Protein AF-A0A9D8A3R6-F1 (afdb_monomer_lite)

Foldseek 3Di:
DDDDDDDDDPDVPPPVPPVVPPPPDDDDDDDDDDDDDDDDDPPPVPPPVVVVVVVVVVVVPPPPPPPVALAFDDPDCLQWPFQAWAAEAADAFPQFGAFQDQEEKEADPVQQWIWDAGHQQRRWTFIKHNDRGDPDLDHVPHYYTYTPGHTDRDQCLAPVGCPQPWRAWAEWDQDPQKIKIFTGHLDDQPLPDFQTIKIFQHPVCNPPTRIYDSAGAPLHQQFRHYKDAAAPVCCVLLVAGMKGGWALSGDDQQNYFLDIWIWGWYCCQPNVDRDDPHHHTYIHGLAGHGLVLHLDVAQQCQALPDPDGHSP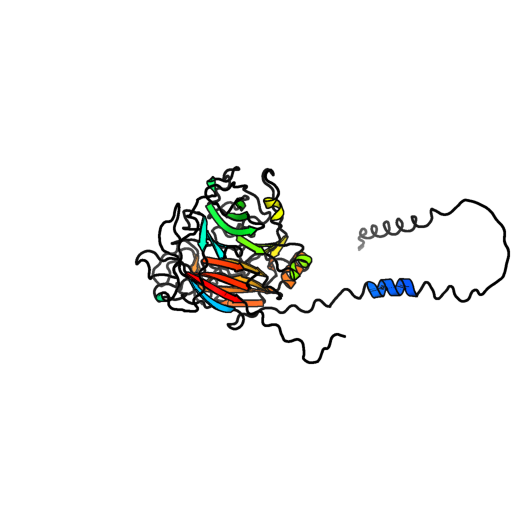DTWADWYDQPSHQKTKTWWKHFQSDNQGKDAQDQAPVRDGDPGIDHNDNPRMAGKMFIFGNVSSSCCSVVVDPNSVTGGPDMDGDDDRLCCPPPHRWTWSHWYADNVQQKIKTWTRQSACPNDVVTGGIMIIITHRDSPDDDDPPPDDDD

Sequence (462 aa):
MKFKPLILFITMQKYARFISQMAIMRFRIINEKRCRVTEMNYSRIILGYSLAFAASLSAMSLLTTVQAQVPTLKLNKTQFVYQGAFRFKISTFGASRLSFQQGTFTVNPNSNSIYIIGHDHHQAIAEFPIPALVNSTSLEDLPVVQPLQNFVTLLERVPSGNPDIIDKITGLELVNGQLIANATGFYDGEGDNTDTTFVIRDPSNLAGSAIDGFFKLEARSHASGWMTRIPIEWQSALESSYITGFASNYAINSRNSIGPSAFTFSPDQVLNDATIASPVIQTTTLLDFSVDHRLHPEPYNGFGTNDIWTEVSEAYLGFIAPSTATYVTVGNSGGHGPLGIGYKITQENGHLCGGPCPYDYTDHYNYIWLWDVNDLLKVKTGEINSYDVRPYEYGELVLPFQDTGLTYNLIGAADFDPTTDLLYILLKRGDPLQSAFEQAPIMVVYKLDLVRPNPPTGVSVK

Structure (mmCIF, N/CA/C/O backbone):
data_AF-A0A9D8A3R6-F1
#
_entry.id   AF-A0A9D8A3R6-F1
#
loop_
_atom_site.group_PDB
_atom_site.id
_atom_site.type_symbol
_atom_site.label_atom_id
_atom_site.lab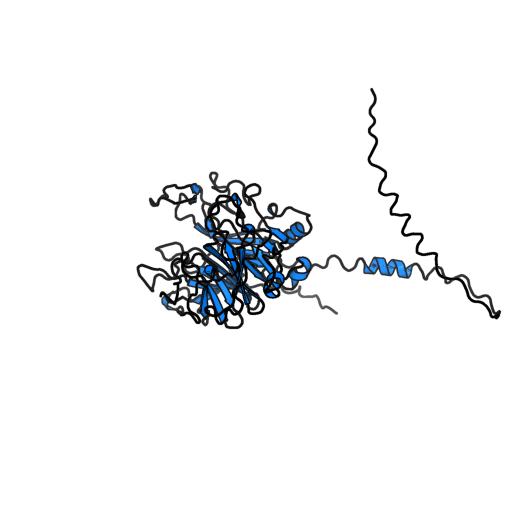el_alt_id
_atom_site.label_comp_id
_atom_site.label_asym_id
_atom_site.label_entity_id
_atom_site.label_seq_id
_atom_site.pdbx_PDB_ins_code
_atom_site.Cartn_x
_atom_site.Cartn_y
_atom_site.Cartn_z
_atom_site.occupancy
_atom_site.B_iso_or_equiv
_atom_site.auth_seq_id
_atom_site.auth_comp_id
_atom_site.auth_asym_id
_atom_site.auth_atom_id
_atom_site.pdbx_PDB_model_num
ATOM 1 N N . MET A 1 1 ? 16.066 53.161 35.212 1.00 33.34 1 MET A N 1
ATOM 2 C CA . MET A 1 1 ? 15.133 53.388 36.338 1.00 33.34 1 MET A CA 1
ATOM 3 C C . MET A 1 1 ? 14.122 52.245 36.356 1.00 33.34 1 MET A C 1
ATOM 5 O O . MET A 1 1 ? 13.443 52.062 35.364 1.00 33.34 1 MET A O 1
ATOM 9 N N . LYS A 1 2 ? 14.107 51.478 37.456 1.00 33.12 2 LYS A N 1
ATOM 10 C CA . LYS A 1 2 ? 13.111 50.481 37.915 1.00 33.12 2 LYS A CA 1
ATOM 11 C C . LYS A 1 2 ? 12.614 49.400 36.930 1.00 33.12 2 LYS A C 1
ATOM 13 O O . LYS A 1 2 ? 11.614 49.563 36.249 1.00 33.12 2 LYS A O 1
ATOM 18 N N . PHE A 1 3 ? 13.257 48.235 37.031 1.00 25.36 3 PHE A N 1
ATOM 19 C CA . PHE A 1 3 ? 12.698 46.908 36.746 1.00 25.36 3 PHE A CA 1
ATOM 20 C C . PHE A 1 3 ? 11.990 46.342 37.993 1.00 25.36 3 PHE A C 1
ATOM 22 O O . PHE A 1 3 ? 12.528 46.474 39.095 1.00 25.36 3 PHE A O 1
ATOM 29 N N . LYS A 1 4 ? 10.841 45.673 37.807 1.00 31.25 4 LYS A N 1
ATOM 30 C CA . LYS A 1 4 ? 10.329 44.543 38.617 1.00 31.25 4 LYS A CA 1
ATOM 31 C C . LYS A 1 4 ? 9.112 43.897 37.919 1.00 31.25 4 LYS A C 1
ATOM 33 O O . LYS A 1 4 ? 8.110 44.590 37.761 1.00 31.25 4 LYS A O 1
ATOM 38 N N . PRO A 1 5 ? 9.153 42.595 37.579 1.00 34.91 5 PRO A N 1
ATOM 39 C CA . PRO A 1 5 ? 7.970 41.772 37.354 1.00 34.91 5 PRO A CA 1
ATOM 40 C C . PRO A 1 5 ? 7.679 40.908 38.596 1.00 34.91 5 PRO A C 1
ATOM 42 O O . PRO A 1 5 ? 8.591 40.419 39.264 1.00 34.91 5 PRO A O 1
ATOM 45 N N . LEU A 1 6 ? 6.400 40.726 38.916 1.00 30.12 6 LEU A N 1
ATOM 46 C CA . LEU A 1 6 ? 5.903 39.769 39.903 1.00 30.12 6 LEU A CA 1
ATOM 47 C C . LEU A 1 6 ? 4.733 39.030 39.245 1.00 30.12 6 LEU A C 1
ATOM 49 O O . LEU A 1 6 ? 3.890 39.690 38.649 1.00 30.12 6 LEU A O 1
ATOM 53 N N . ILE A 1 7 ? 4.722 37.702 39.396 1.00 34.16 7 ILE A N 1
ATOM 54 C CA . ILE A 1 7 ? 3.650 36.704 39.181 1.00 34.16 7 ILE A CA 1
ATOM 55 C C . ILE A 1 7 ? 4.198 35.548 38.332 1.00 34.16 7 ILE A C 1
ATOM 57 O O . ILE A 1 7 ? 3.979 35.482 37.132 1.00 34.16 7 ILE A O 1
ATOM 61 N N . LEU A 1 8 ? 4.923 34.633 38.988 1.00 35.16 8 LEU A N 1
ATOM 62 C CA . LEU A 1 8 ? 4.931 33.205 38.645 1.00 35.16 8 LEU A CA 1
ATOM 63 C C . LEU A 1 8 ? 5.558 32.370 39.779 1.00 35.16 8 LEU A C 1
ATOM 65 O O . LEU A 1 8 ? 6.563 31.710 39.592 1.00 35.16 8 LEU A O 1
ATOM 69 N N . PHE A 1 9 ? 5.017 32.437 40.994 1.00 33.94 9 PHE A N 1
ATOM 70 C CA . PHE A 1 9 ? 5.382 31.521 42.086 1.00 33.94 9 PHE A CA 1
ATOM 71 C C . PHE A 1 9 ? 4.274 31.597 43.134 1.00 33.94 9 PHE A C 1
ATOM 73 O O . PHE A 1 9 ? 4.357 32.426 44.022 1.00 33.94 9 PHE A O 1
ATOM 80 N N . ILE A 1 10 ? 3.198 30.825 42.965 1.00 38.91 10 ILE A N 1
ATOM 81 C CA . ILE A 1 10 ? 2.272 30.314 44.000 1.00 38.91 10 ILE A CA 1
ATOM 82 C C . ILE A 1 10 ? 1.273 29.440 43.232 1.00 38.91 10 ILE A C 1
ATOM 84 O O . ILE A 1 10 ? 0.252 29.910 42.743 1.00 38.91 10 ILE A O 1
ATOM 88 N N . THR A 1 11 ? 1.596 28.159 43.069 1.00 39.97 11 THR A N 1
ATOM 89 C CA . THR A 1 11 ? 0.594 27.101 42.798 1.00 39.97 11 THR A CA 1
ATOM 90 C C . THR A 1 11 ? 1.115 25.684 43.059 1.00 39.97 11 THR A C 1
ATOM 92 O O . THR A 1 11 ? 0.313 24.763 43.118 1.00 39.97 11 THR A O 1
ATOM 95 N N . MET A 1 12 ? 2.403 25.495 43.384 1.00 34.50 12 MET A N 1
ATOM 96 C CA . MET A 1 12 ? 2.957 24.198 43.825 1.00 34.50 12 MET A CA 1
ATOM 97 C C . MET A 1 12 ? 3.166 24.055 45.347 1.00 34.50 12 MET A C 1
ATOM 99 O O . MET A 1 12 ? 3.939 23.217 45.793 1.00 34.50 12 MET A O 1
ATOM 103 N N . GLN A 1 13 ? 2.472 24.840 46.182 1.00 36.28 13 GLN A N 1
ATOM 104 C CA . GLN A 1 13 ? 2.541 24.699 47.654 1.00 36.28 13 GLN A CA 1
ATOM 105 C C . GLN A 1 13 ? 1.220 24.291 48.328 1.00 36.28 13 GLN A C 1
ATOM 107 O O . GLN A 1 13 ? 1.182 24.129 49.547 1.00 36.28 13 GLN A O 1
ATOM 112 N N . LYS A 1 14 ? 0.139 24.074 47.564 1.00 39.06 14 LYS A N 1
ATOM 113 C CA . LYS A 1 14 ? -1.169 23.672 48.119 1.00 39.06 14 LYS A CA 1
ATOM 114 C C . LYS A 1 14 ? -1.521 22.187 47.962 1.00 39.06 14 LYS A C 1
ATOM 116 O O . LYS A 1 14 ? -2.386 21.722 48.693 1.00 39.06 14 LYS A O 1
ATOM 121 N N . TYR A 1 15 ? -0.809 21.420 47.133 1.00 36.38 15 TYR A N 1
ATOM 122 C CA . TYR A 1 15 ? -1.068 19.977 46.975 1.00 36.38 15 TYR A CA 1
ATOM 123 C C . TYR A 1 15 ? -0.312 19.078 47.974 1.00 36.38 15 TYR A C 1
ATOM 125 O O . TYR A 1 15 ? -0.785 17.998 48.312 1.00 36.38 15 TYR A O 1
ATOM 133 N N . ALA A 1 16 ? 0.796 19.546 48.560 1.00 37.97 16 ALA A N 1
ATOM 134 C CA . ALA A 1 16 ? 1.597 18.752 49.503 1.00 37.97 16 ALA A CA 1
ATOM 135 C C . ALA A 1 16 ? 1.046 18.707 50.948 1.00 37.97 16 ALA A C 1
ATOM 137 O O . ALA A 1 16 ? 1.540 17.944 51.774 1.00 37.97 16 ALA A O 1
ATOM 138 N N . ARG A 1 17 ? 0.013 19.498 51.281 1.00 38.19 17 ARG A N 1
ATOM 139 C CA . ARG A 1 17 ? -0.605 19.506 52.626 1.00 38.19 17 ARG A CA 1
ATOM 140 C C . ARG A 1 17 ? -1.876 18.663 52.751 1.00 38.19 17 ARG A C 1
ATOM 142 O O . ARG A 1 17 ? -2.333 18.465 53.871 1.00 38.19 17 ARG A O 1
ATOM 149 N N . PHE A 1 18 ? -2.413 18.134 51.652 1.00 36.75 18 PHE A N 1
ATOM 150 C CA . PHE A 1 18 ? -3.654 17.350 51.682 1.00 36.75 18 PHE A CA 1
ATOM 151 C C . PHE A 1 18 ? -3.418 15.845 51.910 1.00 36.75 18 PHE A C 1
ATOM 153 O O . PHE A 1 18 ? -4.267 15.163 52.471 1.00 36.75 18 PHE A O 1
ATOM 160 N N . ILE A 1 19 ? -2.228 15.330 51.578 1.00 40.00 19 ILE A N 1
ATOM 161 C CA . ILE A 1 19 ? -1.916 13.893 51.691 1.00 40.00 19 ILE A CA 1
ATOM 162 C C . ILE A 1 19 ? -1.417 13.506 53.099 1.00 40.00 19 ILE A C 1
ATOM 164 O O . ILE A 1 19 ? -1.567 12.365 53.525 1.00 40.00 19 ILE A O 1
ATOM 168 N N . SER A 1 20 ? -0.923 14.459 53.898 1.00 33.59 20 SER A N 1
ATOM 169 C CA . SER A 1 20 ? -0.363 14.157 55.226 1.00 33.59 20 SER A CA 1
ATOM 170 C C . SER A 1 20 ? -1.386 14.124 56.378 1.00 33.59 20 SER A C 1
ATOM 172 O O . SER A 1 20 ? -0.991 13.864 57.513 1.00 33.59 20 SER A O 1
ATOM 174 N N . GLN A 1 21 ? -2.681 14.368 56.125 1.00 37.06 21 GLN A N 1
ATOM 175 C CA . GLN A 1 21 ? -3.733 14.323 57.160 1.00 37.06 21 GLN A CA 1
ATOM 176 C C . GLN A 1 21 ? -4.631 13.073 57.126 1.00 37.06 21 GLN A C 1
ATOM 178 O O . GLN A 1 21 ? -5.368 12.848 58.081 1.00 37.06 21 GLN A O 1
ATOM 183 N N . MET A 1 22 ? -4.540 12.205 56.111 1.00 32.38 22 MET A N 1
ATOM 184 C CA . MET A 1 22 ? -5.358 10.978 56.051 1.00 32.38 22 MET A CA 1
ATOM 185 C C . MET A 1 22 ? -4.756 9.759 56.774 1.00 32.38 22 MET A C 1
ATOM 187 O O . MET A 1 22 ? -5.444 8.756 56.938 1.00 32.38 22 MET A O 1
ATOM 191 N N . ALA A 1 23 ? -3.518 9.836 57.273 1.00 34.78 23 ALA A N 1
ATOM 192 C CA . ALA A 1 23 ? -2.857 8.716 57.957 1.00 34.78 23 ALA A CA 1
ATOM 193 C C . ALA A 1 23 ? -2.998 8.723 59.496 1.00 34.78 23 ALA A C 1
ATOM 195 O O . ALA A 1 23 ? -2.502 7.818 60.162 1.00 34.78 23 ALA A O 1
ATOM 196 N N . ILE A 1 24 ? -3.680 9.712 60.089 1.00 34.09 24 ILE A N 1
ATOM 197 C CA . ILE A 1 24 ? -3.845 9.832 61.552 1.00 34.09 24 ILE A CA 1
ATOM 198 C C . ILE A 1 24 ? -5.331 9.943 61.903 1.00 34.09 24 ILE A C 1
ATOM 200 O O . ILE A 1 24 ? -5.773 10.882 62.557 1.00 34.09 24 ILE A O 1
ATOM 204 N N . MET A 1 25 ? -6.149 8.992 61.451 1.00 31.23 25 MET A N 1
ATOM 205 C CA . MET A 1 25 ? -7.497 8.846 62.000 1.00 31.23 25 MET A CA 1
ATOM 206 C C . MET A 1 25 ? -8.049 7.441 61.762 1.00 31.23 25 MET A C 1
ATOM 208 O O . MET A 1 25 ? -8.778 7.208 60.808 1.00 31.23 25 MET A O 1
ATOM 212 N N . ARG A 1 26 ? -7.675 6.503 62.639 1.00 32.66 26 ARG A N 1
ATOM 213 C CA . ARG A 1 26 ? -8.480 5.346 63.088 1.00 32.66 26 ARG A CA 1
ATOM 214 C C . ARG A 1 26 ? -7.590 4.448 63.941 1.00 32.66 26 ARG A C 1
ATOM 216 O O . ARG A 1 26 ? -6.965 3.554 63.406 1.00 32.66 26 ARG A O 1
ATOM 223 N N . PHE A 1 27 ? -7.516 4.701 65.247 1.00 28.94 27 PHE A N 1
ATOM 224 C CA . PHE A 1 27 ? -7.316 3.657 66.267 1.00 28.94 27 PHE A CA 1
ATOM 225 C C . PHE A 1 27 ? -7.490 4.251 67.674 1.00 28.94 27 PHE A C 1
ATOM 227 O O . PHE A 1 27 ? -6.570 4.818 68.259 1.00 28.94 27 PHE A O 1
ATOM 234 N N . ARG A 1 28 ? -8.718 4.155 68.191 1.00 28.62 28 ARG A N 1
ATOM 235 C CA . ARG A 1 28 ? -9.140 4.263 69.605 1.00 28.62 28 ARG A CA 1
ATOM 236 C C . ARG A 1 28 ? -10.655 4.017 69.567 1.00 28.62 28 ARG A C 1
ATOM 238 O O . ARG A 1 28 ? -11.336 4.724 68.841 1.00 28.62 28 ARG A O 1
ATOM 245 N N . ILE A 1 29 ? -11.245 2.985 70.164 1.00 31.23 29 ILE A N 1
ATOM 246 C CA . ILE A 1 29 ? -11.276 2.519 71.563 1.00 31.23 29 ILE A CA 1
ATOM 247 C C . ILE A 1 29 ? -11.783 1.051 71.506 1.00 31.23 29 ILE A C 1
ATOM 249 O O . ILE A 1 29 ? -12.552 0.732 70.605 1.00 31.23 29 ILE A O 1
ATOM 253 N N . ILE A 1 30 ? -11.307 0.115 72.340 1.00 30.45 30 ILE A N 1
ATOM 254 C CA . ILE A 1 30 ? -12.029 -0.479 73.491 1.00 30.45 30 ILE A CA 1
ATOM 255 C C . ILE A 1 30 ? -11.029 -1.204 74.422 1.00 30.45 30 ILE A C 1
ATOM 257 O O . ILE A 1 30 ? -9.993 -1.710 74.000 1.00 30.45 30 ILE A O 1
ATOM 261 N N . ASN A 1 31 ? -11.391 -1.158 75.703 1.00 30.61 31 ASN A N 1
ATOM 262 C CA . ASN A 1 31 ? -10.667 -1.357 76.954 1.00 30.61 31 ASN A CA 1
ATOM 263 C C . ASN A 1 31 ? -10.292 -2.797 77.377 1.00 30.61 31 ASN A C 1
ATOM 265 O O . ASN A 1 31 ? -10.961 -3.765 77.039 1.00 30.61 31 ASN A O 1
ATOM 269 N N . GLU A 1 32 ? -9.311 -2.815 78.293 1.00 31.20 32 GLU A N 1
ATOM 270 C CA . GLU A 1 32 ? -9.119 -3.701 79.462 1.00 31.20 32 GLU A CA 1
ATOM 271 C C . GLU A 1 32 ? -8.793 -5.199 79.284 1.00 31.20 32 GLU A C 1
ATOM 273 O O . GLU A 1 32 ? -9.668 -6.038 79.103 1.00 31.20 32 GLU A O 1
ATOM 278 N N . LYS A 1 33 ? -7.544 -5.570 79.618 1.00 29.36 33 LYS A N 1
ATOM 279 C CA . LYS A 1 33 ? -7.211 -6.264 80.884 1.00 29.36 33 LYS A CA 1
ATOM 280 C C . LYS A 1 3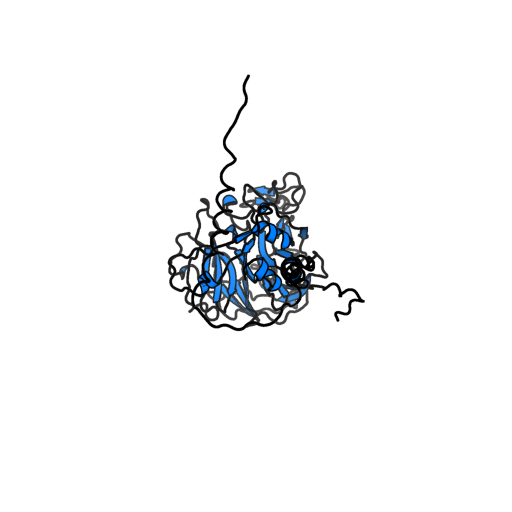3 ? -5.695 -6.368 81.105 1.00 29.36 33 LYS A C 1
ATOM 282 O O . LYS A 1 33 ? -4.903 -6.480 80.179 1.00 29.36 33 LYS A O 1
ATOM 287 N N . ARG A 1 34 ? -5.323 -6.289 82.386 1.00 32.31 34 ARG A N 1
ATOM 288 C CA . ARG A 1 34 ? -3.970 -6.343 82.960 1.00 32.31 34 ARG A CA 1
ATOM 289 C C . ARG A 1 34 ? -3.210 -7.619 82.582 1.00 32.31 34 ARG A C 1
ATOM 291 O O . ARG A 1 34 ? -3.740 -8.701 82.798 1.00 32.31 34 ARG A O 1
ATOM 298 N N . CYS A 1 35 ? -1.922 -7.485 82.260 1.00 26.75 35 CYS A N 1
ATOM 299 C CA . CYS A 1 35 ? -0.878 -8.359 82.806 1.00 26.75 35 CYS A CA 1
ATOM 300 C C . CYS A 1 35 ? 0.503 -7.686 82.686 1.00 26.75 35 CYS A C 1
ATOM 302 O O . CYS A 1 35 ? 0.904 -7.268 81.604 1.00 26.75 35 CYS A O 1
ATOM 304 N N . ARG A 1 36 ? 1.214 -7.545 83.813 1.00 35.03 36 ARG A N 1
ATOM 305 C CA . ARG A 1 36 ? 2.660 -7.256 83.850 1.00 35.03 36 ARG A CA 1
ATOM 306 C C . ARG A 1 36 ? 3.403 -8.490 83.340 1.00 35.03 36 ARG A C 1
ATOM 308 O O . ARG A 1 36 ? 2.956 -9.582 83.672 1.00 35.03 36 ARG A O 1
ATOM 315 N N . VAL A 1 37 ? 4.544 -8.299 82.668 1.00 29.84 37 VAL A N 1
ATOM 316 C CA . VAL A 1 37 ? 5.836 -8.971 82.944 1.00 29.84 37 VAL A CA 1
ATOM 317 C C . VAL A 1 37 ? 6.905 -8.510 81.926 1.00 29.84 37 VAL A C 1
ATOM 319 O O . VAL A 1 37 ? 6.684 -8.519 80.720 1.00 29.84 37 VAL A O 1
ATOM 322 N N . THR A 1 38 ? 8.045 -8.103 82.498 1.00 31.84 38 THR A N 1
ATOM 323 C CA . THR A 1 38 ? 9.431 -8.001 81.984 1.00 31.84 38 THR A CA 1
ATOM 324 C C . THR A 1 38 ? 9.822 -7.030 80.867 1.00 31.84 38 THR A C 1
ATOM 326 O O . THR A 1 38 ? 9.433 -7.154 79.710 1.00 31.84 38 THR A O 1
ATOM 329 N N . GLU A 1 39 ? 10.743 -6.142 81.256 1.00 43.00 39 GLU A N 1
ATOM 330 C CA . GLU A 1 39 ? 11.745 -5.479 80.425 1.00 43.00 39 GLU A CA 1
ATOM 331 C C . GLU A 1 39 ? 12.441 -6.463 79.473 1.00 43.00 39 GLU A C 1
ATOM 333 O O . GLU A 1 39 ? 12.979 -7.483 79.903 1.00 43.00 39 GLU A O 1
ATOM 338 N N . MET A 1 40 ? 12.487 -6.127 78.183 1.00 32.91 40 MET A N 1
ATOM 339 C CA . MET A 1 40 ? 13.423 -6.729 77.236 1.00 32.91 40 MET A CA 1
ATOM 340 C C . MET A 1 40 ? 13.779 -5.731 76.124 1.00 32.91 40 MET A C 1
ATOM 342 O O . MET A 1 40 ? 12.974 -5.423 75.253 1.00 32.91 40 MET A O 1
ATOM 346 N N . ASN A 1 41 ? 15.023 -5.253 76.185 1.00 34.75 41 ASN A N 1
ATOM 347 C CA . ASN A 1 41 ? 15.900 -4.857 75.077 1.00 34.75 41 ASN A CA 1
ATOM 348 C C . ASN A 1 41 ? 15.358 -3.914 73.982 1.00 34.75 41 ASN A C 1
ATOM 350 O O . ASN A 1 41 ? 14.986 -4.325 72.884 1.00 34.75 41 ASN A O 1
ATOM 354 N N . TYR A 1 42 ? 15.535 -2.613 74.226 1.00 33.12 42 TYR A N 1
ATOM 355 C CA . TYR A 1 42 ? 15.374 -1.493 73.285 1.00 33.12 42 TYR A CA 1
ATOM 356 C C . TYR A 1 42 ? 16.487 -1.365 72.211 1.00 33.12 42 TYR A C 1
ATOM 358 O O . TYR A 1 42 ? 16.789 -0.264 71.764 1.00 33.12 42 TYR A O 1
ATOM 366 N N . SER A 1 43 ? 17.081 -2.470 71.740 1.00 35.41 43 SER A N 1
ATOM 367 C CA . SER A 1 43 ? 18.183 -2.421 70.748 1.00 35.41 43 SER A CA 1
ATOM 368 C C . SER A 1 43 ? 17.936 -3.212 69.459 1.00 35.41 43 SER A C 1
ATOM 370 O O . SER A 1 43 ? 18.877 -3.492 68.721 1.00 35.41 43 SER A O 1
ATOM 372 N N . ARG A 1 44 ? 16.684 -3.573 69.135 1.00 38.56 44 ARG A N 1
ATOM 373 C CA . ARG A 1 44 ? 16.358 -4.284 67.876 1.00 38.56 44 ARG A CA 1
ATOM 374 C C . ARG A 1 44 ? 15.183 -3.721 67.063 1.00 38.56 44 ARG A C 1
ATOM 376 O O . ARG A 1 44 ? 14.724 -4.379 66.140 1.00 38.56 44 ARG A O 1
ATOM 383 N N . ILE A 1 45 ? 14.745 -2.485 67.324 1.00 40.47 45 ILE A N 1
ATOM 384 C CA . ILE A 1 45 ? 13.656 -1.819 66.568 1.00 40.47 45 ILE A CA 1
ATOM 385 C C . ILE A 1 45 ? 14.174 -0.583 65.795 1.00 40.47 45 ILE A C 1
ATOM 387 O O . ILE A 1 45 ? 13.449 0.363 65.531 1.00 40.47 45 ILE A O 1
ATOM 391 N N . ILE A 1 46 ? 15.453 -0.578 65.394 1.00 39.44 46 ILE A N 1
ATOM 392 C CA . ILE A 1 46 ? 16.004 0.424 64.447 1.00 39.44 46 ILE A CA 1
ATOM 393 C C . ILE A 1 46 ? 16.637 -0.243 63.204 1.00 39.44 46 ILE A C 1
ATOM 395 O O . ILE A 1 46 ? 17.082 0.432 62.286 1.00 39.44 46 ILE A O 1
ATOM 399 N N . LEU A 1 47 ? 16.579 -1.577 63.085 1.00 37.28 47 LEU A N 1
ATOM 400 C CA . LEU A 1 47 ? 17.033 -2.309 61.888 1.00 37.28 47 LEU A CA 1
ATOM 401 C C . LEU A 1 47 ? 15.899 -2.964 61.073 1.00 37.28 47 LEU A C 1
ATOM 403 O O . LEU A 1 47 ? 16.166 -3.773 60.193 1.00 37.28 47 LEU A O 1
ATOM 407 N N . GLY A 1 48 ? 14.635 -2.636 61.365 1.00 37.12 48 GLY A N 1
ATOM 408 C CA . GLY A 1 48 ? 13.465 -3.220 60.689 1.00 37.12 48 GLY A CA 1
ATOM 409 C C . GLY A 1 48 ? 12.777 -2.312 59.664 1.00 37.12 48 GLY A C 1
ATOM 410 O O . GLY A 1 48 ? 12.060 -2.808 58.804 1.00 37.12 48 GLY A O 1
ATOM 411 N N . TYR A 1 49 ? 13.010 -0.997 59.713 1.00 35.06 49 TYR A N 1
ATOM 412 C CA . TYR A 1 49 ? 12.364 -0.031 58.809 1.00 35.06 49 TYR A CA 1
ATOM 413 C C . TYR A 1 49 ? 13.280 0.492 57.693 1.00 35.06 49 TYR A C 1
ATOM 415 O O . TYR A 1 49 ? 12.813 1.172 56.785 1.00 35.06 49 TYR A O 1
ATOM 423 N N . SER A 1 50 ? 14.559 0.111 57.695 1.00 41.25 50 SER A N 1
ATOM 424 C CA . SER A 1 50 ? 15.527 0.458 56.642 1.00 41.25 50 SER A CA 1
ATOM 425 C C . SER A 1 50 ? 15.576 -0.568 55.500 1.00 41.25 50 SER A C 1
ATOM 427 O O . SER A 1 50 ? 16.143 -0.284 54.452 1.00 41.25 50 SER A O 1
ATOM 429 N N . LEU A 1 51 ? 14.971 -1.750 55.675 1.00 38.03 51 LEU A N 1
ATOM 430 C CA . LEU A 1 51 ? 14.959 -2.821 54.666 1.00 38.03 51 LEU A CA 1
ATOM 431 C C . LEU A 1 51 ? 13.680 -2.850 53.814 1.00 38.03 51 LEU A C 1
ATOM 433 O O . LEU A 1 51 ? 13.732 -3.297 52.674 1.00 38.03 51 LEU A O 1
ATOM 437 N N . ALA A 1 52 ? 12.561 -2.299 54.296 1.00 38.31 52 ALA A N 1
ATOM 438 C CA . ALA A 1 52 ? 11.322 -2.232 53.514 1.00 38.31 52 ALA A CA 1
ATOM 439 C C . ALA A 1 52 ? 11.292 -1.059 52.512 1.00 38.31 52 ALA A C 1
ATOM 441 O O . ALA A 1 52 ? 10.687 -1.182 51.454 1.00 38.31 52 ALA A O 1
ATOM 442 N N . PHE A 1 53 ? 11.994 0.047 52.795 1.00 35.16 53 PHE A N 1
ATOM 443 C CA . PHE A 1 53 ? 12.106 1.181 51.861 1.00 35.16 53 PHE A CA 1
ATOM 444 C C . PHE A 1 53 ? 13.233 0.996 50.831 1.00 35.16 53 PHE A C 1
ATOM 446 O O . PHE A 1 53 ? 13.156 1.498 49.712 1.00 35.16 53 PHE A O 1
ATOM 453 N N . ALA A 1 54 ? 14.266 0.219 51.177 1.00 38.09 54 ALA A N 1
ATOM 454 C CA . ALA A 1 54 ? 15.302 -0.178 50.230 1.00 38.09 54 ALA A CA 1
ATOM 455 C C . ALA A 1 54 ? 14.798 -1.262 49.262 1.00 38.09 54 ALA A C 1
ATOM 457 O O . ALA A 1 54 ? 15.159 -1.234 48.091 1.00 38.09 54 ALA A O 1
ATOM 458 N N . ALA A 1 55 ? 13.911 -2.165 49.701 1.00 35.41 55 ALA A N 1
ATOM 459 C CA . ALA A 1 55 ? 13.291 -3.157 48.822 1.00 35.41 55 ALA A CA 1
ATOM 460 C C . ALA A 1 55 ? 12.267 -2.539 47.851 1.00 35.41 55 ALA A C 1
ATOM 462 O O . ALA A 1 55 ? 12.156 -3.009 46.724 1.00 35.41 55 ALA A O 1
ATOM 463 N N . SER A 1 56 ? 11.582 -1.447 48.224 1.00 38.34 56 SER A N 1
ATOM 464 C CA . SER A 1 56 ? 10.682 -0.739 47.303 1.00 38.34 56 SER A CA 1
ATOM 465 C C . SER A 1 56 ? 11.423 0.149 46.300 1.00 38.34 56 SER A C 1
ATOM 467 O O . SER A 1 56 ? 10.961 0.266 45.175 1.00 38.34 56 SER A O 1
ATOM 469 N N . LEU A 1 57 ? 12.590 0.720 46.636 1.00 35.50 57 LEU A N 1
ATOM 470 C CA . LEU A 1 57 ? 13.424 1.428 45.646 1.00 35.50 57 LEU A CA 1
ATOM 471 C C . LEU A 1 57 ? 14.284 0.483 44.786 1.00 35.50 57 LEU A C 1
ATOM 473 O O . LEU A 1 57 ? 14.615 0.833 43.655 1.00 35.50 57 LEU A O 1
ATOM 477 N N . SER A 1 58 ? 14.604 -0.719 45.274 1.00 36.00 58 SER A N 1
ATOM 478 C CA . SER A 1 58 ? 15.345 -1.732 44.501 1.00 36.00 58 SER A CA 1
ATOM 479 C C . SER A 1 58 ? 14.429 -2.553 43.584 1.00 36.00 58 SER A C 1
ATOM 481 O O . SER A 1 58 ? 14.874 -3.028 42.550 1.00 36.00 58 SER A O 1
ATOM 483 N N . ALA A 1 59 ? 13.135 -2.677 43.910 1.00 37.50 59 ALA A N 1
ATOM 484 C CA . ALA A 1 59 ? 12.134 -3.255 43.007 1.00 37.50 59 ALA A CA 1
ATOM 485 C C . ALA A 1 59 ? 11.622 -2.247 41.957 1.00 37.50 59 ALA A C 1
ATOM 487 O O . ALA A 1 59 ? 11.178 -2.657 40.890 1.00 37.50 59 ALA A O 1
ATOM 488 N N . MET A 1 60 ? 11.730 -0.936 42.217 1.00 38.25 60 MET A N 1
ATOM 489 C CA . MET A 1 60 ? 11.388 0.119 41.247 1.00 38.25 60 MET A CA 1
ATOM 490 C C . MET A 1 60 ? 12.541 0.483 40.293 1.00 38.25 60 MET A C 1
ATOM 492 O O . MET A 1 60 ? 12.363 1.321 39.417 1.00 38.25 60 MET A O 1
ATOM 496 N N . SER A 1 61 ? 13.720 -0.123 40.458 1.00 38.03 61 SER A N 1
ATOM 497 C CA . SER A 1 61 ? 14.911 0.104 39.619 1.00 38.03 61 SER A CA 1
ATOM 498 C C . SER A 1 61 ? 15.347 -1.135 38.826 1.00 38.03 61 SER A C 1
ATOM 500 O O . SER A 1 61 ? 16.437 -1.158 38.263 1.00 38.03 61 SER A O 1
ATOM 502 N N . LEU A 1 62 ? 14.481 -2.149 38.726 1.00 37.50 62 LEU A N 1
ATOM 503 C CA . LEU A 1 62 ? 14.739 -3.399 37.997 1.00 37.50 62 LEU A CA 1
ATOM 504 C C . LEU A 1 62 ? 13.749 -3.667 36.847 1.00 37.50 62 LEU A C 1
ATOM 506 O O . LEU A 1 62 ? 13.668 -4.788 36.358 1.00 37.50 62 LEU A O 1
ATOM 510 N N . LEU A 1 63 ? 13.021 -2.640 36.392 1.00 39.69 63 LEU A N 1
ATOM 511 C CA . LEU A 1 63 ? 12.095 -2.729 35.250 1.00 39.69 63 LEU A CA 1
ATOM 512 C C . LEU A 1 63 ? 12.447 -1.818 34.067 1.00 39.69 63 LEU A C 1
ATOM 514 O O . LEU A 1 63 ? 11.719 -1.785 33.082 1.00 39.69 63 LEU A O 1
ATOM 518 N N . THR A 1 64 ? 13.572 -1.114 34.108 1.00 38.47 64 THR A N 1
ATOM 519 C CA . THR A 1 64 ? 14.019 -0.282 32.986 1.00 38.47 64 THR A CA 1
ATOM 520 C C . THR A 1 64 ? 15.373 -0.747 32.491 1.00 38.47 64 THR A C 1
ATOM 522 O O . THR A 1 64 ? 16.303 -0.861 33.282 1.00 38.47 64 THR A O 1
ATOM 525 N N . THR A 1 65 ? 15.416 -0.956 31.173 1.00 38.38 65 THR A N 1
ATOM 526 C CA . THR A 1 65 ? 16.564 -1.228 30.295 1.00 38.38 65 THR A CA 1
ATOM 527 C C . THR A 1 65 ? 17.105 -2.656 30.243 1.00 38.38 65 THR A C 1
ATOM 529 O O . THR A 1 65 ? 18.306 -2.888 30.179 1.00 38.38 65 THR A O 1
ATOM 532 N N . VAL A 1 66 ? 16.199 -3.618 30.064 1.00 37.78 66 VAL A N 1
ATOM 533 C CA . VAL A 1 66 ? 16.453 -4.687 29.081 1.00 37.78 66 VAL A CA 1
ATOM 534 C C . VAL A 1 66 ? 15.325 -4.679 28.048 1.00 37.78 66 VAL A C 1
ATOM 536 O O . VAL A 1 66 ? 14.650 -5.677 27.826 1.00 37.78 66 VAL A O 1
ATOM 539 N N . GLN A 1 67 ? 15.111 -3.533 27.391 1.00 45.81 67 GLN A N 1
ATOM 540 C CA . GLN A 1 67 ? 14.634 -3.586 26.012 1.00 45.81 67 GLN A CA 1
ATOM 541 C C . GLN A 1 67 ? 15.844 -4.128 25.248 1.00 45.81 67 GLN A C 1
ATOM 543 O O . GLN A 1 67 ? 16.753 -3.375 24.901 1.00 45.81 67 GLN A O 1
ATOM 548 N N . ALA A 1 68 ? 15.958 -5.454 25.133 1.00 43.84 68 ALA A N 1
ATOM 549 C CA . ALA A 1 68 ? 16.907 -6.035 24.196 1.00 43.84 68 ALA A CA 1
ATOM 550 C C . ALA A 1 68 ? 16.687 -5.304 22.867 1.00 43.84 68 ALA A C 1
ATOM 552 O O . ALA A 1 68 ? 15.544 -5.189 22.429 1.00 43.84 68 ALA A O 1
ATOM 553 N N . GLN A 1 69 ? 17.746 -4.710 22.318 1.00 62.19 69 GLN A N 1
ATOM 554 C CA . GLN A 1 69 ? 17.681 -3.876 21.124 1.00 62.19 69 GLN A CA 1
ATOM 555 C C . GLN A 1 69 ? 17.200 -4.761 19.974 1.00 62.19 69 GLN A C 1
ATOM 557 O O . GLN A 1 69 ? 17.985 -5.500 19.380 1.00 62.19 69 GLN A O 1
ATOM 562 N N . VAL A 1 70 ? 15.883 -4.776 19.758 1.00 74.25 70 VAL A N 1
ATOM 563 C CA . VAL A 1 70 ? 15.247 -5.566 18.710 1.00 74.25 70 VAL A CA 1
ATOM 564 C C . VAL A 1 70 ? 15.913 -5.132 17.399 1.00 74.25 70 VAL A C 1
ATOM 566 O O . VAL A 1 70 ? 16.004 -3.927 17.150 1.00 74.25 70 VAL A O 1
ATOM 569 N N . PRO A 1 71 ? 16.484 -6.060 16.612 1.00 85.81 71 PRO A N 1
ATOM 570 C CA . PRO A 1 71 ? 17.294 -5.688 15.461 1.00 85.81 71 PRO A CA 1
ATOM 571 C C . PRO A 1 71 ? 16.444 -4.964 14.417 1.00 85.81 71 PRO A C 1
ATOM 573 O O . PRO A 1 71 ? 15.253 -5.234 14.281 1.00 85.81 71 PRO A O 1
ATOM 576 N N . THR A 1 72 ? 17.059 -4.073 13.649 1.00 87.69 72 THR A N 1
ATOM 577 C CA . THR A 1 72 ? 16.437 -3.506 12.451 1.00 87.69 72 THR A CA 1
ATOM 578 C C . THR A 1 72 ? 16.736 -4.381 11.235 1.00 87.69 72 THR A C 1
ATOM 580 O O . THR A 1 72 ? 17.810 -4.978 11.119 1.00 87.69 72 THR A O 1
ATOM 583 N N . LEU A 1 73 ? 15.779 -4.466 10.311 1.00 88.31 73 LEU A N 1
ATOM 584 C CA . LEU A 1 73 ? 15.994 -5.028 8.981 1.00 88.31 73 LEU A CA 1
ATOM 585 C C . LEU A 1 73 ? 16.980 -4.181 8.176 1.00 88.31 73 LEU A C 1
ATOM 587 O O . LEU A 1 73 ? 17.122 -2.982 8.412 1.00 88.31 73 LEU A O 1
ATOM 591 N N . LYS A 1 74 ? 17.616 -4.798 7.184 1.00 86.38 74 LYS A N 1
ATOM 592 C CA . LYS A 1 74 ? 18.400 -4.119 6.153 1.00 86.38 74 LYS A CA 1
ATOM 593 C C . LYS A 1 74 ? 17.796 -4.413 4.784 1.00 86.38 74 LYS A C 1
ATOM 595 O O . LYS A 1 74 ? 17.133 -5.431 4.575 1.00 86.38 74 LYS A O 1
ATOM 600 N N . LEU A 1 75 ? 18.011 -3.513 3.835 1.00 83.50 75 LEU A N 1
ATOM 601 C CA . LEU A 1 75 ? 17.571 -3.713 2.467 1.00 83.50 75 LEU A CA 1
ATOM 602 C C . LEU A 1 75 ? 18.617 -4.556 1.737 1.00 83.50 75 LEU A C 1
ATOM 604 O O . LEU A 1 75 ? 19.600 -4.060 1.194 1.00 83.50 75 LEU A O 1
ATOM 608 N N . ASN A 1 76 ? 18.435 -5.875 1.745 1.00 79.62 76 ASN A N 1
ATOM 609 C CA . ASN A 1 76 ? 19.294 -6.779 0.987 1.00 79.62 76 ASN A CA 1
ATOM 610 C C . ASN A 1 76 ? 18.566 -8.063 0.570 1.00 79.62 76 ASN A C 1
ATOM 612 O O . ASN A 1 76 ? 17.540 -8.454 1.126 1.00 79.62 76 ASN A O 1
ATOM 616 N N . LYS A 1 77 ? 19.162 -8.761 -0.402 1.00 71.44 77 LYS A N 1
ATOM 617 C CA . LYS A 1 77 ? 18.633 -10.018 -0.954 1.00 71.44 77 LYS A CA 1
ATOM 618 C C . LYS A 1 77 ? 18.581 -11.166 0.052 1.00 71.44 77 LYS A C 1
ATOM 620 O O . LYS A 1 77 ? 17.862 -12.127 -0.187 1.00 71.44 77 LYS A O 1
ATOM 625 N N . THR A 1 78 ? 19.354 -11.101 1.139 1.00 75.06 78 THR A N 1
ATOM 626 C CA . THR A 1 78 ? 19.294 -12.139 2.173 1.00 75.06 78 THR A CA 1
ATOM 627 C C . THR A 1 78 ? 18.050 -12.009 3.032 1.00 75.06 78 THR A C 1
ATOM 629 O O . THR A 1 78 ? 17.575 -13.027 3.492 1.00 75.06 78 THR A O 1
ATOM 632 N N . GLN A 1 79 ? 17.488 -10.807 3.193 1.00 83.06 79 GLN A N 1
ATOM 633 C CA . GLN A 1 79 ? 16.309 -10.575 4.033 1.00 83.06 79 GLN A CA 1
ATOM 634 C C . GLN A 1 79 ? 14.988 -10.639 3.269 1.00 83.06 79 GLN A C 1
ATOM 636 O O . GLN A 1 79 ? 13.964 -10.915 3.881 1.00 83.06 79 GLN A O 1
ATOM 641 N N . PHE A 1 80 ? 14.997 -10.453 1.948 1.00 90.06 80 PHE A N 1
ATOM 642 C CA . PHE A 1 80 ? 13.824 -10.630 1.089 1.00 90.06 80 PHE A CA 1
ATOM 643 C C . PHE A 1 80 ? 14.065 -11.797 0.131 1.00 90.06 80 PHE A C 1
ATOM 645 O O . PHE A 1 80 ? 14.596 -11.629 -0.969 1.00 90.06 80 PHE A O 1
ATOM 652 N N . VAL A 1 81 ? 13.675 -13.002 0.550 1.00 93.31 81 VAL A N 1
ATOM 653 C CA . VAL A 1 81 ? 13.951 -14.243 -0.182 1.00 93.31 81 VAL A CA 1
ATOM 654 C C . VAL A 1 81 ? 12.771 -14.600 -1.077 1.00 93.31 81 VAL A C 1
ATOM 656 O O . VAL A 1 81 ? 11.723 -15.027 -0.592 1.00 93.31 81 VAL A O 1
ATOM 659 N N . TYR A 1 82 ? 12.945 -14.469 -2.390 1.00 95.62 82 TYR A N 1
ATOM 660 C CA . TYR A 1 82 ? 11.919 -14.818 -3.375 1.00 95.62 82 TYR A CA 1
ATOM 661 C C . TYR A 1 82 ? 11.479 -16.287 -3.244 1.00 95.62 82 TYR A C 1
ATOM 663 O O . TYR A 1 82 ? 12.308 -17.197 -3.294 1.00 95.62 82 TYR A O 1
ATOM 671 N N . GLN A 1 83 ? 10.176 -16.509 -3.059 1.00 97.25 83 GLN A N 1
ATOM 672 C CA . GLN A 1 83 ? 9.566 -17.838 -2.906 1.00 97.25 83 GLN A CA 1
ATOM 673 C C . GLN A 1 83 ? 8.895 -18.327 -4.188 1.00 97.25 83 GLN A C 1
ATOM 675 O O . GLN A 1 83 ? 8.710 -19.529 -4.370 1.00 97.25 83 GLN A O 1
ATOM 680 N N . GLY A 1 84 ? 8.534 -17.408 -5.080 1.00 98.06 84 GLY A N 1
ATOM 681 C CA . GLY A 1 84 ? 7.887 -17.727 -6.340 1.00 98.06 84 GLY A CA 1
ATOM 682 C C . GLY A 1 84 ? 6.835 -16.710 -6.742 1.00 98.06 84 GLY A C 1
ATOM 683 O O . GLY A 1 84 ? 6.677 -15.657 -6.124 1.00 98.06 84 GLY A O 1
ATOM 684 N N . ALA A 1 85 ? 6.126 -17.029 -7.814 1.00 98.19 85 ALA A N 1
ATOM 685 C CA . ALA A 1 85 ? 5.066 -16.193 -8.352 1.00 98.19 85 ALA A CA 1
ATOM 686 C C . ALA A 1 85 ? 3.893 -17.029 -8.860 1.00 98.19 85 ALA A C 1
ATOM 688 O O . ALA A 1 85 ? 3.987 -18.247 -9.031 1.00 98.19 85 ALA A O 1
ATOM 689 N N . PHE A 1 86 ? 2.781 -16.350 -9.114 1.00 97.94 86 PHE A N 1
ATOM 690 C CA . PHE A 1 86 ? 1.639 -16.909 -9.820 1.00 97.94 86 PHE A CA 1
ATOM 691 C C . PHE A 1 86 ? 0.881 -15.827 -10.584 1.00 97.94 86 PHE A C 1
ATOM 693 O O . PHE A 1 86 ? 1.008 -14.628 -10.331 1.00 97.94 86 PHE A O 1
ATOM 700 N N . ARG A 1 87 ? 0.092 -16.272 -11.556 1.00 97.00 87 ARG A N 1
ATOM 701 C CA . ARG A 1 87 ? -0.615 -15.429 -12.518 1.00 97.00 87 ARG A CA 1
ATOM 702 C C . ARG A 1 87 ? -2.114 -15.531 -12.298 1.00 97.00 87 ARG A C 1
ATOM 704 O O . ARG A 1 87 ? -2.625 -16.558 -11.854 1.00 97.00 87 ARG A O 1
ATOM 711 N N . PHE A 1 88 ? -2.836 -14.496 -12.696 1.00 96.12 88 PHE A N 1
ATOM 712 C CA . PHE A 1 88 ? -4.295 -14.491 -12.669 1.00 96.12 88 PHE A CA 1
ATOM 713 C C . PHE A 1 88 ? -4.853 -14.671 -14.068 1.00 96.12 88 PHE A C 1
ATOM 715 O O . PHE A 1 88 ? -4.384 -14.029 -15.003 1.00 96.12 88 PHE A O 1
ATOM 722 N N . LYS A 1 89 ? -5.882 -15.503 -14.234 1.00 95.25 89 LYS A N 1
ATOM 723 C CA . LYS A 1 89 ? -6.558 -15.652 -15.522 1.00 95.25 89 LYS A CA 1
ATOM 724 C C . LYS A 1 89 ? -7.167 -14.316 -15.947 1.00 95.25 89 LYS A C 1
ATOM 726 O O . LYS A 1 89 ? -7.969 -13.739 -15.215 1.00 95.25 89 LYS A O 1
ATOM 731 N N . ILE A 1 90 ? -6.846 -13.867 -17.157 1.00 90.75 90 ILE A N 1
ATOM 732 C CA . ILE A 1 90 ? -7.475 -12.687 -17.743 1.00 90.75 90 ILE A CA 1
ATOM 733 C C . ILE A 1 90 ? -8.869 -13.063 -18.259 1.00 90.75 90 ILE A C 1
ATOM 735 O O . ILE A 1 90 ? -9.023 -13.941 -19.112 1.00 90.75 90 ILE A O 1
ATOM 739 N N . SER A 1 91 ? -9.895 -12.473 -17.653 1.00 94.12 91 SER A N 1
ATOM 740 C CA . SER A 1 91 ? -11.303 -12.573 -18.043 1.00 94.12 91 SER A CA 1
ATOM 741 C C . SER A 1 91 ? -12.117 -11.599 -17.193 1.00 94.12 91 SER A C 1
ATOM 743 O O . SER A 1 91 ? -11.674 -11.163 -16.127 1.00 94.12 91 SER A O 1
ATOM 745 N N . THR A 1 92 ? -13.338 -11.313 -17.632 1.00 96.12 92 THR A N 1
ATOM 746 C CA . THR A 1 92 ? -14.373 -10.749 -16.764 1.00 96.12 92 THR A CA 1
ATOM 747 C C . THR A 1 92 ? -15.007 -11.869 -15.945 1.00 96.12 92 THR A C 1
ATOM 749 O O . THR A 1 92 ? -15.421 -12.888 -16.500 1.00 96.12 92 THR A O 1
ATOM 752 N N . PHE A 1 93 ? -15.084 -11.675 -14.631 1.00 97.06 93 PHE A N 1
ATOM 753 C CA . PHE A 1 93 ? -15.694 -12.594 -13.676 1.00 97.06 93 PHE A CA 1
ATOM 754 C C . PHE A 1 93 ? -16.690 -11.822 -12.808 1.00 97.06 93 PHE A C 1
ATOM 756 O O . PHE A 1 93 ? -16.298 -11.113 -11.888 1.00 97.06 93 PHE A O 1
ATOM 763 N N . GLY A 1 94 ? -17.989 -11.937 -13.087 1.00 97.75 94 GLY A N 1
ATOM 764 C CA . GLY A 1 94 ? -18.995 -11.104 -12.420 1.00 97.75 94 GLY A CA 1
ATOM 765 C C . GLY A 1 94 ? -18.882 -9.640 -12.849 1.00 97.75 94 GLY A C 1
ATOM 766 O O . GLY A 1 94 ? -18.869 -9.351 -14.044 1.00 97.75 94 GLY A O 1
ATOM 767 N N . ALA A 1 95 ? -18.809 -8.722 -11.886 1.00 97.56 95 ALA A N 1
ATOM 768 C CA . ALA A 1 95 ? -18.851 -7.282 -12.143 1.00 97.56 95 ALA A CA 1
ATOM 769 C C . ALA A 1 95 ? -17.521 -6.674 -12.629 1.00 97.56 95 ALA A C 1
ATOM 771 O O . ALA A 1 95 ? -17.482 -5.494 -12.963 1.00 97.56 95 ALA A O 1
ATOM 772 N N . SER A 1 96 ? -16.413 -7.427 -12.636 1.00 97.25 96 SER A N 1
ATOM 773 C CA . SER A 1 96 ? -15.092 -6.867 -12.942 1.00 97.25 96 SER A CA 1
ATOM 774 C C . SER A 1 96 ? -14.094 -7.885 -13.510 1.00 97.25 96 SER A C 1
ATOM 776 O O . SER A 1 96 ? -14.438 -9.023 -13.824 1.00 97.25 96 SER A O 1
ATOM 778 N N . ARG A 1 97 ? -12.854 -7.429 -13.694 1.00 94.69 97 ARG A N 1
ATOM 779 C CA . ARG A 1 97 ? -11.668 -8.121 -14.221 1.00 94.69 97 ARG A CA 1
ATOM 780 C C . ARG A 1 97 ? -10.417 -7.532 -13.562 1.00 94.69 97 ARG A C 1
ATOM 782 O O . ARG A 1 97 ? -10.494 -6.432 -13.031 1.00 94.69 97 ARG A O 1
ATOM 789 N N . LEU A 1 98 ? -9.272 -8.213 -13.619 1.00 93.62 98 LEU A N 1
ATOM 790 C CA . LEU A 1 98 ? -8.036 -7.757 -12.948 1.00 93.62 98 LEU A CA 1
ATOM 791 C C . LEU A 1 98 ? -7.156 -6.803 -13.768 1.00 93.62 98 LEU A C 1
ATOM 793 O O . LEU A 1 98 ? -6.231 -6.200 -13.229 1.00 93.62 98 LEU A O 1
ATOM 797 N N . SER A 1 99 ? -7.410 -6.645 -15.065 1.00 89.38 99 SER A N 1
ATOM 798 C CA . SER A 1 99 ? -6.717 -5.627 -15.859 1.00 89.38 99 SER A CA 1
ATOM 799 C C . SER A 1 99 ? -7.036 -4.224 -15.353 1.00 89.38 99 SER A C 1
ATOM 801 O O . SER A 1 99 ? -8.191 -3.964 -15.007 1.00 89.38 99 SER A O 1
ATOM 803 N N . PHE A 1 100 ? -6.066 -3.311 -15.418 1.00 88.12 100 PHE A N 1
ATOM 804 C CA . PHE A 1 100 ? -6.241 -1.912 -15.001 1.00 88.12 100 PHE A CA 1
ATOM 805 C C . PHE A 1 100 ? -6.753 -1.762 -13.557 1.00 88.12 100 PHE A C 1
ATOM 807 O O . PHE A 1 100 ? -7.438 -0.792 -13.238 1.00 88.12 100 PHE A O 1
ATOM 814 N N . GLN A 1 101 ? -6.470 -2.732 -12.686 1.00 87.62 101 GLN A N 1
ATOM 815 C CA . GLN A 1 101 ? -6.708 -2.581 -11.252 1.00 87.62 101 GLN A CA 1
ATOM 816 C C . GLN A 1 101 ? -5.696 -1.583 -10.661 1.00 87.62 101 GLN A C 1
ATOM 818 O O . GLN A 1 101 ? -4.536 -1.557 -11.089 1.00 87.62 101 GLN A O 1
ATOM 823 N N . GLN A 1 102 ? -6.150 -0.744 -9.728 1.00 77.38 102 GLN A N 1
ATOM 824 C CA . GLN A 1 102 ? -5.358 0.324 -9.097 1.00 77.38 102 GLN A CA 1
ATOM 825 C C . GLN A 1 102 ? -5.193 0.097 -7.598 1.00 77.38 102 GLN A C 1
ATOM 827 O O . GLN A 1 102 ? -5.382 0.986 -6.774 1.00 77.38 102 GLN A O 1
ATOM 832 N N . GLY A 1 103 ? -4.762 -1.113 -7.287 1.00 72.25 103 GLY A N 1
ATOM 833 C CA . GLY A 1 103 ? -4.261 -1.481 -5.989 1.00 72.25 103 GLY A CA 1
ATOM 834 C C . GLY A 1 103 ? -5.306 -1.992 -5.023 1.00 72.25 103 GLY A C 1
ATOM 835 O O . GLY A 1 103 ? -6.504 -1.895 -5.257 1.00 72.25 103 GLY A O 1
ATOM 836 N N . THR A 1 104 ? -4.772 -2.557 -3.942 1.00 94.50 104 THR A N 1
ATOM 837 C CA . THR A 1 104 ? -5.465 -3.176 -2.810 1.00 94.50 104 THR A CA 1
ATOM 838 C C . THR A 1 104 ? -5.839 -4.655 -2.989 1.00 94.50 104 THR A C 1
ATOM 840 O O . THR A 1 104 ? -6.596 -5.075 -3.865 1.00 94.50 104 THR A O 1
ATOM 843 N N . PHE A 1 105 ? -5.303 -5.466 -2.081 1.00 98.12 105 PHE A N 1
ATOM 844 C CA . PHE A 1 105 ? -5.763 -6.811 -1.755 1.00 98.12 105 PHE A CA 1
ATOM 845 C C . PHE A 1 105 ? -5.421 -7.091 -0.287 1.00 98.12 105 PHE A C 1
ATOM 847 O O . PHE A 1 105 ? -4.648 -6.346 0.309 1.00 98.12 105 PHE A O 1
ATOM 854 N N . THR A 1 106 ? -5.976 -8.159 0.272 1.00 98.25 106 THR A N 1
ATOM 855 C CA . THR A 1 106 ? -5.537 -8.728 1.553 1.00 98.25 106 THR A CA 1
ATOM 856 C C . THR A 1 106 ? -5.467 -10.246 1.452 1.00 98.25 106 THR A C 1
ATOM 858 O O . THR A 1 106 ? -6.238 -10.870 0.708 1.00 98.25 106 THR A O 1
ATOM 861 N N . VAL A 1 107 ? -4.526 -10.847 2.168 1.00 97.69 107 VAL A N 1
ATOM 862 C CA . VAL A 1 107 ? -4.350 -12.290 2.284 1.00 97.69 107 VAL A CA 1
ATOM 863 C C . VAL A 1 107 ? -5.350 -12.850 3.288 1.00 97.69 107 VAL A C 1
ATOM 865 O O . VAL A 1 107 ? -5.506 -12.368 4.404 1.00 97.69 107 VAL A O 1
ATOM 868 N N . ASN A 1 108 ? -6.006 -13.940 2.905 1.00 96.12 108 ASN A N 1
ATOM 869 C CA . ASN A 1 108 ? -6.788 -14.769 3.804 1.00 96.12 108 ASN A CA 1
ATOM 870 C C . ASN A 1 108 ? -5.977 -16.034 4.140 1.00 96.12 108 ASN A C 1
ATOM 872 O O . ASN A 1 108 ? -6.042 -17.029 3.403 1.00 96.12 108 ASN A O 1
ATOM 876 N N . PRO A 1 109 ? -5.209 -16.033 5.248 1.00 86.88 109 PRO A N 1
ATOM 877 C CA . PRO A 1 109 ? -4.325 -17.147 5.584 1.00 86.88 109 PRO A CA 1
ATOM 878 C C . PRO A 1 109 ? -5.098 -18.432 5.922 1.00 86.88 109 PRO A C 1
ATOM 880 O O . PRO A 1 109 ? -4.565 -19.529 5.779 1.00 86.88 109 PRO A O 1
ATOM 883 N N . ASN A 1 110 ? -6.372 -18.327 6.324 1.00 88.00 110 ASN A N 1
ATOM 884 C CA . ASN A 1 110 ? -7.179 -19.480 6.738 1.00 88.00 110 ASN A CA 1
ATOM 885 C C . ASN A 1 110 ? -7.630 -20.360 5.564 1.00 88.00 110 ASN A C 1
ATOM 887 O O . ASN A 1 110 ? -7.850 -21.557 5.747 1.00 88.00 110 ASN A O 1
ATOM 891 N N . SER A 1 111 ? -7.782 -19.786 4.371 1.00 89.88 111 SER A N 1
ATOM 892 C CA . SER A 1 111 ? -8.207 -20.499 3.156 1.00 89.88 111 SER A CA 1
ATOM 893 C C . SER A 1 111 ? -7.161 -20.479 2.047 1.00 89.88 111 SER A C 1
ATOM 895 O O . SER A 1 111 ? -7.445 -20.949 0.947 1.00 89.88 111 SER A O 1
ATOM 897 N N . ASN A 1 112 ? -5.955 -19.976 2.335 1.00 94.38 112 ASN A N 1
ATOM 898 C CA . ASN A 1 112 ? -4.877 -19.824 1.362 1.00 94.38 112 ASN A CA 1
ATOM 899 C C . ASN A 1 112 ? -5.381 -19.115 0.090 1.00 94.38 112 ASN A C 1
ATOM 901 O O . ASN A 1 112 ? -5.284 -19.634 -1.024 1.00 94.38 112 ASN A O 1
ATOM 905 N N . SER A 1 113 ? -6.001 -17.953 0.281 1.00 97.94 113 SER A N 1
ATOM 906 C CA . SER A 1 113 ? -6.625 -17.144 -0.766 1.00 97.94 113 SER A CA 1
ATOM 907 C C . SER A 1 113 ? -6.321 -15.661 -0.552 1.00 97.94 113 SER A C 1
ATOM 909 O O . SER A 1 113 ? -5.732 -15.274 0.455 1.00 97.94 113 SER A O 1
ATOM 911 N N . ILE A 1 114 ? -6.700 -14.824 -1.513 1.00 98.00 114 ILE A N 1
ATOM 912 C CA . ILE A 1 114 ? -6.641 -13.365 -1.411 1.00 98.00 114 ILE A CA 1
ATOM 913 C C . ILE A 1 114 ? -7.996 -12.763 -1.768 1.00 98.00 114 ILE A C 1
ATOM 915 O O . ILE A 1 114 ? -8.632 -13.205 -2.728 1.00 98.00 114 ILE A O 1
ATOM 919 N N . TYR A 1 115 ? -8.402 -11.723 -1.042 1.00 98.56 115 TYR A N 1
ATOM 920 C CA . TYR A 1 115 ? -9.457 -10.812 -1.480 1.00 98.56 115 TYR A CA 1
ATOM 921 C C . TYR A 1 115 ? -8.810 -9.656 -2.222 1.00 98.56 115 TYR A C 1
ATOM 923 O O . TYR A 1 115 ? -7.932 -8.996 -1.677 1.00 98.56 115 TYR A O 1
ATOM 931 N N . ILE A 1 116 ? -9.223 -9.415 -3.460 1.00 98.12 116 ILE A N 1
ATOM 932 C CA . ILE A 1 116 ? -8.552 -8.478 -4.362 1.00 98.12 116 ILE A CA 1
ATOM 933 C C . ILE A 1 116 ? -9.565 -7.625 -5.110 1.00 98.12 116 ILE A C 1
ATOM 935 O O . ILE A 1 116 ? -10.650 -8.091 -5.475 1.00 98.12 116 ILE A O 1
ATOM 939 N N . ILE A 1 117 ? -9.185 -6.374 -5.354 1.00 97.00 117 ILE A N 1
ATOM 940 C CA . ILE A 1 117 ? -9.990 -5.419 -6.105 1.00 97.00 117 ILE A CA 1
ATOM 941 C C . ILE A 1 117 ? -9.720 -5.580 -7.597 1.00 97.00 117 ILE A C 1
ATOM 943 O O . ILE A 1 117 ? -8.593 -5.798 -8.042 1.00 97.00 117 ILE A O 1
ATOM 947 N N . GLY A 1 118 ? -10.791 -5.538 -8.381 1.00 95.50 118 GLY A N 1
ATOM 948 C CA . GLY A 1 118 ? -10.708 -5.587 -9.832 1.00 95.50 118 GLY A CA 1
ATOM 949 C C . GLY A 1 118 ? -10.350 -4.232 -10.444 1.00 95.50 118 GLY A C 1
ATOM 950 O O . GLY A 1 118 ? -9.752 -3.360 -9.827 1.00 95.50 118 GLY A O 1
ATOM 951 N N . HIS A 1 119 ? -10.761 -4.054 -11.691 1.00 95.12 119 HIS A N 1
ATOM 952 C CA . HIS A 1 119 ? -10.558 -2.853 -12.490 1.00 95.12 119 HIS A CA 1
ATOM 953 C C . HIS A 1 119 ? -10.929 -1.565 -11.737 1.00 95.12 119 HIS A C 1
ATOM 955 O O . HIS A 1 119 ? -11.980 -1.494 -11.096 1.00 95.12 119 HIS A O 1
ATOM 961 N N . ASP A 1 120 ? -10.118 -0.521 -11.922 1.00 93.44 120 ASP A N 1
ATOM 962 C CA . ASP A 1 120 ? -10.218 0.759 -11.209 1.00 93.44 120 ASP A CA 1
ATOM 963 C C . ASP A 1 120 ? -11.592 1.455 -11.304 1.00 93.44 120 ASP A C 1
ATOM 965 O O . ASP A 1 120 ? -12.070 2.039 -10.340 1.00 93.44 120 ASP A O 1
ATOM 969 N N . HIS A 1 121 ? -12.295 1.354 -12.432 1.00 93.25 121 HIS A N 1
ATOM 970 C CA . HIS A 1 121 ? -13.640 1.921 -12.576 1.00 93.25 121 HIS A CA 1
ATOM 971 C C . HIS A 1 121 ? -14.761 1.079 -11.956 1.00 93.25 121 HIS A C 1
ATOM 973 O O . HIS A 1 121 ? -15.882 1.562 -11.852 1.00 93.25 121 HIS A O 1
ATOM 979 N N . HIS A 1 122 ? -14.502 -0.179 -11.595 1.00 95.62 122 HIS A N 1
ATOM 980 C CA . HIS A 1 122 ? -15.542 -1.074 -11.085 1.00 95.62 122 HIS A CA 1
ATOM 981 C C . HIS A 1 122 ? -15.535 -1.181 -9.561 1.00 95.62 122 HIS A C 1
ATOM 983 O O . HIS A 1 122 ? -16.594 -1.410 -8.988 1.00 95.62 122 HIS A O 1
ATOM 989 N N . GLN A 1 123 ? -14.364 -1.065 -8.914 1.00 96.00 123 GLN A N 1
ATOM 990 C CA . GLN A 1 123 ? -14.227 -1.127 -7.446 1.00 96.00 123 GLN A CA 1
ATOM 991 C C . GLN A 1 123 ? -14.949 -2.331 -6.820 1.00 96.00 123 GLN A C 1
ATOM 993 O O . GLN A 1 123 ? -15.621 -2.249 -5.791 1.00 96.00 123 GLN A O 1
ATOM 998 N N . ALA A 1 124 ? -14.850 -3.468 -7.505 1.00 97.31 124 ALA A N 1
ATOM 999 C CA . ALA A 1 124 ? -15.475 -4.715 -7.107 1.00 97.31 124 ALA A CA 1
ATOM 1000 C C . ALA A 1 124 ? -14.435 -5.635 -6.469 1.00 97.31 124 ALA A C 1
ATOM 1002 O O . ALA A 1 124 ? -13.293 -5.673 -6.931 1.00 97.31 124 ALA A O 1
ATOM 1003 N N . ILE A 1 125 ? -14.843 -6.411 -5.466 1.00 98.31 125 ILE A N 1
ATOM 1004 C CA . ILE A 1 125 ? -13.976 -7.357 -4.750 1.00 98.31 125 ILE A CA 1
ATOM 1005 C C . ILE A 1 125 ? -14.300 -8.780 -5.202 1.00 98.31 125 ILE A C 1
ATOM 1007 O O . ILE A 1 125 ? -15.472 -9.123 -5.353 1.00 98.31 125 ILE A O 1
ATOM 1011 N N . ALA A 1 126 ? -13.269 -9.592 -5.416 1.00 97.94 126 ALA A N 1
ATOM 1012 C CA . ALA A 1 126 ? -13.349 -11.036 -5.635 1.00 97.94 126 ALA A CA 1
ATOM 1013 C C . ALA A 1 126 ? -12.402 -11.767 -4.681 1.00 97.94 126 ALA A C 1
ATOM 1015 O O . ALA A 1 126 ? -11.514 -11.155 -4.089 1.00 97.94 126 ALA A O 1
ATOM 1016 N N . GLU A 1 127 ? -12.548 -13.087 -4.596 1.00 98.38 127 GLU A N 1
ATOM 1017 C CA . GLU A 1 127 ? -11.604 -13.958 -3.897 1.00 98.38 127 GLU A CA 1
ATOM 1018 C C . GLU A 1 127 ? -10.896 -14.877 -4.896 1.00 98.38 127 GLU A C 1
ATOM 1020 O O . GLU A 1 127 ? -11.552 -15.511 -5.724 1.00 98.38 127 GLU A O 1
ATOM 1025 N N . PHE A 1 128 ? -9.570 -14.983 -4.819 1.00 98.31 128 PHE A N 1
ATOM 1026 C CA . PHE A 1 128 ? -8.751 -15.873 -5.650 1.00 98.31 128 PHE A CA 1
ATOM 1027 C C . PHE A 1 128 ? -7.920 -16.819 -4.780 1.00 98.31 128 PHE A C 1
ATOM 1029 O O . PHE A 1 128 ? -7.458 -16.404 -3.720 1.00 98.31 128 PHE A O 1
ATOM 1036 N N . PRO A 1 129 ? -7.670 -18.067 -5.209 1.00 98.38 129 PRO A N 1
ATOM 1037 C CA . PRO A 1 129 ? -6.808 -18.970 -4.464 1.00 98.38 129 PRO A CA 1
ATOM 1038 C C . PRO A 1 129 ? -5.336 -18.576 -4.639 1.00 98.38 129 PRO A C 1
ATOM 1040 O O . PRO A 1 129 ? -4.919 -18.150 -5.718 1.00 98.38 129 PRO A O 1
ATOM 1043 N N . ILE A 1 130 ? -4.535 -18.798 -3.601 1.00 98.25 130 ILE A N 1
ATOM 1044 C CA . ILE A 1 130 ? -3.075 -18.801 -3.684 1.00 98.25 130 ILE A CA 1
ATOM 1045 C C . ILE A 1 130 ? -2.665 -20.231 -4.076 1.00 98.25 130 ILE A C 1
ATOM 1047 O O . ILE A 1 130 ? -2.945 -21.177 -3.336 1.00 98.25 130 ILE A O 1
ATOM 1051 N N . PRO A 1 131 ? -2.052 -20.454 -5.249 1.00 97.88 131 PRO A N 1
ATOM 1052 C CA . PRO A 1 131 ? -1.595 -21.782 -5.636 1.00 97.88 131 PRO A CA 1
ATOM 1053 C C . PRO A 1 131 ? -0.296 -22.138 -4.899 1.00 97.88 131 PRO A C 1
ATOM 1055 O O . PRO A 1 131 ? 0.311 -21.304 -4.226 1.00 97.88 131 PRO A O 1
ATOM 1058 N N . ALA A 1 132 ? 0.186 -23.370 -5.072 1.00 96.81 132 ALA A N 1
ATOM 1059 C CA . ALA A 1 132 ? 1.568 -23.677 -4.714 1.00 96.81 132 ALA A CA 1
ATOM 1060 C C . ALA A 1 132 ? 2.516 -22.741 -5.485 1.00 96.81 132 ALA A C 1
ATOM 1062 O O . ALA A 1 132 ? 2.405 -22.610 -6.707 1.00 96.81 132 ALA A O 1
ATOM 1063 N N . LEU A 1 133 ? 3.426 -22.084 -4.767 1.00 97.56 133 LEU A N 1
ATOM 1064 C CA . LEU A 1 133 ? 4.342 -21.113 -5.357 1.00 97.56 133 LEU A CA 1
ATOM 1065 C C . LEU A 1 133 ? 5.391 -21.822 -6.215 1.00 97.56 133 LEU A C 1
ATOM 1067 O O . LEU A 1 133 ? 5.996 -22.809 -5.791 1.00 97.56 133 LEU A O 1
ATOM 1071 N N . VAL A 1 134 ? 5.621 -21.293 -7.415 1.00 97.56 134 VAL A N 1
ATOM 1072 C CA . VAL A 1 134 ? 6.680 -21.760 -8.313 1.00 97.56 134 VAL A CA 1
ATOM 1073 C C . VAL A 1 134 ? 7.808 -20.741 -8.294 1.00 97.56 134 VAL A C 1
ATOM 1075 O O . VAL A 1 134 ? 7.621 -19.594 -8.700 1.00 97.56 134 VAL A O 1
ATOM 1078 N N . ASN A 1 135 ? 8.985 -21.162 -7.824 1.00 96.69 135 ASN A N 1
ATOM 1079 C CA . ASN A 1 135 ? 10.204 -20.355 -7.839 1.00 96.69 135 ASN A CA 1
ATOM 1080 C C . ASN A 1 135 ? 10.803 -20.321 -9.255 1.00 96.69 135 ASN A C 1
ATOM 1082 O O . ASN A 1 135 ? 11.785 -21.001 -9.549 1.00 96.69 135 ASN A O 1
ATOM 1086 N N . SER A 1 136 ? 10.155 -19.572 -10.146 1.00 96.25 136 SER A N 1
ATOM 1087 C CA . SER A 1 136 ? 10.615 -19.304 -11.508 1.00 96.25 136 SER A CA 1
ATOM 1088 C C . SER A 1 136 ? 10.413 -17.832 -11.840 1.00 96.25 136 SER A C 1
ATOM 1090 O O . SER A 1 136 ? 9.446 -17.209 -11.410 1.00 96.25 136 SER A O 1
ATOM 1092 N N . THR A 1 137 ? 11.317 -17.283 -12.647 1.00 94.19 137 THR A N 1
ATOM 1093 C CA . THR A 1 137 ? 11.181 -15.947 -13.241 1.00 94.19 137 THR A CA 1
ATOM 1094 C C . THR A 1 137 ? 10.726 -16.010 -14.704 1.00 94.19 137 THR A C 1
ATOM 1096 O O . THR A 1 137 ? 10.829 -15.020 -15.423 1.00 94.19 137 THR A O 1
ATOM 1099 N N . SER A 1 138 ? 10.235 -17.169 -15.163 1.00 94.94 138 SER A N 1
ATOM 1100 C CA . SER A 1 138 ? 9.617 -17.365 -16.479 1.00 94.94 138 SER A CA 1
ATOM 1101 C C . SER A 1 138 ? 8.099 -17.435 -16.344 1.00 94.94 138 SER A C 1
ATOM 1103 O O . SER A 1 138 ? 7.575 -18.273 -15.615 1.00 94.94 138 SER A O 1
ATOM 1105 N N . LEU A 1 139 ? 7.378 -16.580 -17.074 1.00 93.69 139 LEU A N 1
ATOM 1106 C CA . LEU A 1 139 ? 5.912 -16.502 -17.016 1.00 93.69 139 LEU A CA 1
ATOM 1107 C C . LEU A 1 139 ? 5.211 -17.802 -17.437 1.00 93.69 139 LEU A C 1
ATOM 1109 O O . LEU A 1 139 ? 4.105 -18.081 -16.968 1.00 93.69 139 LEU A O 1
ATOM 1113 N N . GLU A 1 140 ? 5.825 -18.580 -18.327 1.00 95.38 140 GLU A N 1
ATOM 1114 C CA . GLU A 1 140 ? 5.266 -19.838 -18.837 1.00 95.38 140 GLU A CA 1
ATOM 1115 C C . GLU A 1 140 ? 5.242 -20.947 -17.779 1.00 95.38 140 GLU A C 1
ATOM 1117 O O . GLU A 1 140 ? 4.371 -21.814 -17.830 1.00 95.38 140 GLU A O 1
ATOM 1122 N N . ASP A 1 141 ? 6.137 -20.881 -16.790 1.00 96.69 141 ASP A N 1
ATOM 1123 C CA . ASP A 1 141 ? 6.238 -21.877 -15.717 1.00 96.69 141 ASP A CA 1
ATOM 1124 C C . ASP A 1 141 ? 5.226 -21.631 -14.590 1.00 96.69 141 ASP A C 1
ATOM 1126 O O . ASP A 1 141 ? 4.993 -22.499 -13.745 1.00 96.69 141 ASP A O 1
ATOM 1130 N N . LEU A 1 142 ? 4.660 -20.423 -14.525 1.00 97.88 142 LEU A N 1
ATOM 1131 C CA . LEU A 1 142 ? 3.858 -19.998 -13.387 1.00 97.88 142 LEU A CA 1
ATOM 1132 C C . LEU A 1 142 ? 2.421 -20.528 -13.466 1.00 97.88 142 LEU A C 1
ATOM 1134 O O . LEU A 1 142 ? 1.792 -20.471 -14.529 1.00 97.88 142 LEU A O 1
ATOM 1138 N N . PRO A 1 143 ? 1.839 -20.950 -12.329 1.00 98.06 143 PRO A N 1
ATOM 1139 C CA . PRO A 1 143 ? 0.446 -21.359 -12.281 1.00 98.06 143 PRO A CA 1
ATOM 1140 C C . PRO A 1 143 ? -0.474 -20.165 -12.552 1.00 98.06 143 PRO A C 1
ATOM 1142 O O . PRO A 1 143 ? -0.215 -19.045 -12.108 1.00 98.06 143 PRO A O 1
ATOM 1145 N N . VAL A 1 144 ? -1.577 -20.419 -13.260 1.00 97.69 144 VAL A N 1
ATOM 1146 C CA . VAL A 1 144 ? -2.624 -19.430 -13.551 1.00 97.69 144 VAL A CA 1
ATOM 1147 C C . VAL A 1 144 ? -3.878 -19.784 -12.756 1.00 97.69 144 VAL A C 1
ATOM 1149 O O . VAL A 1 144 ? -4.413 -20.882 -12.913 1.00 97.69 144 VAL A O 1
ATOM 1152 N N . VAL A 1 145 ? -4.370 -18.859 -11.932 1.00 98.00 145 VAL A N 1
ATOM 1153 C CA . VAL A 1 145 ? -5.553 -19.073 -11.080 1.00 98.00 145 VAL A CA 1
ATOM 1154 C C . VAL A 1 145 ? -6.804 -18.355 -11.587 1.00 98.00 145 VAL A C 1
ATOM 1156 O O . VAL A 1 145 ? -6.729 -17.345 -12.286 1.00 98.00 145 VAL A O 1
ATOM 1159 N N . GLN A 1 146 ? -7.971 -18.884 -11.220 1.00 97.69 146 GLN A N 1
ATOM 1160 C CA . GLN A 1 146 ? -9.301 -18.301 -11.439 1.00 97.69 146 GLN A CA 1
ATOM 1161 C C . GLN A 1 146 ? -9.956 -17.991 -10.084 1.00 97.69 146 GLN A C 1
ATOM 1163 O O . GLN A 1 146 ? -9.535 -18.582 -9.088 1.00 97.69 146 GLN A O 1
ATOM 1168 N N . PRO A 1 147 ? -10.948 -17.085 -10.017 1.00 97.88 147 PRO A N 1
ATOM 1169 C CA . PRO A 1 147 ? -11.551 -16.719 -8.740 1.00 97.88 147 PRO A CA 1
ATOM 1170 C C . PRO A 1 147 ? -12.294 -17.892 -8.083 1.00 97.88 147 PRO A C 1
ATOM 1172 O O . PRO A 1 147 ? -12.947 -18.682 -8.765 1.00 97.88 147 PRO A O 1
ATOM 1175 N N . LEU A 1 148 ? -12.233 -17.960 -6.751 1.00 98.38 148 LEU A N 1
ATOM 1176 C CA . LEU A 1 148 ? -13.117 -18.771 -5.905 1.00 98.38 148 LEU A CA 1
ATOM 1177 C C . LEU A 1 148 ? -14.508 -18.131 -5.799 1.00 98.38 148 LEU A C 1
ATOM 1179 O O . LEU A 1 148 ? -15.520 -18.829 -5.789 1.00 98.38 148 LEU A O 1
ATOM 1183 N N . GLN A 1 149 ? -14.547 -16.797 -5.763 1.00 97.44 149 GLN A N 1
ATOM 1184 C CA . GLN A 1 149 ? -15.759 -15.983 -5.767 1.00 97.44 149 GLN A CA 1
ATOM 1185 C C . GLN A 1 149 ? -15.604 -14.855 -6.791 1.00 97.44 149 GLN A C 1
ATOM 1187 O O . GLN A 1 149 ? -14.575 -14.183 -6.823 1.00 97.44 149 GLN A O 1
ATOM 1192 N N . ASN A 1 150 ? -16.619 -14.642 -7.630 1.00 98.25 150 ASN A N 1
ATOM 1193 C CA . ASN A 1 150 ? -16.594 -13.604 -8.667 1.00 98.25 150 ASN A CA 1
ATOM 1194 C C . ASN A 1 150 ? -16.572 -12.185 -8.077 1.00 98.25 150 ASN A C 1
ATOM 1196 O O . ASN A 1 150 ? -16.941 -11.976 -6.925 1.00 98.25 150 ASN A O 1
ATOM 1200 N N . PHE A 1 151 ? -16.218 -11.198 -8.906 1.00 98.38 151 PHE A N 1
ATOM 1201 C CA . PHE A 1 151 ? -16.222 -9.795 -8.504 1.00 98.38 151 PHE A CA 1
ATOM 1202 C C . PHE A 1 151 ? -17.633 -9.281 -8.207 1.00 98.38 151 PHE A C 1
ATOM 1204 O O . PHE A 1 151 ? -18.541 -9.431 -9.033 1.00 98.38 151 PHE A O 1
ATOM 1211 N N . VAL A 1 152 ? -17.783 -8.602 -7.068 1.00 98.19 152 VAL A N 1
ATOM 1212 C CA . VAL A 1 152 ? -19.026 -7.971 -6.603 1.00 98.19 152 VAL A CA 1
ATOM 1213 C C . VAL A 1 152 ? -18.772 -6.511 -6.224 1.00 98.19 152 VAL A C 1
ATOM 1215 O O . VAL A 1 152 ? -17.797 -6.213 -5.537 1.00 98.19 152 VAL A O 1
ATOM 1218 N N . THR A 1 153 ? -19.647 -5.600 -6.655 1.00 96.88 153 THR A N 1
ATOM 1219 C CA . THR A 1 153 ? -19.630 -4.186 -6.248 1.00 96.88 153 THR A CA 1
ATOM 1220 C C . THR A 1 153 ? -20.265 -4.014 -4.865 1.00 96.88 153 THR A C 1
ATOM 1222 O O . THR A 1 153 ? -21.294 -4.625 -4.561 1.00 96.88 153 THR A O 1
ATOM 1225 N N . LEU A 1 154 ? -19.630 -3.216 -3.998 1.00 95.38 154 LEU A N 1
ATOM 1226 C CA . LEU A 1 154 ? -19.979 -3.150 -2.567 1.00 95.38 154 LEU A CA 1
ATOM 1227 C C . LEU A 1 154 ? -20.241 -1.735 -2.044 1.00 95.38 154 LEU A C 1
ATOM 1229 O O . LEU A 1 154 ? -21.067 -1.588 -1.148 1.00 95.38 154 LEU A O 1
ATOM 1233 N N . LEU A 1 155 ? -19.608 -0.705 -2.617 1.00 93.56 155 LEU A N 1
ATOM 1234 C CA . LEU A 1 155 ? -19.719 0.684 -2.141 1.00 93.56 155 LEU A CA 1
ATOM 1235 C C . LEU A 1 155 ? -21.175 1.180 -2.085 1.00 93.56 155 LEU A C 1
ATOM 1237 O O . LEU A 1 155 ? -21.591 1.787 -1.106 1.00 93.56 155 LEU A O 1
ATOM 1241 N N . GLU A 1 156 ? -21.985 0.858 -3.094 1.00 92.69 156 GLU A N 1
ATOM 1242 C CA . GLU A 1 156 ? -23.397 1.274 -3.161 1.00 92.69 156 GLU A CA 1
ATOM 1243 C C . GLU A 1 156 ? -24.319 0.506 -2.197 1.00 92.69 156 GLU A C 1
ATOM 1245 O O . GLU A 1 156 ? -25.478 0.875 -2.019 1.00 92.69 156 GLU A O 1
ATOM 1250 N N . ARG A 1 157 ? -23.830 -0.579 -1.580 1.00 94.44 157 ARG A N 1
ATOM 1251 C CA . ARG A 1 157 ? -24.601 -1.414 -0.642 1.00 94.44 157 ARG A CA 1
ATOM 1252 C C . ARG A 1 157 ? -24.484 -0.945 0.805 1.00 94.44 157 ARG A C 1
ATOM 1254 O O . ARG A 1 157 ? -25.137 -1.519 1.674 1.00 94.44 157 ARG A O 1
ATOM 1261 N N . VAL A 1 158 ? -23.653 0.059 1.064 1.00 92.06 158 VAL A N 1
ATOM 1262 C CA . VAL A 1 158 ? -23.465 0.643 2.388 1.00 92.06 158 VAL A CA 1
ATOM 1263 C C . VAL A 1 158 ? -24.769 1.347 2.827 1.00 92.06 158 VAL A C 1
ATOM 1265 O O . VAL A 1 158 ? -25.239 2.239 2.116 1.00 92.06 158 VAL A O 1
ATOM 1268 N N . PRO A 1 159 ? -25.386 0.986 3.973 1.00 89.62 159 PRO A N 1
ATOM 1269 C CA . PRO A 1 159 ? -26.709 1.489 4.360 1.00 89.62 159 PRO A CA 1
ATOM 1270 C C . PRO A 1 159 ? -26.795 3.005 4.564 1.00 89.62 159 PRO A C 1
ATOM 1272 O O . PRO A 1 159 ? -27.862 3.582 4.356 1.00 89.62 159 PRO A O 1
ATOM 1275 N N . SER A 1 160 ? -25.693 3.660 4.949 1.00 87.06 160 SER A N 1
ATOM 1276 C CA . SER A 1 160 ? -25.636 5.124 5.064 1.00 87.06 160 SER A CA 1
ATOM 1277 C C . SER A 1 160 ? -25.747 5.851 3.720 1.00 87.06 160 SER A C 1
ATOM 1279 O O . SER A 1 160 ? -25.884 7.073 3.702 1.00 87.06 160 SER A O 1
ATOM 1281 N N . GLY A 1 161 ? -25.652 5.130 2.598 1.00 89.12 161 GLY A N 1
ATOM 1282 C CA . GLY A 1 161 ? -25.355 5.712 1.295 1.00 89.12 161 GLY A CA 1
ATOM 1283 C C . GLY A 1 161 ? -23.890 6.145 1.197 1.00 89.12 161 GLY A C 1
ATOM 1284 O O . GLY A 1 161 ? -23.059 5.728 2.001 1.00 89.12 161 GLY A O 1
ATOM 1285 N N . ASN A 1 162 ? -23.590 6.990 0.210 1.00 90.94 162 ASN A N 1
ATOM 1286 C CA . ASN A 1 162 ? -22.241 7.473 -0.097 1.00 90.94 162 ASN A CA 1
ATOM 1287 C C . ASN A 1 162 ? -22.226 9.010 -0.255 1.00 90.94 162 ASN A C 1
ATOM 1289 O O . ASN A 1 162 ? -22.130 9.508 -1.381 1.00 90.94 162 ASN A O 1
ATOM 1293 N N . PRO A 1 163 ? -22.431 9.772 0.837 1.00 89.31 163 PRO A N 1
ATOM 1294 C CA . PRO A 1 163 ? -22.553 11.230 0.778 1.00 89.31 163 PRO A CA 1
ATOM 1295 C C . PRO A 1 163 ? -21.259 11.924 0.330 1.00 89.31 163 PRO A C 1
ATOM 1297 O O . PRO A 1 163 ? -21.344 12.930 -0.370 1.00 89.31 163 PRO A O 1
ATOM 1300 N N . ASP A 1 164 ? -20.095 11.353 0.657 1.00 91.81 164 ASP A N 1
ATOM 1301 C CA . ASP A 1 164 ? -18.777 11.895 0.294 1.00 91.81 164 ASP A CA 1
ATOM 1302 C C . ASP A 1 164 ? -18.299 11.437 -1.099 1.00 91.81 164 ASP A C 1
ATOM 1304 O O . ASP A 1 164 ? -17.191 11.764 -1.519 1.00 91.81 164 ASP A O 1
ATOM 1308 N N . ILE A 1 165 ? -19.145 10.712 -1.848 1.00 92.81 165 ILE A N 1
ATOM 1309 C CA . ILE A 1 165 ? -18.878 10.274 -3.232 1.00 92.81 165 ILE A CA 1
ATOM 1310 C C . ILE A 1 165 ? -17.572 9.454 -3.316 1.00 92.81 165 ILE A C 1
ATOM 1312 O O . ILE A 1 165 ? -16.778 9.559 -4.249 1.00 92.81 165 ILE A O 1
ATOM 1316 N N . ILE A 1 166 ? -17.359 8.601 -2.317 1.00 93.75 166 ILE A N 1
ATOM 1317 C CA . ILE A 1 166 ? -16.236 7.676 -2.219 1.00 93.75 166 ILE A CA 1
ATOM 1318 C C . ILE A 1 166 ? -16.277 6.684 -3.385 1.00 93.75 166 ILE A C 1
ATOM 1320 O O . ILE A 1 166 ? -17.283 6.006 -3.598 1.00 93.75 166 ILE A O 1
ATOM 1324 N N . ASP A 1 167 ? -15.190 6.584 -4.146 1.00 94.81 167 ASP A N 1
ATOM 1325 C CA . ASP A 1 167 ? -15.159 5.834 -5.406 1.00 94.81 167 ASP A CA 1
ATOM 1326 C C . ASP A 1 167 ? -13.864 5.034 -5.615 1.00 94.81 167 ASP A C 1
ATOM 1328 O O . ASP A 1 167 ? -13.622 4.522 -6.713 1.00 94.81 167 ASP A O 1
ATOM 1332 N N . LYS A 1 168 ? -13.018 4.935 -4.586 1.00 96.00 168 LYS A N 1
ATOM 1333 C CA . LYS A 1 168 ? -11.803 4.120 -4.571 1.00 96.00 168 LYS A CA 1
ATOM 1334 C C . LYS A 1 168 ? -11.703 3.374 -3.258 1.00 96.00 168 LYS A C 1
ATOM 1336 O O . LYS A 1 168 ? -11.642 3.990 -2.207 1.00 96.00 168 LYS A O 1
ATOM 1341 N N . ILE A 1 169 ? -11.666 2.055 -3.313 1.00 97.38 169 ILE A N 1
ATOM 1342 C CA . ILE A 1 169 ? -11.296 1.212 -2.185 1.00 97.38 169 ILE A CA 1
ATOM 1343 C C . ILE A 1 169 ? -9.768 1.130 -2.185 1.00 97.38 169 ILE A C 1
ATOM 1345 O O . ILE A 1 169 ? -9.152 0.820 -3.200 1.00 97.38 169 ILE A O 1
ATOM 1349 N N . THR A 1 170 ? -9.173 1.435 -1.044 1.00 97.00 170 THR A N 1
ATOM 1350 C CA . THR A 1 170 ? -7.739 1.710 -0.881 1.00 97.00 170 THR A CA 1
ATOM 1351 C C . THR A 1 170 ? -7.075 0.822 0.157 1.00 97.00 170 THR A C 1
ATOM 1353 O O . THR A 1 170 ? -5.849 0.716 0.190 1.00 97.00 170 THR A O 1
ATOM 1356 N N . GLY A 1 171 ? -7.864 0.128 0.973 1.00 97.62 171 GLY A N 1
ATOM 1357 C CA . GLY A 1 171 ? -7.380 -0.844 1.943 1.00 97.62 171 GLY A CA 1
ATOM 1358 C C . GLY A 1 171 ? -8.335 -2.002 2.104 1.00 97.62 171 GLY A C 1
ATOM 1359 O O . GLY A 1 171 ? -9.547 -1.817 2.038 1.00 97.62 171 GLY A O 1
ATOM 1360 N N . LEU A 1 172 ? -7.787 -3.184 2.353 1.00 98.19 172 LEU A N 1
ATOM 1361 C CA . LEU A 1 172 ? -8.530 -4.363 2.768 1.00 98.19 172 LEU A CA 1
ATOM 1362 C C . LEU A 1 172 ? -7.756 -5.032 3.897 1.00 98.19 172 LEU A C 1
ATOM 1364 O O . LEU A 1 172 ? -6.533 -5.067 3.841 1.00 98.19 172 LEU A O 1
ATOM 1368 N N . GLU A 1 173 ? -8.462 -5.549 4.897 1.00 97.56 173 GLU A N 1
ATOM 1369 C CA . GLU A 1 173 ? -7.872 -6.401 5.931 1.00 97.56 173 GLU A CA 1
ATOM 1370 C C . GLU A 1 173 ? -8.913 -7.363 6.500 1.00 97.56 173 GLU A C 1
ATOM 1372 O O . GLU A 1 173 ? -10.054 -6.981 6.792 1.00 97.56 173 GLU A O 1
ATOM 1377 N N . LEU A 1 174 ? -8.523 -8.628 6.658 1.00 96.31 174 LEU A N 1
ATOM 1378 C CA . LEU A 1 174 ? -9.381 -9.659 7.233 1.00 96.31 174 LEU A CA 1
ATOM 1379 C C . LEU A 1 174 ? -9.208 -9.708 8.757 1.00 96.31 174 LEU A C 1
ATOM 1381 O O . LEU A 1 174 ? -8.219 -10.227 9.271 1.00 96.31 174 LEU A O 1
ATOM 1385 N N . VAL A 1 175 ? -10.219 -9.255 9.499 1.00 94.31 175 VAL A N 1
ATOM 1386 C CA . VAL A 1 175 ? -10.200 -9.229 10.967 1.00 94.31 175 VAL A CA 1
ATOM 1387 C C . VAL A 1 175 ? -11.369 -10.027 11.530 1.00 94.31 175 VAL A C 1
ATOM 1389 O O . VAL A 1 175 ? -12.528 -9.770 11.216 1.00 94.31 175 VAL A O 1
ATOM 1392 N N . ASN A 1 176 ? -11.073 -11.012 12.384 1.00 91.75 176 ASN A N 1
ATOM 1393 C CA . ASN A 1 176 ? -12.074 -11.865 13.044 1.00 91.75 176 ASN A CA 1
ATOM 1394 C C . ASN A 1 176 ? -13.091 -12.504 12.070 1.00 91.75 176 ASN A C 1
ATOM 1396 O O . ASN A 1 176 ? -14.264 -12.666 12.398 1.00 91.75 176 ASN A O 1
ATOM 1400 N N . GLY A 1 177 ? -12.640 -12.867 10.864 1.00 92.81 177 GLY A N 1
ATOM 1401 C CA . GLY A 1 177 ? -13.480 -13.473 9.824 1.00 92.81 177 GLY A CA 1
ATOM 1402 C C . GLY A 1 177 ? -14.361 -12.488 9.049 1.00 92.81 177 GLY A C 1
ATOM 1403 O O . GLY A 1 177 ? -15.132 -12.923 8.202 1.00 92.81 177 GLY A O 1
ATOM 1404 N N . GLN A 1 178 ? -14.239 -11.185 9.306 1.00 95.69 178 GLN A N 1
ATOM 1405 C CA . GLN A 1 178 ? -14.909 -10.115 8.564 1.00 95.69 178 GLN A CA 1
ATOM 1406 C C . GLN A 1 178 ? -13.877 -9.329 7.763 1.00 95.69 178 GLN A C 1
ATOM 1408 O O . GLN A 1 178 ? -12.717 -9.237 8.161 1.00 95.69 178 GLN A O 1
ATOM 1413 N N . LEU A 1 179 ? -14.289 -8.758 6.637 1.00 97.38 179 LEU A N 1
ATOM 1414 C CA . LEU A 1 179 ? -13.396 -7.987 5.779 1.00 97.38 179 LEU A CA 1
ATOM 1415 C C . LEU A 1 179 ? -13.654 -6.497 6.005 1.00 97.38 179 LEU A C 1
ATOM 1417 O O . LEU A 1 179 ? -14.740 -5.997 5.713 1.00 97.38 179 LEU A O 1
ATOM 1421 N N . ILE A 1 180 ? -12.666 -5.801 6.559 1.00 97.31 180 ILE A N 1
ATOM 1422 C CA . ILE A 1 180 ? -12.682 -4.346 6.713 1.00 97.31 180 ILE A CA 1
ATOM 1423 C C . ILE A 1 180 ? -12.105 -3.747 5.437 1.00 97.31 180 ILE A C 1
ATOM 1425 O O . ILE A 1 180 ? -11.073 -4.205 4.950 1.00 97.31 180 ILE A O 1
ATOM 1429 N N . ALA A 1 181 ? -12.770 -2.731 4.899 1.00 97.62 181 ALA A N 1
ATOM 1430 C CA . ALA A 1 181 ? -12.339 -2.026 3.708 1.00 97.62 181 ALA A CA 1
ATOM 1431 C C . ALA A 1 181 ? -12.185 -0.535 4.000 1.00 97.62 181 ALA A C 1
ATOM 1433 O O . ALA A 1 181 ? -13.124 0.098 4.480 1.00 97.62 181 ALA A O 1
ATOM 1434 N N . ASN A 1 182 ? -11.019 0.019 3.675 1.00 97.56 182 ASN A N 1
ATOM 1435 C CA . ASN A 1 182 ? -10.834 1.461 3.579 1.00 97.56 182 ASN A CA 1
ATOM 1436 C C . ASN A 1 182 ? -11.132 1.921 2.153 1.00 97.56 182 ASN A C 1
ATOM 1438 O O . ASN A 1 182 ? -10.868 1.200 1.190 1.00 97.56 182 ASN A O 1
ATOM 1442 N N . ALA A 1 183 ? -11.671 3.123 2.023 1.00 95.88 183 ALA A N 1
ATOM 1443 C CA . ALA A 1 183 ? -12.037 3.754 0.779 1.00 95.88 183 ALA A CA 1
ATOM 1444 C C . ALA A 1 183 ? -11.955 5.284 0.889 1.00 95.88 183 ALA A C 1
ATOM 1446 O O . ALA A 1 183 ? -12.023 5.858 1.970 1.00 95.88 183 ALA A O 1
ATOM 1447 N N . THR A 1 184 ? -11.786 5.948 -0.246 1.00 95.25 184 THR A N 1
ATOM 1448 C CA . THR A 1 184 ? -11.665 7.401 -0.375 1.00 95.25 184 THR A CA 1
ATOM 1449 C C . THR A 1 184 ? -12.177 7.860 -1.748 1.00 95.25 184 THR A C 1
ATOM 1451 O O . THR A 1 184 ? -12.316 7.047 -2.664 1.00 95.25 184 THR A O 1
ATOM 1454 N N . GLY A 1 185 ? -12.469 9.148 -1.925 1.00 94.56 185 GLY A N 1
ATOM 1455 C CA . GLY A 1 185 ? -12.644 9.731 -3.257 1.00 94.56 185 GLY A CA 1
ATOM 1456 C C . GLY A 1 185 ? -11.305 9.850 -3.999 1.00 94.56 185 GLY A C 1
ATOM 1457 O O . GLY A 1 185 ? -10.300 10.267 -3.414 1.00 94.56 185 GLY A O 1
ATOM 1458 N N . PHE A 1 186 ? -11.280 9.534 -5.297 1.00 93.44 186 PHE A N 1
ATOM 1459 C CA . PHE A 1 186 ? -10.121 9.748 -6.177 1.00 93.44 186 PHE A CA 1
ATOM 1460 C C . PHE A 1 186 ? -9.733 11.229 -6.262 1.00 93.44 186 PHE A C 1
ATOM 1462 O O . PHE A 1 186 ? -8.552 11.576 -6.331 1.00 93.44 186 PHE A O 1
ATOM 1469 N N . TYR A 1 187 ? -10.739 12.103 -6.273 1.00 93.62 187 TYR A N 1
ATOM 1470 C CA . TYR A 1 187 ? -10.577 13.545 -6.346 1.00 93.62 187 TYR A CA 1
ATOM 1471 C C . TYR A 1 187 ? -11.503 14.223 -5.342 1.00 93.62 187 TYR A C 1
ATOM 1473 O O . TYR A 1 187 ? -12.717 14.063 -5.407 1.00 93.62 187 TYR A O 1
ATOM 1481 N N . ASP A 1 188 ? -10.916 15.020 -4.458 1.00 92.06 188 ASP A N 1
ATOM 1482 C CA . ASP A 1 188 ? -11.612 15.778 -3.420 1.00 92.06 188 ASP A CA 1
ATOM 1483 C C . ASP A 1 188 ? -10.883 17.118 -3.273 1.00 92.06 188 ASP A C 1
ATOM 1485 O O . ASP A 1 188 ? -9.891 17.245 -2.555 1.00 92.06 188 ASP A O 1
ATOM 1489 N N . GLY A 1 189 ? -11.314 18.087 -4.085 1.00 90.44 189 GLY A N 1
ATOM 1490 C CA . GLY A 1 189 ? -10.686 19.406 -4.191 1.00 90.44 189 GLY A CA 1
ATOM 1491 C C . GLY A 1 189 ? -10.788 20.241 -2.917 1.00 90.44 189 GLY A C 1
ATOM 1492 O O . GLY A 1 189 ? -9.904 21.057 -2.665 1.00 90.44 189 GLY A O 1
ATOM 1493 N N . GLU A 1 190 ? -11.832 20.014 -2.120 1.00 90.44 190 GLU A N 1
ATOM 1494 C CA . GLU A 1 190 ? -12.081 20.736 -0.870 1.00 90.44 190 GLU A CA 1
ATOM 1495 C C . GLU A 1 190 ? -11.383 20.069 0.330 1.00 90.44 190 GLU A C 1
ATOM 1497 O O . GLU A 1 190 ? -11.158 20.717 1.353 1.00 90.44 190 GLU A O 1
ATOM 1502 N N . GLY A 1 191 ? -10.976 18.800 0.202 1.00 89.50 191 GLY A N 1
ATOM 1503 C CA . GLY A 1 191 ? -10.319 18.037 1.264 1.00 89.50 191 GLY A CA 1
ATOM 1504 C C . GLY A 1 191 ? -11.258 17.715 2.428 1.00 89.50 191 GLY A C 1
ATOM 1505 O O . GLY A 1 191 ? -10.816 17.613 3.579 1.00 89.50 191 GLY A O 1
ATOM 1506 N N . ASP A 1 192 ? -12.558 17.625 2.157 1.00 90.56 192 ASP A N 1
ATOM 1507 C CA . ASP A 1 192 ? -13.605 17.536 3.171 1.00 90.56 192 ASP A CA 1
ATOM 1508 C C . ASP A 1 192 ? -14.223 16.141 3.305 1.00 90.56 192 ASP A C 1
ATOM 1510 O O . ASP A 1 192 ? -15.039 15.946 4.206 1.00 90.56 192 ASP A O 1
ATOM 1514 N N . ASN A 1 193 ? -13.775 15.157 2.514 1.00 92.38 193 ASN A N 1
ATOM 1515 C CA . ASN A 1 193 ? -14.174 13.761 2.688 1.00 92.38 193 ASN A CA 1
ATOM 1516 C C . ASN A 1 193 ? -13.837 13.269 4.107 1.00 92.38 193 ASN A C 1
ATOM 1518 O O . ASN A 1 193 ? -12.712 13.404 4.604 1.00 92.38 193 ASN A O 1
ATOM 1522 N N . THR A 1 194 ? -14.828 12.668 4.757 1.00 93.81 194 THR A N 1
ATOM 1523 C CA . THR A 1 194 ? -14.749 12.113 6.111 1.00 93.81 194 THR A CA 1
ATOM 1524 C C . THR A 1 194 ? -15.114 10.638 6.186 1.00 93.81 194 THR A C 1
ATOM 1526 O O . THR A 1 194 ? -14.654 9.970 7.110 1.00 93.81 194 THR A O 1
ATOM 1529 N N . ASP A 1 195 ? -15.920 10.132 5.256 1.00 94.62 195 ASP A N 1
ATOM 1530 C CA . ASP A 1 195 ? -16.232 8.714 5.122 1.00 94.62 195 ASP A CA 1
ATOM 1531 C C . ASP A 1 195 ? -15.006 7.960 4.601 1.00 94.62 195 ASP A C 1
ATOM 1533 O O . ASP A 1 195 ? -14.407 8.340 3.594 1.00 94.62 195 ASP A O 1
ATOM 1537 N N . THR A 1 196 ? -14.617 6.893 5.300 1.00 95.31 196 THR A N 1
ATOM 1538 C CA . THR A 1 196 ? -13.374 6.174 4.989 1.00 95.31 196 THR A CA 1
ATOM 1539 C C . THR A 1 196 ? -13.501 4.670 4.995 1.00 95.31 196 THR A C 1
ATOM 1541 O O . THR A 1 196 ? -12.723 4.005 4.331 1.00 95.31 196 THR A O 1
ATOM 1544 N N . THR A 1 197 ? -14.397 4.090 5.789 1.00 95.44 197 THR A N 1
ATOM 1545 C CA . THR A 1 197 ? -14.282 2.662 6.114 1.00 95.44 197 THR A CA 1
ATOM 1546 C C . THR A 1 197 ? -15.639 1.983 6.080 1.00 95.44 197 THR A C 1
ATOM 1548 O O . THR A 1 197 ? -16.621 2.522 6.570 1.00 95.44 197 THR A O 1
ATOM 1551 N N . PHE A 1 198 ? -15.717 0.781 5.532 1.00 95.19 198 PHE A N 1
ATOM 1552 C CA . PHE A 1 198 ? -16.916 -0.051 5.583 1.00 95.19 198 PHE A CA 1
ATOM 1553 C C . PHE A 1 198 ? -16.529 -1.500 5.877 1.00 95.19 198 PHE A C 1
ATOM 1555 O O . PHE A 1 198 ? -15.377 -1.899 5.710 1.00 95.19 198 PHE A O 1
ATOM 1562 N N . VAL A 1 199 ? -17.477 -2.291 6.372 1.00 95.62 199 VAL A N 1
ATOM 1563 C CA . VAL A 1 199 ? -17.227 -3.666 6.819 1.00 95.62 199 VAL A CA 1
ATOM 1564 C C . VAL A 1 199 ? -18.127 -4.628 6.067 1.00 95.62 199 VAL A C 1
ATOM 1566 O O . VAL A 1 199 ? -19.345 -4.465 6.032 1.00 95.62 199 VAL A O 1
ATOM 1569 N N . ILE A 1 200 ? -17.519 -5.666 5.504 1.00 96.75 200 ILE A N 1
ATOM 1570 C CA . ILE A 1 200 ? -18.186 -6.785 4.850 1.00 96.75 200 ILE A CA 1
ATOM 1571 C C . ILE A 1 200 ? -18.254 -7.938 5.850 1.00 96.75 200 ILE A C 1
ATOM 1573 O O . ILE A 1 200 ? -17.237 -8.515 6.244 1.00 96.75 200 ILE A O 1
ATOM 1577 N N . ARG A 1 201 ? -19.474 -8.236 6.302 1.00 95.50 201 ARG A N 1
ATOM 1578 C CA . ARG A 1 201 ? -19.728 -9.103 7.461 1.00 95.50 201 ARG A CA 1
ATOM 1579 C C . ARG A 1 201 ? -19.469 -10.588 7.222 1.00 95.50 201 ARG A C 1
ATOM 1581 O O . ARG A 1 201 ? -19.063 -11.261 8.164 1.00 95.50 201 ARG A O 1
ATOM 1588 N N . ASP A 1 202 ? -19.704 -11.070 6.005 1.00 96.25 202 ASP A N 1
ATOM 1589 C CA . ASP A 1 202 ? -19.452 -12.443 5.565 1.00 96.25 202 ASP A CA 1
ATOM 1590 C C . ASP A 1 202 ? -18.684 -12.430 4.230 1.00 96.25 202 ASP A C 1
ATOM 1592 O O . ASP A 1 202 ? -19.281 -12.504 3.151 1.00 96.25 202 ASP A O 1
ATOM 1596 N N . PRO A 1 203 ? -17.348 -12.317 4.268 1.00 96.56 203 PRO A N 1
ATOM 1597 C CA . PRO A 1 203 ? -16.545 -12.266 3.053 1.00 96.56 203 PRO A CA 1
ATOM 1598 C C . PRO A 1 203 ? -16.515 -13.602 2.287 1.00 96.56 203 PRO A C 1
ATOM 1600 O O . PRO A 1 203 ? -16.162 -13.613 1.109 1.00 96.56 203 PRO A O 1
ATOM 1603 N N . SER A 1 204 ? -16.962 -14.714 2.890 1.00 96.00 204 SER A N 1
ATOM 1604 C CA . SER A 1 204 ? -17.129 -16.000 2.191 1.00 96.00 204 SER A CA 1
ATOM 1605 C C . SER A 1 204 ? -18.336 -16.027 1.239 1.00 96.00 204 SER A C 1
ATOM 1607 O O . SER A 1 204 ? -18.466 -16.933 0.414 1.00 96.00 204 SER A O 1
ATOM 1609 N N . ASN A 1 205 ? -19.211 -15.020 1.338 1.00 97.44 205 ASN A N 1
ATOM 1610 C CA . ASN A 1 205 ? -20.338 -14.783 0.448 1.00 97.44 205 ASN A CA 1
ATOM 1611 C C . ASN A 1 205 ? -20.459 -13.282 0.134 1.00 97.44 205 ASN A C 1
ATOM 1613 O O . ASN A 1 205 ? -21.399 -12.606 0.561 1.00 97.44 205 ASN A O 1
ATOM 1617 N N . LEU A 1 206 ? -19.524 -12.749 -0.659 1.00 97.94 206 LEU A N 1
ATOM 1618 C CA . LEU A 1 206 ? -19.470 -11.314 -0.994 1.00 97.94 206 LEU A CA 1
ATOM 1619 C C . LEU A 1 206 ? -20.805 -10.774 -1.547 1.00 97.94 206 LEU A C 1
ATOM 1621 O O . LEU A 1 206 ? -21.243 -9.668 -1.211 1.00 97.94 206 LEU A O 1
ATOM 1625 N N . ALA A 1 207 ? -21.486 -11.563 -2.382 1.00 97.38 207 ALA A N 1
ATOM 1626 C CA . ALA A 1 207 ? -22.756 -11.186 -3.000 1.00 97.38 207 ALA A CA 1
ATOM 1627 C C . ALA A 1 207 ? -23.896 -11.050 -1.980 1.00 97.38 207 ALA A C 1
ATOM 1629 O O . ALA A 1 207 ? -24.682 -10.111 -2.070 1.00 97.38 207 ALA A O 1
ATOM 1630 N N . GLY A 1 208 ? -23.973 -11.964 -1.008 1.00 97.19 208 GLY A N 1
ATOM 1631 C CA . GLY A 1 208 ? -25.024 -11.988 0.011 1.00 97.19 208 GLY A CA 1
ATOM 1632 C C . GLY A 1 208 ? -24.678 -11.286 1.326 1.00 97.19 208 GLY A C 1
ATOM 1633 O O . GLY A 1 208 ? -25.559 -11.148 2.170 1.00 97.19 208 GLY A O 1
ATOM 1634 N N . SER A 1 209 ? -23.428 -10.856 1.521 1.00 97.06 209 SER A N 1
ATOM 1635 C CA . SER A 1 209 ? -22.969 -10.276 2.786 1.00 97.06 209 SER A CA 1
ATOM 1636 C C . SER A 1 209 ? -23.733 -9.008 3.178 1.00 97.06 209 SER A C 1
ATOM 1638 O O . SER A 1 209 ? -23.969 -8.119 2.357 1.00 97.06 209 SER A O 1
ATOM 1640 N N . ALA A 1 210 ? -24.027 -8.855 4.467 1.00 94.56 210 ALA A N 1
ATOM 1641 C CA . ALA A 1 210 ? -24.354 -7.542 5.012 1.00 94.56 210 ALA A CA 1
ATOM 1642 C C . ALA A 1 210 ? -23.126 -6.618 4.929 1.00 94.56 210 ALA A C 1
ATOM 1644 O O . ALA A 1 210 ? -21.986 -7.090 5.043 1.00 94.56 210 ALA A O 1
ATOM 1645 N N . ILE A 1 211 ? -23.376 -5.328 4.711 1.00 94.06 211 ILE A N 1
ATOM 1646 C CA . ILE A 1 211 ? -22.362 -4.274 4.657 1.00 94.06 211 ILE A CA 1
ATOM 1647 C C . ILE A 1 211 ? -22.737 -3.218 5.691 1.00 94.06 211 ILE A C 1
ATOM 1649 O O . ILE A 1 211 ? -23.892 -2.805 5.720 1.00 94.06 211 ILE A O 1
ATOM 1653 N N . ASP A 1 212 ? -21.770 -2.775 6.489 1.00 91.56 212 ASP A N 1
ATOM 1654 C CA . ASP A 1 212 ? -21.933 -1.667 7.433 1.00 91.56 212 ASP A CA 1
ATOM 1655 C C . ASP A 1 212 ? -20.945 -0.542 7.136 1.00 91.56 212 ASP A C 1
ATOM 1657 O O . ASP A 1 212 ? -19.872 -0.781 6.583 1.00 91.56 212 ASP A O 1
ATOM 1661 N N . GLY A 1 213 ? -21.302 0.679 7.527 1.00 90.69 213 GLY A N 1
ATOM 1662 C CA . GLY A 1 213 ? -20.537 1.895 7.266 1.00 90.69 213 GLY A CA 1
ATOM 1663 C C . GLY A 1 213 ? -21.412 2.978 6.623 1.00 90.69 213 GLY A C 1
ATOM 1664 O O . GLY A 1 213 ? -22.638 2.842 6.611 1.00 90.69 213 GLY A O 1
ATOM 1665 N N . PHE A 1 214 ? -20.824 4.039 6.070 1.00 92.44 214 PHE A N 1
ATOM 1666 C CA . PHE A 1 214 ? -19.403 4.373 6.182 1.00 92.44 214 PHE A CA 1
ATOM 1667 C C . PHE A 1 214 ? -19.064 4.815 7.613 1.00 92.44 214 PHE A C 1
ATOM 1669 O O . PHE A 1 214 ? -19.833 5.475 8.312 1.00 92.44 214 PHE A O 1
ATOM 1676 N N . PHE A 1 215 ? -17.893 4.393 8.058 1.00 93.56 215 PHE A N 1
ATOM 1677 C CA . PHE A 1 215 ? -17.230 4.786 9.286 1.00 93.56 215 PHE A CA 1
ATOM 1678 C C . PHE A 1 215 ? -16.133 5.796 8.957 1.00 93.56 215 PHE A C 1
ATOM 1680 O O . PHE A 1 215 ? -15.706 5.897 7.804 1.00 93.56 215 PHE A O 1
ATOM 1687 N N . LYS A 1 216 ? -15.682 6.538 9.972 1.00 93.81 216 LYS A N 1
ATOM 1688 C CA . LYS A 1 216 ? -14.810 7.703 9.779 1.00 93.81 216 LYS A CA 1
ATOM 1689 C C . LYS A 1 216 ? -13.529 7.550 10.575 1.00 93.81 216 LYS A C 1
ATOM 1691 O O . LYS A 1 216 ? -13.549 7.736 11.787 1.00 93.81 216 LYS A O 1
ATOM 1696 N N . LEU A 1 217 ? -12.420 7.218 9.928 1.00 95.62 217 LEU A N 1
ATOM 1697 C CA . LEU A 1 217 ? -11.105 7.320 10.557 1.00 95.62 217 LEU A CA 1
ATOM 1698 C C . LEU A 1 217 ? -10.842 8.783 10.915 1.00 95.62 217 LEU A C 1
ATOM 1700 O O . LEU A 1 217 ? -11.013 9.674 10.086 1.00 95.62 217 LEU A O 1
ATOM 1704 N N . GLU A 1 218 ? -10.410 9.038 12.147 1.00 95.56 218 GLU A N 1
ATOM 1705 C CA . GLU A 1 218 ? -10.100 10.392 12.620 1.00 95.56 218 GLU A CA 1
ATOM 1706 C C . GLU A 1 218 ? -9.037 11.077 11.743 1.00 95.56 218 GLU A C 1
ATOM 1708 O O . GLU A 1 218 ? -9.210 12.231 11.352 1.00 95.56 218 GLU A O 1
ATOM 1713 N N . ALA A 1 219 ? -7.995 10.338 11.351 1.00 96.44 219 ALA A N 1
ATOM 1714 C CA . ALA A 1 219 ? -6.959 10.789 10.422 1.00 96.44 219 ALA A CA 1
ATOM 1715 C C . ALA A 1 219 ? -7.392 10.810 8.935 1.00 96.44 219 ALA A C 1
ATOM 1717 O O . ALA A 1 219 ? -6.586 11.130 8.060 1.00 96.44 219 ALA A O 1
ATOM 1718 N N . ARG A 1 220 ? -8.662 10.503 8.627 1.00 95.88 220 ARG A N 1
ATOM 1719 C CA . ARG A 1 220 ? -9.258 10.562 7.280 1.00 95.88 220 ARG A CA 1
ATOM 1720 C C . ARG A 1 220 ? -8.402 9.834 6.232 1.00 95.88 220 ARG A C 1
ATOM 1722 O O . ARG A 1 220 ? -7.857 8.760 6.497 1.00 95.88 220 ARG A O 1
ATOM 1729 N N . SER A 1 221 ? -8.255 10.417 5.043 1.00 95.94 221 SER A N 1
ATOM 1730 C CA . SER A 1 221 ? -7.461 9.913 3.919 1.00 95.94 221 SER A CA 1
ATOM 1731 C C . SER A 1 221 ? -6.022 9.564 4.292 1.00 95.94 221 SER A C 1
ATOM 1733 O O . SER A 1 221 ? -5.512 8.584 3.766 1.00 95.94 221 SER A O 1
ATOM 1735 N N . HIS A 1 222 ? -5.385 10.254 5.246 1.00 97.94 222 HIS A N 1
ATOM 1736 C CA . HIS A 1 222 ? -4.014 9.927 5.664 1.00 97.94 222 HIS A CA 1
ATOM 1737 C C . HIS A 1 222 ? -3.909 8.520 6.264 1.00 97.94 222 HIS A C 1
ATOM 1739 O O . HIS A 1 222 ? -2.848 7.913 6.191 1.00 97.94 222 HIS A O 1
ATOM 1745 N N . ALA A 1 223 ? -4.993 7.989 6.831 1.00 97.69 223 ALA A N 1
ATOM 1746 C CA . ALA A 1 223 ? -5.062 6.659 7.430 1.00 97.69 223 ALA A CA 1
ATOM 1747 C C . ALA A 1 223 ? -5.855 5.648 6.588 1.00 97.69 223 ALA A C 1
ATOM 1749 O O . ALA A 1 223 ? -5.936 4.483 6.967 1.00 97.69 223 ALA A O 1
ATOM 1750 N N . SER A 1 224 ? -6.451 6.065 5.469 1.00 96.31 224 SER A N 1
ATOM 1751 C CA . SER A 1 224 ? -7.446 5.276 4.726 1.00 96.31 224 SER A CA 1
ATOM 1752 C C . SER A 1 224 ? -6.833 4.386 3.648 1.00 96.31 224 SER A C 1
ATOM 1754 O O . SER A 1 224 ? -7.388 4.279 2.563 1.00 96.31 224 SER A O 1
ATOM 1756 N N . GLY A 1 225 ? -5.687 3.764 3.901 1.00 97.31 225 GLY A N 1
ATOM 1757 C CA . GLY A 1 225 ? -5.031 2.842 2.972 1.00 97.31 225 GLY A CA 1
ATOM 1758 C C . GLY A 1 225 ? -4.904 1.457 3.583 1.00 97.31 225 GLY A C 1
ATOM 1759 O O . GLY A 1 225 ? -5.891 0.911 4.078 1.00 97.31 225 GLY A O 1
ATOM 1760 N N . TRP A 1 226 ? -3.695 0.895 3.558 1.00 97.88 226 TRP A N 1
ATOM 1761 C CA . TRP A 1 226 ? -3.403 -0.415 4.137 1.00 97.88 226 TRP A CA 1
ATOM 1762 C C . TRP A 1 226 ? -3.777 -0.473 5.617 1.00 97.88 226 TRP A C 1
ATOM 1764 O O . TRP A 1 226 ? -3.684 0.514 6.343 1.00 97.88 226 TRP A O 1
ATOM 1774 N N . MET A 1 227 ? -4.126 -1.670 6.071 1.00 98.12 227 MET A N 1
ATOM 1775 C CA . MET A 1 227 ? -4.292 -2.010 7.477 1.00 98.12 227 MET A CA 1
ATOM 1776 C C . MET A 1 227 ? -3.507 -3.290 7.711 1.00 98.12 227 MET A C 1
ATOM 1778 O O . MET A 1 227 ? -3.627 -4.219 6.924 1.00 98.12 227 MET A O 1
ATOM 1782 N N . THR A 1 228 ? -2.692 -3.341 8.758 1.00 97.75 228 THR A N 1
ATOM 1783 C CA . THR A 1 228 ? -1.904 -4.536 9.071 1.00 97.75 228 THR A CA 1
ATOM 1784 C C . THR A 1 228 ? -1.862 -4.788 10.568 1.00 97.75 228 THR A C 1
ATOM 1786 O O . THR A 1 228 ? -1.939 -3.872 11.399 1.00 97.75 228 THR A O 1
ATOM 1789 N N . ARG A 1 229 ? -1.751 -6.063 10.938 1.00 96.38 229 ARG A N 1
ATOM 1790 C CA . ARG A 1 229 ? -1.634 -6.470 12.335 1.00 96.38 229 ARG A CA 1
ATOM 1791 C C . ARG A 1 229 ? -0.266 -6.091 12.902 1.00 96.38 229 ARG A C 1
ATOM 1793 O O . ARG A 1 229 ? 0.773 -6.420 12.336 1.00 96.38 229 ARG A O 1
ATOM 1800 N N . ILE A 1 230 ? -0.263 -5.476 14.080 1.00 97.31 230 ILE A N 1
ATOM 1801 C CA . ILE A 1 230 ? 0.961 -5.196 14.835 1.00 97.31 230 ILE A CA 1
ATOM 1802 C C . ILE A 1 230 ? 1.488 -6.518 15.436 1.00 97.31 230 ILE A C 1
ATOM 1804 O O . ILE A 1 230 ? 0.717 -7.225 16.098 1.00 97.31 230 ILE A O 1
ATOM 1808 N N . PRO A 1 231 ? 2.778 -6.871 15.267 1.00 94.81 231 PRO A N 1
ATOM 1809 C CA . PRO A 1 231 ? 3.391 -8.021 15.933 1.00 94.81 231 PRO A CA 1
ATOM 1810 C C . PRO A 1 231 ? 3.258 -7.947 17.457 1.00 94.81 231 PRO A C 1
ATOM 1812 O O . PRO A 1 231 ? 3.319 -6.865 18.045 1.00 94.81 231 PRO A O 1
ATOM 1815 N N . ILE A 1 232 ? 3.062 -9.095 18.111 1.00 92.81 232 ILE A N 1
ATOM 1816 C CA . ILE A 1 232 ? 2.660 -9.170 19.526 1.00 92.81 232 ILE A CA 1
ATOM 1817 C C . ILE A 1 232 ? 3.620 -8.429 20.470 1.00 92.81 232 ILE A C 1
ATOM 1819 O O . ILE A 1 232 ? 3.187 -7.810 21.439 1.00 92.81 232 ILE A O 1
ATOM 1823 N N . GLU A 1 233 ? 4.910 -8.437 20.151 1.00 91.62 233 GLU A N 1
ATOM 1824 C CA . GLU A 1 233 ? 5.981 -7.762 20.879 1.00 91.62 233 GLU A CA 1
ATOM 1825 C C . GLU A 1 233 ? 5.857 -6.230 20.884 1.00 91.62 233 GLU A C 1
ATOM 1827 O O . GLU A 1 233 ? 6.327 -5.588 21.822 1.00 91.62 233 GLU A O 1
ATOM 1832 N N . TRP A 1 234 ? 5.180 -5.643 19.892 1.00 95.44 234 TRP A N 1
ATOM 1833 C CA . TRP A 1 234 ? 4.975 -4.197 19.787 1.00 95.44 234 TRP A CA 1
ATOM 1834 C C . TRP A 1 234 ? 3.594 -3.742 20.256 1.00 95.44 234 TRP A C 1
ATOM 1836 O O . TRP A 1 234 ? 3.434 -2.570 20.598 1.00 95.44 234 TRP A O 1
ATOM 1846 N N . GLN A 1 235 ? 2.611 -4.645 20.346 1.00 95.88 235 GLN A N 1
ATOM 1847 C CA . GLN A 1 235 ? 1.231 -4.277 20.687 1.00 95.88 235 GLN A CA 1
ATOM 1848 C C . GLN A 1 235 ? 1.122 -3.571 22.041 1.00 95.88 235 GLN A C 1
ATOM 1850 O O . GLN A 1 235 ? 0.415 -2.574 22.164 1.00 95.88 235 GLN A O 1
ATOM 1855 N N . SER A 1 236 ? 1.856 -4.042 23.057 1.00 96.06 236 SER A N 1
ATOM 1856 C CA . SER A 1 236 ? 1.827 -3.413 24.384 1.00 96.06 236 SER A CA 1
ATOM 1857 C C . SER A 1 236 ? 2.452 -2.018 24.392 1.00 96.06 236 SER A C 1
ATOM 1859 O O . SER A 1 236 ? 1.969 -1.157 25.119 1.00 96.06 236 SER A O 1
ATOM 1861 N N . ALA A 1 237 ? 3.522 -1.789 23.626 1.00 95.81 237 ALA A N 1
ATOM 1862 C CA . ALA A 1 237 ? 4.198 -0.491 23.578 1.00 95.81 237 ALA A CA 1
ATOM 1863 C C . ALA A 1 237 ? 3.391 0.528 22.757 1.00 95.81 237 ALA A C 1
ATOM 1865 O O . ALA A 1 237 ? 3.289 1.700 23.121 1.00 95.81 237 ALA A O 1
ATOM 1866 N N . LEU A 1 238 ? 2.771 0.064 21.670 1.00 96.31 238 LEU A N 1
ATOM 1867 C CA . LEU A 1 238 ? 1.924 0.872 20.796 1.00 96.31 238 LEU A CA 1
ATOM 1868 C C . LEU A 1 238 ? 0.490 1.025 21.320 1.00 96.31 238 LEU A C 1
ATOM 1870 O O . LEU A 1 238 ? -0.217 1.912 20.859 1.00 96.31 238 LEU A O 1
ATOM 1874 N N . GLU A 1 239 ? 0.092 0.246 22.331 1.00 96.06 239 GLU A N 1
ATOM 1875 C CA . GLU A 1 239 ? -1.276 0.192 22.881 1.00 96.06 239 GLU A CA 1
ATOM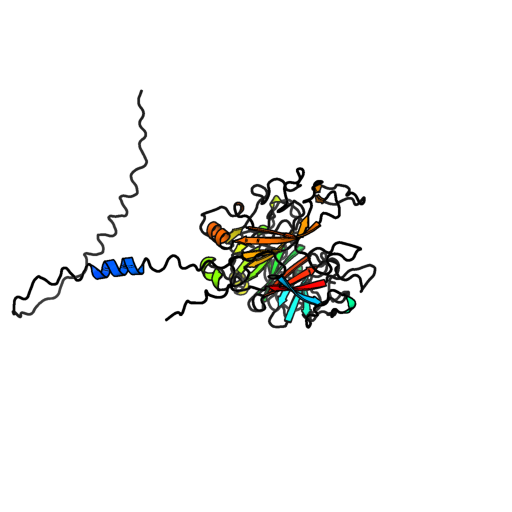 1876 C C . GLU A 1 239 ? -2.340 -0.088 21.806 1.00 96.06 239 GLU A C 1
ATOM 1878 O O . GLU A 1 239 ? -3.445 0.447 21.835 1.00 96.06 239 GLU A O 1
ATOM 1883 N N . SER A 1 240 ? -1.998 -0.931 20.832 1.00 96.12 240 SER A N 1
ATOM 1884 C CA . SER A 1 240 ? -2.880 -1.277 19.720 1.00 96.12 240 SER A CA 1
ATOM 1885 C C . SER A 1 240 ? -2.534 -2.639 19.135 1.00 96.12 240 SER A C 1
ATOM 1887 O O . SER A 1 240 ? -1.394 -3.093 19.217 1.00 96.12 240 SER A O 1
ATOM 1889 N N . SER A 1 241 ? -3.518 -3.278 18.507 1.00 95.38 241 SER A N 1
ATOM 1890 C CA . SER A 1 241 ? -3.357 -4.523 17.755 1.00 95.38 241 SER A CA 1
ATOM 1891 C C . SER A 1 241 ? -3.170 -4.309 16.250 1.00 95.38 241 SER A C 1
ATOM 1893 O O . SER A 1 241 ? -2.685 -5.225 15.586 1.00 95.38 241 SER A O 1
ATOM 1895 N N . TYR A 1 242 ? -3.502 -3.126 15.720 1.00 97.75 242 TYR A N 1
ATOM 1896 C CA . TYR A 1 242 ? -3.403 -2.808 14.294 1.00 97.75 242 TYR A CA 1
ATOM 1897 C C . TYR A 1 242 ? -2.814 -1.424 14.033 1.00 97.75 242 TYR A C 1
ATOM 1899 O O . TYR A 1 242 ? -2.911 -0.500 14.854 1.00 97.75 242 TYR A O 1
ATOM 1907 N N . ILE A 1 243 ? -2.213 -1.314 12.851 1.00 98.38 243 ILE A N 1
ATOM 1908 C CA . ILE A 1 243 ? -1.733 -0.079 12.249 1.00 98.38 243 ILE A CA 1
ATOM 1909 C C . ILE A 1 243 ? -2.446 0.117 10.910 1.00 98.38 243 ILE A C 1
ATOM 1911 O O . ILE A 1 243 ? -2.743 -0.848 10.208 1.00 98.38 243 ILE A O 1
ATOM 1915 N N . THR A 1 244 ? -2.742 1.361 10.572 1.00 98.62 244 THR A N 1
ATOM 1916 C CA . THR A 1 244 ? -3.305 1.770 9.288 1.00 98.62 244 THR A CA 1
ATOM 1917 C C . THR A 1 244 ? -2.493 2.936 8.750 1.00 98.62 244 THR A C 1
ATOM 1919 O O . THR A 1 244 ? -1.891 3.689 9.518 1.00 98.62 244 THR A O 1
ATOM 1922 N N . GLY A 1 245 ? -2.447 3.094 7.440 1.00 98.31 245 GLY A N 1
ATOM 1923 C CA . GLY A 1 245 ? -1.701 4.174 6.812 1.00 98.31 245 GLY A CA 1
ATOM 1924 C C . GLY A 1 245 ? -2.071 4.318 5.352 1.00 98.31 245 GLY A C 1
ATOM 1925 O O . GLY A 1 245 ? -2.769 3.481 4.787 1.00 98.31 245 GLY A O 1
ATOM 1926 N N . PHE A 1 246 ? -1.626 5.407 4.750 1.00 97.62 246 PHE A N 1
ATOM 1927 C CA . PHE A 1 246 ? -1.756 5.668 3.329 1.00 97.62 246 PHE A CA 1
ATOM 1928 C C . PHE A 1 246 ? -0.605 6.565 2.863 1.00 97.62 246 PHE A C 1
ATOM 1930 O O . PHE A 1 246 ? 0.389 6.744 3.570 1.00 97.62 246 PHE A O 1
ATOM 1937 N N . ALA A 1 247 ? -0.717 7.108 1.658 1.00 97.19 247 ALA A N 1
ATOM 1938 C CA . ALA A 1 247 ? 0.250 8.032 1.084 1.00 97.19 247 ALA A CA 1
ATOM 1939 C C . ALA A 1 247 ? -0.425 8.902 0.011 1.00 97.19 247 ALA A C 1
ATOM 1941 O O . ALA A 1 247 ? -1.639 8.829 -0.197 1.00 97.19 247 ALA A O 1
ATOM 1942 N N . SER A 1 248 ? 0.357 9.729 -0.681 1.00 94.50 248 SER A N 1
ATOM 1943 C CA . SER A 1 248 ? -0.065 10.606 -1.777 1.00 94.50 248 SER A CA 1
ATOM 1944 C C . SER A 1 248 ? -0.369 9.854 -3.077 1.00 94.50 248 SER A C 1
ATOM 1946 O O . SER A 1 248 ? 0.100 10.234 -4.144 1.00 94.50 248 SER A O 1
ATOM 1948 N N . ASN A 1 249 ? -1.169 8.789 -2.993 1.00 94.25 249 ASN A N 1
ATOM 1949 C CA . ASN A 1 249 ? -1.514 7.938 -4.133 1.00 94.25 249 ASN A CA 1
ATOM 1950 C C . ASN A 1 249 ? -2.593 8.564 -5.032 1.00 94.25 249 ASN A C 1
ATOM 1952 O O . ASN A 1 249 ? -2.735 8.172 -6.188 1.00 94.25 249 ASN A O 1
ATOM 1956 N N . TYR A 1 250 ? -3.380 9.511 -4.510 1.00 93.50 250 TYR A N 1
ATOM 1957 C CA . TYR A 1 250 ? -4.481 10.152 -5.232 1.00 93.50 250 TYR A CA 1
ATOM 1958 C C . TYR A 1 250 ? -4.375 11.672 -5.255 1.00 93.50 250 TYR A C 1
ATOM 1960 O O . TYR A 1 250 ? -3.546 12.282 -4.583 1.00 93.50 250 TYR A O 1
ATOM 1968 N N . ALA A 1 251 ? -5.228 12.286 -6.077 1.00 91.81 251 ALA A N 1
ATOM 1969 C CA . ALA A 1 251 ? -5.183 13.710 -6.335 1.00 91.81 251 ALA A CA 1
ATOM 1970 C C . ALA A 1 251 ? -5.476 14.540 -5.078 1.00 91.81 251 ALA A C 1
ATOM 1972 O O . ALA A 1 251 ? -6.223 14.128 -4.186 1.00 91.81 251 ALA A O 1
ATOM 1973 N N . ILE A 1 252 ? -4.948 15.767 -5.113 1.00 94.75 252 ILE A N 1
ATOM 1974 C CA . ILE A 1 252 ? -5.042 16.802 -4.080 1.00 94.75 252 ILE A CA 1
ATOM 1975 C C . ILE A 1 252 ? -4.111 16.509 -2.902 1.00 94.75 252 ILE A C 1
ATOM 1977 O O . ILE A 1 252 ? -4.395 15.723 -2.008 1.00 94.75 252 ILE A O 1
ATOM 1981 N N . ASN A 1 253 ? -2.963 17.180 -2.892 1.00 94.88 253 ASN A N 1
ATOM 1982 C CA . ASN A 1 253 ? -1.920 16.923 -1.899 1.00 94.88 253 ASN A CA 1
ATOM 1983 C C . ASN A 1 253 ? -2.341 17.355 -0.490 1.00 94.88 253 ASN A C 1
ATOM 1985 O O . ASN A 1 253 ? -1.946 16.725 0.478 1.00 94.88 253 ASN A O 1
ATOM 1989 N N . SER A 1 254 ? -3.165 18.399 -0.352 1.00 94.69 254 SER A N 1
ATOM 1990 C CA . SER A 1 254 ? -3.571 18.934 0.958 1.00 94.69 254 SER A CA 1
ATOM 1991 C C . SER A 1 254 ? -4.377 17.957 1.814 1.00 94.69 254 SER A C 1
ATOM 1993 O O . SER A 1 254 ? -4.434 18.149 3.025 1.00 94.69 254 SER A O 1
ATOM 1995 N N . ARG A 1 255 ? -4.988 16.933 1.205 1.00 94.69 255 ARG A N 1
ATOM 1996 C CA . ARG A 1 255 ? -5.736 15.881 1.909 1.00 94.69 255 ARG A CA 1
ATOM 1997 C C . ARG A 1 255 ? -4.962 14.573 2.057 1.00 94.69 255 ARG A C 1
ATOM 1999 O O . ARG A 1 255 ? -5.486 13.653 2.667 1.00 94.69 255 ARG A O 1
ATOM 2006 N N . ASN A 1 256 ? -3.788 14.423 1.451 1.00 95.62 256 ASN A N 1
ATOM 2007 C CA . ASN A 1 256 ? -3.032 13.172 1.493 1.00 95.62 256 ASN A CA 1
ATOM 2008 C C . ASN A 1 256 ? -1.726 13.352 2.269 1.00 95.62 256 ASN A C 1
ATOM 2010 O O . ASN A 1 256 ? -1.175 14.451 2.342 1.00 95.62 256 ASN A O 1
ATOM 2014 N N . SER A 1 257 ? -1.192 12.246 2.791 1.00 97.31 257 SER A N 1
ATOM 2015 C CA . SER A 1 257 ? 0.128 12.260 3.419 1.00 97.31 257 SER A CA 1
ATOM 2016 C C . SER A 1 257 ? 1.222 12.308 2.342 1.00 97.31 257 SER A C 1
ATOM 2018 O O . SER A 1 257 ? 1.251 11.466 1.445 1.00 97.31 257 SER A O 1
ATOM 2020 N N . ILE A 1 258 ? 2.118 13.297 2.398 1.00 97.12 258 ILE A N 1
ATOM 2021 C CA . ILE A 1 258 ? 3.233 13.511 1.454 1.00 97.12 258 ILE A CA 1
ATOM 2022 C C . ILE A 1 258 ? 4.455 12.700 1.904 1.00 97.12 258 ILE A C 1
ATOM 2024 O O . ILE A 1 258 ? 5.520 13.230 2.244 1.00 97.12 258 ILE A O 1
ATOM 2028 N N . GLY A 1 259 ? 4.224 11.395 1.976 1.00 97.31 259 GLY A N 1
ATOM 2029 C CA . GLY A 1 259 ? 5.083 10.361 2.535 1.00 97.31 259 GLY A CA 1
ATOM 2030 C C . GLY A 1 259 ? 4.220 9.176 2.985 1.00 97.31 259 GLY A C 1
ATOM 2031 O O . GLY A 1 259 ? 3.004 9.332 3.128 1.00 97.31 259 GLY A O 1
ATOM 2032 N N . PRO A 1 260 ? 4.803 7.993 3.237 1.00 98.12 260 PRO A N 1
ATOM 2033 C CA . PRO A 1 260 ? 4.079 6.912 3.889 1.00 98.12 260 PRO A CA 1
ATOM 2034 C C . PRO A 1 260 ? 3.683 7.343 5.300 1.00 98.12 260 PRO A C 1
ATOM 2036 O O . PRO A 1 260 ? 4.518 7.860 6.041 1.00 98.12 260 PRO A O 1
ATOM 2039 N N . SER A 1 261 ? 2.434 7.112 5.684 1.00 98.75 261 SER A N 1
ATOM 2040 C CA . SER A 1 261 ? 1.944 7.414 7.027 1.00 98.75 261 SER A CA 1
ATOM 2041 C C . SER A 1 261 ? 1.793 6.154 7.887 1.00 98.75 261 SER A C 1
ATOM 2043 O O . SER A 1 261 ? 1.927 5.019 7.421 1.00 98.75 261 SER A O 1
ATOM 2045 N N . ALA A 1 262 ? 1.541 6.340 9.178 1.00 98.81 262 ALA A N 1
ATOM 2046 C CA . ALA A 1 262 ? 1.260 5.261 10.106 1.00 98.81 262 ALA A CA 1
ATOM 2047 C C . ALA A 1 262 ? 0.455 5.778 11.302 1.00 98.81 262 ALA A C 1
ATOM 2049 O O . ALA A 1 262 ? 0.850 6.730 11.981 1.00 98.81 262 ALA A O 1
ATOM 2050 N N . PHE A 1 263 ? -0.652 5.104 11.585 1.00 98.81 263 PHE A N 1
ATOM 2051 C CA . PHE A 1 263 ? -1.557 5.397 12.685 1.00 98.81 263 PHE A CA 1
ATOM 2052 C C . PHE A 1 263 ? -1.965 4.098 13.363 1.00 98.81 263 PHE A C 1
ATOM 2054 O O . PHE A 1 263 ? -2.312 3.133 12.684 1.00 98.81 263 PHE A O 1
ATOM 2061 N N . THR A 1 264 ? -1.974 4.044 14.692 1.00 98.25 264 THR A N 1
ATOM 2062 C CA . THR A 1 264 ? -2.632 2.919 15.364 1.00 98.25 264 THR A CA 1
ATOM 2063 C C . THR A 1 264 ? -4.142 3.114 15.361 1.00 98.25 264 THR A C 1
ATOM 2065 O O . THR A 1 264 ? -4.623 4.242 15.463 1.00 98.25 264 THR A O 1
ATOM 2068 N N . PHE A 1 265 ? -4.893 2.019 15.264 1.00 95.06 265 PHE A N 1
ATOM 2069 C CA . PHE A 1 265 ? -6.348 2.025 15.398 1.00 95.06 265 PHE A CA 1
ATOM 2070 C C . PHE A 1 265 ? -6.840 0.683 15.953 1.00 95.06 265 PHE A C 1
ATOM 2072 O O . PHE A 1 265 ? -6.123 -0.319 15.911 1.00 95.06 265 PHE A O 1
ATOM 2079 N N . SER A 1 266 ? -8.075 0.653 16.459 1.00 90.06 266 SER A N 1
ATOM 2080 C CA . SER A 1 266 ? -8.707 -0.579 16.936 1.00 90.06 266 SER A CA 1
ATOM 2081 C C . SER A 1 266 ? -9.859 -0.991 16.014 1.00 90.06 266 SER A C 1
ATOM 2083 O O . SER A 1 266 ? -10.898 -0.324 16.019 1.00 90.06 266 SER A O 1
ATOM 2085 N N . PRO A 1 267 ? -9.730 -2.090 15.245 1.00 87.81 267 PRO A N 1
ATOM 2086 C CA . PRO A 1 267 ? -10.804 -2.550 14.365 1.00 87.81 267 PRO A CA 1
ATOM 2087 C C . PRO A 1 267 ? -12.040 -3.033 15.137 1.00 87.81 267 PRO A C 1
ATOM 2089 O O . PRO A 1 267 ? -13.148 -2.995 14.608 1.00 87.81 267 PRO A O 1
ATOM 2092 N N . ASP A 1 268 ? -11.897 -3.419 16.409 1.00 85.50 268 ASP A N 1
ATOM 2093 C CA . ASP A 1 268 ? -13.020 -3.860 17.247 1.00 85.50 268 ASP A CA 1
ATOM 2094 C C . ASP A 1 268 ? -14.117 -2.790 17.396 1.00 85.50 268 ASP A C 1
ATOM 2096 O O . ASP A 1 268 ? -15.268 -3.141 17.671 1.00 85.50 268 ASP A O 1
ATOM 2100 N N . GLN A 1 269 ? -13.782 -1.511 17.166 1.00 81.19 269 GLN A N 1
ATOM 2101 C CA . GLN A 1 269 ? -14.727 -0.388 17.145 1.00 81.19 269 GLN A CA 1
ATOM 2102 C C . GLN A 1 269 ? -15.790 -0.514 16.042 1.00 81.19 269 GLN A C 1
ATOM 2104 O O . GLN A 1 269 ? -16.891 0.001 16.213 1.00 81.19 269 GLN A O 1
ATOM 2109 N N . VAL A 1 270 ? -15.485 -1.203 14.936 1.00 82.31 270 VAL A N 1
ATOM 2110 C CA . VAL A 1 270 ? -16.414 -1.400 13.803 1.00 82.31 270 VAL A CA 1
ATOM 2111 C C . VAL A 1 270 ? -16.897 -2.843 13.658 1.00 82.31 270 VAL A C 1
ATOM 2113 O O . VAL A 1 270 ? -17.955 -3.098 13.078 1.00 82.31 270 VAL A O 1
ATOM 2116 N N . LEU A 1 271 ? -16.164 -3.806 14.222 1.00 83.00 271 LEU A N 1
ATOM 2117 C CA . LEU A 1 271 ? -16.539 -5.219 14.154 1.00 83.00 271 LEU A CA 1
ATOM 2118 C C . LEU A 1 271 ? -17.697 -5.566 15.095 1.00 83.00 271 LEU A C 1
ATOM 2120 O O . LEU A 1 271 ? -18.557 -6.359 14.723 1.00 83.00 271 LEU A O 1
ATOM 2124 N N . ASN A 1 272 ? -17.765 -4.950 16.276 1.00 71.00 272 ASN A N 1
ATOM 2125 C CA . ASN A 1 272 ? -18.704 -5.365 17.323 1.00 71.00 272 ASN A CA 1
ATOM 2126 C C . ASN A 1 272 ? -19.997 -4.539 17.401 1.00 71.00 272 ASN A C 1
ATOM 2128 O O . ASN A 1 272 ? -20.889 -4.910 18.164 1.00 71.00 272 ASN A O 1
ATOM 2132 N N . ASP A 1 273 ? -20.125 -3.448 16.639 1.00 59.31 273 ASP A N 1
ATOM 2133 C CA . ASP A 1 273 ? -21.276 -2.545 16.741 1.00 59.31 273 ASP A CA 1
ATOM 2134 C C . ASP A 1 273 ? -22.002 -2.381 15.398 1.00 59.31 273 ASP A C 1
ATOM 2136 O O . ASP A 1 273 ? -21.548 -1.695 14.484 1.00 59.31 273 ASP A O 1
ATOM 2140 N N . ALA A 1 274 ? -23.152 -3.044 15.281 1.00 51.31 274 ALA A N 1
ATOM 2141 C CA . ALA A 1 274 ? -24.026 -2.989 14.111 1.00 51.31 274 ALA A CA 1
ATOM 2142 C C . ALA A 1 274 ? -24.940 -1.742 14.102 1.00 51.31 274 ALA A C 1
ATOM 2144 O O . ALA A 1 274 ? -25.835 -1.648 13.265 1.00 51.31 274 ALA A O 1
ATOM 2145 N N . THR A 1 275 ? -24.787 -0.811 15.059 1.00 52.03 275 THR A N 1
ATOM 2146 C CA . THR A 1 275 ? -25.786 0.250 15.292 1.00 52.03 275 THR A CA 1
ATOM 2147 C C . THR A 1 275 ? -25.245 1.643 15.601 1.00 52.03 275 THR A C 1
ATOM 2149 O O . THR A 1 275 ? -26.038 2.531 15.925 1.00 52.03 275 THR A O 1
ATOM 2152 N N . ILE A 1 276 ? -23.944 1.907 15.466 1.00 54.31 276 ILE A N 1
ATOM 2153 C CA . ILE A 1 276 ? -23.473 3.284 15.652 1.00 54.31 276 ILE A CA 1
ATOM 2154 C C . ILE A 1 276 ? -23.809 4.096 14.400 1.00 54.31 276 ILE A C 1
ATOM 2156 O O . ILE A 1 276 ? -23.322 3.825 13.304 1.00 54.31 276 ILE A O 1
ATOM 2160 N N . ALA A 1 277 ? -24.633 5.129 14.567 1.00 54.16 277 ALA A N 1
ATOM 2161 C CA . ALA A 1 277 ? -24.758 6.178 13.569 1.00 54.16 277 ALA A CA 1
ATOM 2162 C C . ALA A 1 277 ? -23.396 6.888 13.446 1.00 54.16 277 ALA A C 1
ATOM 2164 O O . ALA A 1 277 ? -23.044 7.703 14.295 1.00 54.16 277 ALA A O 1
ATOM 2165 N N . SER A 1 278 ? -22.630 6.550 12.402 1.00 61.66 278 SER A N 1
ATOM 2166 C CA . SER A 1 278 ? -21.362 7.193 12.020 1.00 61.66 278 SER A CA 1
ATOM 2167 C C . SER A 1 278 ? -20.289 7.241 13.137 1.00 61.66 278 SER A C 1
ATOM 2169 O O . SER A 1 278 ? -19.881 8.338 13.535 1.00 61.66 278 SER A O 1
ATOM 2171 N N . PRO A 1 279 ? -19.790 6.098 13.650 1.00 82.12 279 PRO A N 1
ATOM 2172 C CA . PRO A 1 279 ? -18.686 6.076 14.599 1.00 82.12 279 PRO A CA 1
ATOM 2173 C C . PRO A 1 279 ? -17.421 6.637 13.956 1.00 82.12 279 PRO A C 1
ATOM 2175 O O . PRO A 1 279 ? -17.019 6.249 12.854 1.00 82.12 279 PRO A O 1
ATOM 2178 N N . VAL A 1 280 ? -16.786 7.545 14.688 1.00 90.00 280 VAL A N 1
ATOM 2179 C CA . VAL A 1 280 ? -15.414 7.955 14.414 1.00 90.00 280 VAL A CA 1
ATOM 2180 C C . VAL A 1 280 ? -14.489 6.880 14.977 1.00 90.00 280 VAL A C 1
ATOM 2182 O O . VAL A 1 280 ? -14.500 6.631 16.185 1.00 90.00 280 VAL A O 1
ATOM 2185 N N . ILE A 1 281 ? -13.690 6.262 14.112 1.00 92.38 281 ILE A N 1
ATOM 2186 C CA . ILE A 1 281 ? -12.630 5.329 14.480 1.00 92.38 281 ILE A CA 1
ATOM 2187 C C . ILE A 1 281 ? -11.434 6.164 14.933 1.00 92.38 281 ILE A C 1
ATOM 2189 O O . ILE A 1 281 ? -10.848 6.906 14.142 1.00 92.38 281 ILE A O 1
ATOM 2193 N N . GLN A 1 282 ? -11.101 6.074 16.218 1.00 93.44 282 GLN A N 1
ATOM 2194 C CA . GLN A 1 282 ? -10.001 6.848 16.797 1.00 93.44 282 GLN A CA 1
ATOM 2195 C C . GLN A 1 282 ? -8.661 6.345 16.264 1.00 93.44 282 GLN A C 1
ATOM 2197 O O . GLN A 1 282 ? -8.446 5.132 16.170 1.00 93.44 282 GLN A O 1
ATOM 2202 N N . THR A 1 283 ? -7.753 7.275 15.972 1.00 97.00 283 THR A N 1
ATOM 2203 C CA . THR A 1 283 ? -6.416 6.951 15.466 1.00 97.00 283 THR A CA 1
ATOM 2204 C C . THR A 1 283 ? -5.339 7.627 16.301 1.00 97.00 283 THR A C 1
ATOM 2206 O O . THR A 1 283 ? -5.476 8.795 16.642 1.00 97.00 283 THR A O 1
ATOM 2209 N N . THR A 1 284 ? -4.235 6.939 16.598 1.00 98.12 284 THR A N 1
ATOM 2210 C CA . THR A 1 284 ? -3.054 7.590 17.198 1.00 98.12 284 THR A CA 1
ATOM 2211 C C . THR A 1 284 ? -1.961 7.740 16.156 1.00 98.12 284 THR A C 1
ATOM 2213 O O . THR A 1 284 ? -1.485 6.742 15.615 1.00 98.12 284 THR A O 1
ATOM 2216 N N . THR A 1 285 ? -1.548 8.976 15.885 1.00 98.69 285 THR A N 1
ATOM 2217 C CA . THR A 1 285 ? -0.494 9.289 14.913 1.00 98.69 285 THR A CA 1
ATOM 2218 C C . THR A 1 285 ? 0.862 8.744 15.351 1.00 98.69 285 THR A C 1
ATOM 2220 O O . THR A 1 285 ? 1.297 8.980 16.476 1.00 98.69 285 THR A O 1
ATOM 2223 N N . LEU A 1 286 ? 1.547 8.059 14.434 1.00 98.75 286 LEU A N 1
ATOM 2224 C CA . LEU A 1 286 ? 2.921 7.580 14.602 1.00 98.75 286 LEU A CA 1
ATOM 2225 C C . LEU A 1 286 ? 3.867 8.146 13.535 1.00 98.75 286 LEU A C 1
ATOM 2227 O O . LEU A 1 286 ? 5.024 8.421 13.826 1.00 98.75 286 LEU A O 1
ATOM 2231 N N . LEU A 1 287 ? 3.377 8.314 12.308 1.00 98.81 287 LEU A N 1
ATOM 2232 C CA . LEU A 1 287 ? 4.120 8.823 11.157 1.00 98.81 287 LEU A CA 1
ATOM 2233 C C . LEU A 1 287 ? 3.131 9.556 10.256 1.00 98.81 287 LEU A C 1
ATOM 2235 O O . LEU A 1 287 ? 2.129 8.969 9.857 1.00 98.81 287 LEU A O 1
ATOM 2239 N N . ASP A 1 288 ? 3.371 10.828 9.958 1.00 98.62 288 ASP A N 1
ATOM 2240 C CA . ASP A 1 288 ? 2.462 11.587 9.099 1.00 98.62 288 ASP A CA 1
ATOM 2241 C C . ASP A 1 288 ? 3.127 12.846 8.551 1.00 98.62 288 ASP A C 1
ATOM 2243 O O . ASP A 1 288 ? 3.761 13.583 9.311 1.00 98.62 288 ASP A O 1
ATOM 2247 N N . PHE A 1 289 ? 2.946 13.091 7.253 1.00 98.31 289 PHE A N 1
ATOM 2248 C CA . PHE A 1 289 ? 3.574 14.168 6.498 1.00 98.31 289 PHE A CA 1
ATOM 2249 C C . PHE A 1 289 ? 2.511 15.009 5.791 1.00 98.31 289 PHE A C 1
ATOM 2251 O O . PHE A 1 289 ? 1.878 14.554 4.846 1.00 98.31 289 PHE A O 1
ATOM 2258 N N . SER A 1 290 ? 2.311 16.258 6.201 1.00 96.56 290 SER A N 1
ATOM 2259 C CA . SER A 1 290 ? 1.395 17.164 5.495 1.00 96.56 290 SER A CA 1
ATOM 2260 C C . SER A 1 290 ? 2.102 17.902 4.351 1.00 96.56 290 SER A C 1
ATOM 2262 O O . SER A 1 290 ? 3.322 17.838 4.198 1.00 96.56 290 SER A O 1
ATOM 2264 N N . VAL A 1 291 ? 1.357 18.686 3.567 1.00 95.00 291 VAL A N 1
ATOM 2265 C CA . VAL A 1 291 ? 1.950 19.601 2.571 1.00 95.00 291 VAL A CA 1
ATOM 2266 C C . VAL A 1 291 ? 2.864 20.670 3.178 1.00 95.00 291 VAL A C 1
ATOM 2268 O O . VAL A 1 291 ? 3.743 21.163 2.466 1.00 95.00 291 VAL A O 1
ATOM 2271 N N . ASP A 1 292 ? 2.683 20.997 4.460 1.00 95.56 292 ASP A N 1
ATOM 2272 C CA . ASP A 1 292 ? 3.530 21.935 5.208 1.00 95.56 292 ASP A CA 1
ATOM 2273 C C . ASP A 1 292 ? 4.730 21.229 5.861 1.00 95.56 292 ASP A C 1
ATOM 2275 O O . ASP A 1 292 ? 5.780 21.838 6.062 1.00 95.56 292 ASP A O 1
ATOM 2279 N N . HIS A 1 293 ? 4.600 19.929 6.145 1.00 96.50 293 HIS A N 1
ATOM 2280 C CA . HIS A 1 293 ? 5.628 19.099 6.771 1.00 96.50 293 HIS A CA 1
ATOM 2281 C C . HIS A 1 293 ? 5.894 17.837 5.946 1.00 96.50 293 HIS A C 1
ATOM 2283 O O . HIS A 1 293 ? 5.618 16.713 6.367 1.00 96.50 293 HIS A O 1
ATOM 2289 N N . ARG A 1 294 ? 6.414 18.040 4.736 1.00 95.00 294 ARG A N 1
ATOM 2290 C CA . ARG A 1 294 ? 6.698 16.964 3.777 1.00 95.00 294 ARG A CA 1
ATOM 2291 C C . ARG A 1 294 ? 7.921 16.158 4.200 1.00 95.00 294 ARG A C 1
ATOM 2293 O O . ARG A 1 294 ? 8.838 16.695 4.825 1.00 95.00 294 ARG A O 1
ATOM 2300 N N . LEU A 1 295 ? 7.990 14.903 3.755 1.00 96.12 295 LEU A N 1
ATOM 2301 C CA . LEU A 1 295 ? 9.174 14.064 3.955 1.00 96.12 295 LEU A CA 1
ATOM 2302 C C . LEU A 1 295 ? 10.435 14.686 3.323 1.00 96.12 295 LEU A C 1
ATOM 2304 O O . LEU A 1 295 ? 11.512 14.668 3.925 1.00 96.12 295 LEU A O 1
ATOM 2308 N N . HIS A 1 296 ? 10.272 15.315 2.155 1.00 95.75 296 HIS A N 1
ATOM 2309 C CA . HIS A 1 296 ? 11.292 16.132 1.507 1.00 95.75 296 HIS A CA 1
ATOM 2310 C C . HIS A 1 296 ? 10.705 17.480 1.036 1.00 95.75 296 HIS A C 1
ATOM 2312 O O . HIS A 1 296 ? 9.602 17.500 0.481 1.00 95.75 296 HIS A O 1
ATOM 2318 N N . PRO A 1 297 ? 11.407 18.618 1.225 1.00 92.69 297 PRO A N 1
ATOM 2319 C CA . PRO A 1 297 ? 10.883 19.945 0.878 1.00 92.69 297 PRO A CA 1
ATOM 2320 C C . PRO A 1 297 ? 10.757 20.197 -0.633 1.00 92.69 297 PRO A C 1
ATOM 2322 O O . PRO A 1 297 ? 9.958 21.034 -1.037 1.00 92.69 297 PRO A O 1
ATOM 2325 N N . GLU A 1 298 ? 11.515 19.469 -1.461 1.00 93.69 298 GLU A N 1
ATOM 2326 C CA . GLU A 1 298 ? 11.549 19.615 -2.927 1.00 93.69 298 GLU A CA 1
ATOM 2327 C C . GLU A 1 298 ? 10.842 18.439 -3.638 1.00 93.69 298 GLU A C 1
ATOM 2329 O O . GLU A 1 298 ? 11.509 17.525 -4.128 1.00 93.69 298 GLU A O 1
ATOM 2334 N N . PRO A 1 299 ? 9.500 18.420 -3.705 1.00 93.94 299 PRO A N 1
ATOM 2335 C CA . PRO A 1 299 ? 8.715 17.310 -4.266 1.00 93.94 299 PRO A CA 1
ATOM 2336 C C . PRO A 1 299 ? 8.982 17.045 -5.755 1.00 93.94 299 PRO A C 1
ATOM 2338 O O . PRO A 1 299 ? 8.919 15.903 -6.192 1.00 93.94 299 PRO A O 1
ATOM 2341 N N . TYR A 1 300 ? 9.302 18.077 -6.542 1.00 96.62 300 TYR A N 1
ATOM 2342 C CA . TYR A 1 300 ? 9.518 17.953 -7.993 1.00 96.62 300 TYR A CA 1
ATOM 2343 C C . TYR A 1 300 ? 10.982 17.672 -8.358 1.00 96.62 300 TYR A C 1
ATOM 2345 O O . TYR A 1 300 ? 11.314 17.544 -9.534 1.00 96.62 300 TYR A O 1
ATOM 2353 N N . ASN A 1 301 ? 11.860 17.599 -7.354 1.00 96.50 301 ASN A N 1
ATOM 2354 C CA . ASN A 1 301 ? 13.279 17.301 -7.509 1.00 96.50 301 ASN A CA 1
ATOM 2355 C C . ASN A 1 301 ? 14.015 18.165 -8.560 1.00 96.50 301 ASN A C 1
ATOM 2357 O O . ASN A 1 301 ? 14.913 17.693 -9.250 1.00 96.50 301 ASN A O 1
ATOM 2361 N N . GLY A 1 302 ? 13.672 19.454 -8.679 1.00 91.19 302 GLY A N 1
ATOM 2362 C CA . GLY A 1 302 ? 14.262 20.342 -9.696 1.00 91.19 302 GLY A CA 1
ATOM 2363 C C . GLY A 1 302 ? 15.773 20.585 -9.543 1.00 91.19 302 GLY A C 1
ATOM 2364 O O . GLY A 1 302 ? 16.415 21.064 -10.474 1.00 91.19 302 GLY A O 1
ATOM 2365 N N . PHE A 1 303 ? 16.342 20.252 -8.380 1.00 88.00 303 PHE A N 1
ATOM 2366 C CA . PHE A 1 303 ? 17.776 20.342 -8.090 1.00 88.00 303 PHE A CA 1
ATOM 2367 C C . PHE A 1 303 ? 18.486 18.977 -8.051 1.00 88.00 303 PHE A C 1
ATOM 2369 O O . PHE A 1 303 ? 19.694 18.944 -7.824 1.00 88.00 303 PHE A O 1
ATOM 2376 N N . GLY A 1 304 ? 17.768 17.864 -8.244 1.00 88.69 304 GLY A N 1
ATOM 2377 C CA . GLY A 1 304 ? 18.345 16.515 -8.213 1.00 88.69 304 GLY A CA 1
ATOM 2378 C C . GLY A 1 304 ? 18.830 16.051 -6.832 1.00 88.69 304 GLY A C 1
ATOM 2379 O O . GLY A 1 304 ? 19.750 15.243 -6.758 1.00 88.69 304 GLY A O 1
ATOM 2380 N N . THR A 1 305 ? 18.278 16.590 -5.739 1.00 90.31 305 THR A N 1
ATOM 2381 C CA . THR A 1 305 ? 18.685 16.260 -4.357 1.00 90.31 305 THR A CA 1
ATOM 2382 C C . THR A 1 305 ? 17.665 15.423 -3.588 1.00 90.31 305 THR A C 1
ATOM 2384 O O . THR A 1 305 ? 17.928 15.070 -2.444 1.00 90.31 305 THR A O 1
ATOM 2387 N N . ASN A 1 306 ? 16.491 15.165 -4.162 1.00 95.81 306 ASN A N 1
ATOM 2388 C CA . ASN A 1 306 ? 15.435 14.376 -3.543 1.00 95.81 306 ASN A CA 1
ATOM 2389 C C . ASN A 1 306 ? 15.474 12.936 -4.065 1.00 95.81 306 ASN A C 1
ATOM 2391 O O . ASN A 1 306 ? 14.915 12.631 -5.119 1.00 95.81 306 ASN A O 1
ATOM 2395 N N . ASP A 1 307 ? 16.104 12.055 -3.301 1.00 95.44 307 ASP A N 1
ATOM 2396 C CA . ASP A 1 307 ? 16.194 10.616 -3.552 1.00 95.44 307 ASP A CA 1
ATOM 2397 C C . ASP A 1 307 ? 15.247 9.786 -2.668 1.00 95.44 307 ASP A C 1
ATOM 2399 O O . ASP A 1 307 ? 15.242 8.566 -2.772 1.00 95.44 307 ASP A O 1
ATOM 2403 N N . ILE A 1 308 ? 14.426 10.426 -1.824 1.00 96.81 308 ILE A N 1
ATOM 2404 C CA . ILE A 1 308 ? 13.606 9.745 -0.812 1.00 96.81 308 ILE A CA 1
ATOM 2405 C C . ILE A 1 308 ? 12.121 9.667 -1.177 1.00 96.81 308 ILE A C 1
ATOM 2407 O O . ILE A 1 308 ? 11.542 8.587 -1.123 1.00 96.81 308 ILE A O 1
ATOM 2411 N N . TRP A 1 309 ? 11.478 10.790 -1.506 1.00 97.94 309 TRP A N 1
ATOM 2412 C CA . TRP A 1 309 ? 10.036 10.847 -1.775 1.00 97.94 309 TRP A CA 1
ATOM 2413 C C . TRP A 1 309 ? 9.691 12.081 -2.593 1.00 97.94 309 TRP A C 1
ATOM 2415 O O . TRP A 1 309 ? 9.834 13.215 -2.126 1.00 97.94 309 TRP A O 1
ATOM 2425 N N . THR A 1 310 ? 9.224 11.865 -3.812 1.00 97.88 310 THR A N 1
ATOM 2426 C CA . THR A 1 310 ? 8.884 12.906 -4.777 1.00 97.88 310 THR A CA 1
ATOM 2427 C C . THR A 1 310 ? 7.370 13.000 -4.966 1.00 97.88 310 THR A C 1
ATOM 2429 O O . THR A 1 310 ? 6.591 12.262 -4.369 1.00 97.88 310 THR A O 1
ATOM 2432 N N . GLU A 1 311 ? 6.934 13.927 -5.813 1.00 96.88 311 GLU A N 1
ATOM 2433 C CA . GLU A 1 311 ? 5.525 14.120 -6.167 1.00 96.88 311 GLU A CA 1
ATOM 2434 C C . GLU A 1 311 ? 4.882 12.881 -6.820 1.00 96.88 311 GLU A C 1
ATOM 2436 O O . GLU A 1 311 ? 3.662 12.760 -6.826 1.00 96.88 311 GLU A O 1
ATOM 2441 N N . VAL A 1 312 ? 5.683 11.971 -7.383 1.00 96.81 312 VAL A N 1
ATOM 2442 C CA . VAL A 1 312 ? 5.197 10.749 -8.054 1.00 96.81 312 VAL A CA 1
ATOM 2443 C C . VAL A 1 312 ? 5.429 9.484 -7.225 1.00 96.81 312 VAL A C 1
ATOM 2445 O O . VAL A 1 312 ? 5.260 8.378 -7.738 1.00 96.81 312 VAL A O 1
ATOM 2448 N N . SER A 1 313 ? 5.846 9.631 -5.965 1.00 98.00 313 SER A N 1
ATOM 2449 C CA . SER A 1 313 ? 5.988 8.512 -5.038 1.00 98.00 313 SER A CA 1
ATOM 2450 C C . SER A 1 313 ? 4.630 8.064 -4.496 1.00 98.00 313 SER A C 1
ATOM 2452 O O . SER A 1 313 ? 3.754 8.873 -4.188 1.00 98.00 313 SER A O 1
ATOM 2454 N N . GLU A 1 314 ? 4.478 6.752 -4.345 1.00 97.12 314 GLU A N 1
ATOM 2455 C CA . GLU A 1 314 ? 3.268 6.084 -3.867 1.00 97.12 314 GLU A CA 1
ATOM 2456 C C . GLU A 1 314 ? 3.657 4.971 -2.887 1.00 97.12 314 GLU A C 1
ATOM 2458 O O . GLU A 1 314 ? 4.690 4.318 -3.053 1.00 97.12 314 GLU A O 1
ATOM 2463 N N . ALA A 1 315 ? 2.805 4.685 -1.902 1.00 97.75 315 ALA A N 1
ATOM 2464 C CA . ALA A 1 315 ? 2.970 3.535 -1.012 1.00 97.75 315 ALA A CA 1
ATOM 2465 C C . ALA A 1 315 ? 1.676 2.721 -0.949 1.00 97.75 315 ALA A C 1
ATOM 2467 O O . ALA A 1 315 ? 0.582 3.280 -0.908 1.00 97.75 315 ALA A O 1
ATOM 2468 N N . TYR A 1 316 ? 1.797 1.395 -0.945 1.00 97.75 316 TYR A N 1
ATOM 2469 C CA . TYR A 1 316 ? 0.651 0.480 -1.011 1.00 97.75 316 TYR A CA 1
ATOM 2470 C C . TYR A 1 316 ? 0.544 -0.454 0.192 1.00 97.75 316 TYR A C 1
ATOM 2472 O O . TYR A 1 316 ? -0.485 -1.097 0.367 1.00 97.75 316 TYR A O 1
ATOM 2480 N N . LEU A 1 317 ? 1.593 -0.531 1.010 1.00 98.38 317 LEU A N 1
ATOM 2481 C CA . LEU A 1 317 ? 1.637 -1.348 2.213 1.00 98.38 317 LEU A CA 1
ATOM 2482 C C . LEU A 1 317 ? 2.560 -0.705 3.241 1.00 98.38 317 LEU A C 1
ATOM 2484 O O . LEU A 1 317 ? 3.647 -0.245 2.889 1.00 98.38 317 LEU A O 1
ATOM 2488 N N . GLY A 1 318 ? 2.154 -0.775 4.506 1.00 98.44 318 GLY A N 1
ATOM 2489 C CA . GLY A 1 318 ? 2.992 -0.535 5.669 1.00 98.44 318 GLY A CA 1
ATOM 2490 C C . GLY A 1 318 ? 2.734 -1.587 6.748 1.00 98.44 318 GLY A C 1
ATOM 2491 O O . GLY A 1 318 ? 1.588 -1.817 7.136 1.00 98.44 318 GLY A O 1
ATOM 2492 N N . PHE A 1 319 ? 3.788 -2.235 7.242 1.00 98.44 319 PHE A N 1
ATOM 2493 C CA . PHE A 1 319 ? 3.702 -3.246 8.301 1.00 98.44 319 PHE A CA 1
ATOM 2494 C C . PHE A 1 319 ? 4.939 -3.228 9.190 1.00 98.44 319 PHE A C 1
ATOM 2496 O O . PHE A 1 319 ? 6.026 -2.857 8.756 1.00 98.44 319 PHE A O 1
ATOM 2503 N N . ILE A 1 320 ? 4.798 -3.649 10.444 1.00 97.56 320 ILE A N 1
ATOM 2504 C CA . ILE A 1 320 ? 5.960 -3.884 11.304 1.00 97.56 320 ILE A CA 1
ATOM 2505 C C . ILE A 1 320 ? 6.442 -5.312 11.061 1.00 97.56 320 ILE A C 1
ATOM 2507 O O . ILE A 1 320 ? 5.685 -6.262 11.261 1.00 97.56 320 ILE A O 1
ATOM 2511 N N . ALA A 1 321 ? 7.693 -5.471 10.637 1.00 95.44 321 ALA A N 1
ATOM 2512 C CA . ALA A 1 321 ? 8.263 -6.790 10.413 1.00 95.44 321 ALA A CA 1
ATOM 2513 C C . ALA A 1 321 ? 8.446 -7.530 11.758 1.00 95.44 321 ALA A C 1
ATOM 2515 O O . ALA A 1 321 ? 9.100 -6.990 12.662 1.00 95.44 321 ALA A O 1
ATOM 2516 N N . PRO A 1 322 ? 7.899 -8.753 11.916 1.00 92.00 322 PRO A N 1
ATOM 2517 C CA . PRO A 1 322 ? 7.976 -9.500 13.167 1.00 92.00 322 PRO A CA 1
ATOM 2518 C C . PRO A 1 322 ? 9.410 -9.669 13.672 1.00 92.00 322 PRO A C 1
ATOM 2520 O O . PRO A 1 322 ? 10.345 -9.846 12.901 1.00 92.00 322 PRO A O 1
ATOM 2523 N N . SER A 1 323 ? 9.592 -9.651 14.988 1.00 89.00 323 SER A N 1
ATOM 2524 C CA . SER A 1 323 ? 10.876 -9.776 15.689 1.00 89.00 323 SER A CA 1
ATOM 2525 C C . SER A 1 323 ? 11.919 -8.703 15.341 1.00 89.00 323 SER A C 1
ATOM 2527 O O . SER A 1 323 ? 13.100 -8.880 15.648 1.00 89.00 323 SER A O 1
ATOM 2529 N N . THR A 1 324 ? 11.505 -7.592 14.726 1.00 91.88 324 THR A N 1
ATOM 2530 C CA . THR A 1 324 ? 12.382 -6.475 14.349 1.00 91.88 324 THR A CA 1
ATOM 2531 C C . THR A 1 324 ? 11.847 -5.150 14.887 1.00 91.88 324 THR A C 1
ATOM 2533 O O . THR A 1 324 ? 10.674 -5.043 15.239 1.00 91.88 324 THR A O 1
ATOM 2536 N N . ALA A 1 325 ? 12.695 -4.125 14.935 1.00 94.88 325 ALA A N 1
ATOM 2537 C CA . ALA A 1 325 ? 12.290 -2.739 15.163 1.00 94.88 325 ALA A CA 1
ATOM 2538 C C . ALA A 1 325 ? 12.030 -1.990 13.849 1.00 94.88 325 ALA A C 1
ATOM 2540 O O . ALA A 1 325 ? 12.288 -0.794 13.769 1.00 94.88 325 ALA A O 1
ATOM 2541 N N . THR A 1 326 ? 11.544 -2.675 12.809 1.00 96.94 326 THR A N 1
ATOM 2542 C CA . THR A 1 326 ? 11.354 -2.067 11.489 1.00 96.94 326 THR A CA 1
ATOM 2543 C C . THR A 1 326 ? 9.888 -1.998 11.097 1.00 96.94 326 THR A C 1
ATOM 2545 O O . THR A 1 326 ? 9.238 -3.027 10.923 1.00 96.94 326 THR A O 1
ATOM 2548 N N . TYR A 1 327 ? 9.396 -0.780 10.876 1.00 98.50 327 TYR A N 1
ATOM 2549 C CA . TYR A 1 327 ? 8.206 -0.539 10.071 1.00 98.50 327 TYR A CA 1
ATOM 2550 C C . TYR A 1 327 ? 8.645 -0.445 8.609 1.00 98.50 327 TYR A C 1
ATOM 2552 O O . TYR A 1 327 ? 9.506 0.358 8.256 1.00 98.50 327 TYR A O 1
ATOM 2560 N N . VAL A 1 328 ? 8.124 -1.334 7.775 1.00 98.56 328 VAL A N 1
ATOM 2561 C CA . VAL A 1 328 ? 8.443 -1.459 6.356 1.00 98.56 328 VAL A CA 1
ATOM 2562 C C . VAL A 1 328 ? 7.304 -0.844 5.569 1.00 98.56 328 VAL A C 1
ATOM 2564 O O . VAL A 1 328 ? 6.158 -1.235 5.772 1.00 98.56 328 VAL A O 1
ATOM 2567 N N . THR A 1 329 ? 7.612 0.053 4.636 1.00 98.62 329 THR A N 1
ATOM 2568 C CA . THR A 1 329 ? 6.639 0.544 3.654 1.00 98.62 329 THR A CA 1
ATOM 2569 C C . THR A 1 329 ? 7.112 0.253 2.241 1.00 98.62 329 THR A C 1
ATOM 2571 O O . THR A 1 329 ? 8.288 0.459 1.943 1.00 98.62 329 THR A O 1
ATOM 2574 N N . VAL A 1 330 ? 6.215 -0.216 1.374 1.00 98.25 330 VAL A N 1
ATOM 2575 C CA . VAL A 1 330 ? 6.533 -0.646 0.002 1.00 98.25 330 VAL A CA 1
ATOM 2576 C C . VAL A 1 330 ? 5.623 0.062 -0.999 1.00 98.25 330 VAL A C 1
ATOM 2578 O O . VAL A 1 330 ? 4.418 0.193 -0.771 1.00 98.25 330 VAL A O 1
ATOM 2581 N N . GLY A 1 331 ? 6.188 0.478 -2.131 1.00 97.50 331 GLY A N 1
ATOM 2582 C CA . GLY A 1 331 ? 5.427 1.034 -3.241 1.00 97.50 331 GLY A CA 1
ATOM 2583 C C . GLY A 1 331 ? 6.298 1.447 -4.417 1.00 97.50 331 GLY A C 1
ATOM 2584 O O . GLY A 1 331 ? 7.130 0.663 -4.865 1.00 97.50 331 GLY A O 1
ATOM 2585 N N . ASN A 1 332 ? 6.082 2.657 -4.924 1.00 96.94 332 ASN A N 1
ATOM 2586 C CA . ASN A 1 332 ? 6.755 3.183 -6.105 1.00 96.94 332 ASN A CA 1
ATOM 2587 C C . ASN A 1 332 ? 7.398 4.531 -5.798 1.00 96.94 332 ASN A C 1
ATOM 2589 O O . ASN A 1 332 ? 6.889 5.309 -4.994 1.00 96.94 332 ASN A O 1
ATOM 2593 N N . SER A 1 333 ? 8.479 4.841 -6.496 1.00 97.44 333 SER A N 1
ATOM 2594 C CA . SER A 1 333 ? 9.073 6.171 -6.490 1.00 97.44 333 SER A CA 1
ATOM 2595 C C . SER A 1 333 ? 9.607 6.516 -7.878 1.00 97.44 333 SER A C 1
ATOM 2597 O O . SER A 1 333 ? 9.656 5.659 -8.759 1.00 97.44 333 SER A O 1
ATOM 2599 N N . GLY A 1 334 ? 9.972 7.769 -8.116 1.00 96.62 334 GLY A N 1
ATOM 2600 C CA . GLY A 1 334 ? 10.457 8.204 -9.422 1.00 96.62 334 GLY A CA 1
ATOM 2601 C C . GLY A 1 334 ? 10.829 9.675 -9.450 1.00 96.62 334 GLY A C 1
ATOM 2602 O O . GLY A 1 334 ? 10.649 10.387 -8.463 1.00 96.62 334 GLY A O 1
ATOM 2603 N N . GLY A 1 335 ? 11.346 10.144 -10.580 1.00 96.38 335 GLY A N 1
ATOM 2604 C CA . GLY A 1 335 ? 11.794 11.531 -10.707 1.00 96.38 335 GLY A CA 1
ATOM 2605 C C . GLY A 1 335 ? 13.014 11.850 -9.840 1.00 96.38 335 GLY A C 1
ATOM 2606 O O . GLY A 1 335 ? 13.188 13.003 -9.444 1.00 96.38 335 GLY A O 1
ATOM 2607 N N . HIS A 1 336 ? 13.817 10.843 -9.486 1.00 96.12 336 HIS A N 1
ATOM 2608 C CA . HIS A 1 336 ? 15.029 11.004 -8.678 1.00 96.12 336 HIS A CA 1
ATOM 2609 C C . HIS A 1 336 ? 16.230 11.443 -9.523 1.00 96.12 336 HIS A C 1
ATOM 2611 O O . HIS A 1 336 ? 17.208 11.970 -8.989 1.00 96.12 336 HIS A O 1
ATOM 2617 N N . GLY A 1 337 ? 16.147 11.251 -10.840 1.00 92.50 337 GLY A N 1
ATOM 2618 C CA . GLY A 1 337 ? 17.158 11.632 -11.806 1.00 92.50 337 GLY A CA 1
ATOM 2619 C C . GLY A 1 337 ? 17.324 13.149 -11.964 1.00 92.50 337 GLY A C 1
ATOM 2620 O O . GLY A 1 337 ? 16.531 13.951 -11.466 1.00 92.50 337 GLY A O 1
ATOM 2621 N N . PRO A 1 338 ? 18.360 13.576 -12.706 1.00 90.69 338 PRO A N 1
ATOM 2622 C CA . PRO A 1 338 ? 18.774 14.979 -12.788 1.00 90.69 338 PRO A CA 1
ATOM 2623 C C . PRO A 1 338 ? 17.768 15.896 -13.495 1.00 90.69 338 PRO A C 1
ATOM 2625 O O . PRO A 1 338 ? 17.877 17.114 -13.370 1.00 90.69 338 PRO A O 1
ATOM 2628 N N . LEU A 1 339 ? 16.822 15.340 -14.261 1.00 93.50 339 LEU A N 1
ATOM 2629 C CA . LEU A 1 339 ? 15.777 16.122 -14.926 1.00 93.50 339 LEU A CA 1
ATOM 2630 C C . LEU A 1 339 ? 14.581 16.408 -14.005 1.00 93.50 339 LEU A C 1
ATOM 2632 O O . LEU A 1 339 ? 13.835 17.351 -14.264 1.00 93.50 339 LEU A O 1
ATOM 2636 N N . GLY A 1 340 ? 14.405 15.623 -12.938 1.00 95.88 340 GLY A N 1
ATOM 2637 C CA . GLY A 1 340 ? 13.296 15.755 -12.001 1.00 95.88 340 GLY A CA 1
ATOM 2638 C C . GLY A 1 340 ? 11.920 15.556 -12.645 1.00 95.88 340 GLY A C 1
ATOM 2639 O O . GLY A 1 340 ? 11.739 14.803 -13.607 1.00 95.88 340 GLY A O 1
ATOM 2640 N N . ILE A 1 341 ? 10.927 16.245 -12.086 1.00 97.75 341 ILE A N 1
ATOM 2641 C CA . ILE A 1 341 ? 9.503 16.103 -12.406 1.00 97.75 341 ILE A CA 1
ATOM 2642 C C . ILE A 1 341 ? 8.966 17.410 -12.981 1.00 97.75 341 ILE A C 1
ATOM 2644 O O . ILE A 1 341 ? 9.375 18.507 -12.595 1.00 97.75 341 ILE A O 1
ATOM 2648 N N . GLY A 1 342 ? 7.987 17.299 -13.876 1.00 96.81 342 GLY A N 1
ATOM 2649 C CA . GLY A 1 342 ? 7.162 18.416 -14.317 1.00 96.81 342 GLY A CA 1
ATOM 2650 C C . GLY A 1 342 ? 5.671 18.102 -14.211 1.00 96.81 342 GLY A C 1
ATOM 2651 O O . GLY A 1 342 ? 5.261 16.946 -14.166 1.00 96.81 342 GLY A O 1
ATOM 2652 N N . TYR A 1 343 ? 4.838 19.142 -14.180 1.00 96.56 343 TYR A N 1
ATOM 2653 C CA . TYR A 1 343 ? 3.379 19.005 -14.158 1.00 96.56 343 TYR A CA 1
ATOM 2654 C C . TYR A 1 343 ? 2.802 19.202 -15.558 1.00 96.56 343 TYR A C 1
ATOM 2656 O O . TYR A 1 343 ? 2.993 20.263 -16.153 1.00 96.56 343 TYR A O 1
ATOM 2664 N N . LYS A 1 344 ? 2.073 18.200 -16.071 1.00 95.94 344 LYS A N 1
ATOM 2665 C CA . LYS A 1 344 ? 1.473 18.217 -17.421 1.00 95.94 344 LYS A CA 1
ATOM 2666 C C . LYS A 1 344 ? 2.482 18.505 -18.538 1.00 95.94 344 LYS A C 1
ATOM 2668 O O . LYS A 1 344 ? 2.172 19.163 -19.531 1.00 95.94 344 LYS A O 1
ATOM 2673 N N . ILE A 1 345 ? 3.708 18.026 -18.352 1.00 97.19 345 ILE A N 1
ATOM 2674 C CA . ILE A 1 345 ? 4.777 18.121 -19.344 1.00 97.19 345 ILE A CA 1
ATOM 2675 C C . ILE A 1 345 ? 4.605 17.067 -20.439 1.00 97.19 345 ILE A C 1
ATOM 2677 O O . ILE A 1 345 ? 3.849 16.105 -20.297 1.00 97.19 345 ILE A O 1
ATOM 2681 N N . THR A 1 346 ? 5.334 17.252 -21.536 1.00 97.75 346 THR A N 1
ATOM 2682 C CA . THR A 1 346 ? 5.598 16.181 -22.500 1.00 97.75 346 THR A CA 1
ATOM 2683 C C . THR A 1 346 ? 6.921 15.523 -22.125 1.00 97.75 346 THR A C 1
ATOM 2685 O O . THR A 1 346 ? 7.935 16.215 -22.060 1.00 97.75 346 THR A O 1
ATOM 2688 N N . GLN A 1 347 ? 6.902 14.220 -21.851 1.00 96.38 347 GLN A N 1
ATOM 2689 C CA . GLN A 1 347 ? 8.101 13.439 -21.534 1.00 96.38 347 GLN A CA 1
ATOM 2690 C C . GLN A 1 347 ? 8.990 13.268 -22.773 1.00 96.38 347 GLN A C 1
ATOM 2692 O O . GLN A 1 347 ? 8.555 13.496 -23.904 1.00 96.38 347 GLN A O 1
ATOM 2697 N N . GLU A 1 348 ? 10.225 12.805 -22.583 1.00 94.94 348 GLU A N 1
ATOM 2698 C CA . GLU A 1 348 ? 11.194 12.608 -23.676 1.00 94.94 348 GLU A CA 1
ATOM 2699 C C . GLU A 1 348 ? 10.727 11.625 -24.767 1.00 94.94 348 GLU A C 1
ATOM 2701 O O . GLU A 1 348 ? 11.146 11.728 -25.920 1.00 94.94 348 GLU A O 1
ATOM 2706 N N . ASN A 1 349 ? 9.809 10.709 -24.442 1.00 93.94 349 ASN A N 1
ATOM 2707 C CA . ASN A 1 349 ? 9.180 9.800 -25.407 1.00 93.94 349 ASN A CA 1
ATOM 2708 C C . ASN A 1 349 ? 7.995 10.426 -26.179 1.00 93.94 349 ASN A C 1
ATOM 2710 O O . ASN A 1 349 ? 7.345 9.740 -26.968 1.00 93.94 349 ASN A O 1
ATOM 2714 N N . GLY A 1 350 ? 7.687 11.707 -25.950 1.00 95.81 350 GLY A N 1
ATOM 2715 C CA . GLY A 1 350 ? 6.575 12.425 -26.574 1.00 95.81 350 GLY A CA 1
ATOM 2716 C C . GLY A 1 350 ? 5.216 12.252 -25.885 1.00 95.81 350 GLY A C 1
ATOM 2717 O O . GLY A 1 350 ? 4.223 12.791 -26.377 1.00 95.81 350 GLY A O 1
ATOM 2718 N N . HIS A 1 351 ? 5.131 11.527 -24.764 1.00 94.62 351 HIS A N 1
ATOM 2719 C CA . HIS A 1 351 ? 3.888 11.362 -24.011 1.00 94.62 351 HIS A CA 1
ATOM 2720 C C . HIS A 1 351 ? 3.531 12.634 -23.229 1.00 94.62 351 HIS A C 1
ATOM 2722 O O . HIS A 1 351 ? 4.324 13.117 -22.425 1.00 94.62 351 HIS A O 1
ATOM 2728 N N . LEU A 1 352 ? 2.322 13.164 -23.440 1.00 97.44 352 LEU A N 1
ATOM 2729 C CA . LEU A 1 352 ? 1.775 14.269 -22.651 1.00 97.44 352 LEU A CA 1
ATOM 2730 C C . LEU A 1 352 ? 1.132 13.736 -21.367 1.00 97.44 352 LEU A C 1
ATOM 2732 O O . LEU A 1 352 ? 0.118 13.039 -21.424 1.00 97.44 352 LEU A O 1
ATOM 2736 N N . CYS A 1 353 ? 1.677 14.122 -20.217 1.00 95.62 353 CYS A N 1
ATOM 2737 C CA . CYS A 1 353 ? 1.166 13.697 -18.920 1.00 95.62 353 CYS A CA 1
ATOM 2738 C C . CYS A 1 353 ? -0.116 14.442 -18.520 1.00 95.62 353 CYS A C 1
ATOM 2740 O O . CYS A 1 353 ? -0.258 15.647 -18.732 1.00 95.62 353 CYS A O 1
ATOM 2742 N N . GLY A 1 354 ? -1.041 13.735 -17.863 1.00 92.94 354 GLY A N 1
ATOM 2743 C CA . GLY A 1 354 ? -2.250 14.329 -17.272 1.00 92.94 354 GLY A CA 1
ATOM 2744 C C . GLY A 1 354 ? -2.017 15.047 -15.932 1.00 92.94 354 GLY A C 1
ATOM 2745 O O . GLY A 1 354 ? -2.846 15.861 -15.518 1.00 92.94 354 GLY A O 1
ATOM 2746 N N . GLY A 1 355 ? -0.885 14.777 -15.276 1.00 93.81 355 GLY A N 1
ATOM 2747 C CA . GLY A 1 355 ? -0.500 15.295 -13.961 1.00 93.81 355 GLY A CA 1
ATOM 2748 C C . GLY A 1 355 ? 1.025 15.395 -13.815 1.00 93.81 355 GLY A C 1
ATOM 2749 O O . GLY A 1 355 ? 1.706 15.552 -14.834 1.00 93.81 355 GLY A O 1
ATOM 2750 N N . PRO A 1 356 ? 1.566 15.342 -12.584 1.00 95.69 356 PRO A N 1
ATOM 2751 C CA . PRO A 1 356 ? 3.004 15.250 -12.359 1.00 95.69 356 PRO A CA 1
ATOM 2752 C C . PRO A 1 356 ? 3.572 13.976 -12.990 1.00 95.69 356 PRO A C 1
ATOM 2754 O O . PRO A 1 356 ? 2.986 12.903 -12.862 1.00 95.69 356 PRO A O 1
ATOM 2757 N N . CYS A 1 357 ? 4.703 14.090 -13.675 1.00 96.56 357 CYS A N 1
ATOM 2758 C CA . CYS A 1 357 ? 5.465 12.949 -14.170 1.00 96.56 357 CYS A CA 1
ATOM 2759 C C . CYS A 1 357 ? 6.948 13.325 -14.331 1.00 96.56 357 CYS A C 1
ATOM 2761 O O . CYS A 1 357 ? 7.259 14.510 -14.515 1.00 96.56 357 CYS A O 1
ATOM 2763 N N . PRO A 1 358 ? 7.875 12.356 -14.270 1.00 96.38 358 PRO A N 1
ATOM 2764 C CA . PRO A 1 358 ? 9.280 12.602 -14.573 1.00 96.38 358 PRO A CA 1
ATOM 2765 C C . PRO A 1 358 ? 9.474 13.037 -16.031 1.00 96.38 358 PRO A C 1
ATOM 2767 O O . PRO A 1 358 ? 8.741 12.584 -16.913 1.00 96.38 358 PRO A O 1
ATOM 2770 N N . TYR A 1 359 ? 10.462 13.894 -16.302 1.00 96.38 359 TYR A N 1
ATOM 2771 C CA . TYR A 1 359 ? 10.825 14.241 -17.686 1.00 96.38 359 TYR A CA 1
ATOM 2772 C C . TYR A 1 359 ? 11.363 13.022 -18.450 1.00 96.38 359 TYR A C 1
ATOM 2774 O O . TYR A 1 359 ? 10.922 12.753 -19.572 1.00 96.38 359 TYR A O 1
ATOM 2782 N N . ASP A 1 360 ? 12.265 12.272 -17.813 1.00 95.06 360 ASP A N 1
ATOM 2783 C CA . ASP A 1 360 ? 12.700 10.953 -18.268 1.00 95.06 360 ASP A CA 1
ATOM 2784 C C . ASP A 1 360 ? 11.617 9.924 -17.921 1.00 95.06 360 ASP A C 1
ATOM 2786 O O . ASP A 1 360 ? 11.402 9.587 -16.761 1.00 95.06 360 ASP A O 1
ATOM 2790 N N . TYR A 1 361 ? 10.932 9.400 -18.936 1.00 92.69 361 TYR A N 1
ATOM 2791 C CA . TYR A 1 361 ? 9.837 8.440 -18.764 1.00 92.69 361 TYR A CA 1
ATOM 2792 C C . TYR A 1 361 ? 10.262 7.092 -18.155 1.00 92.69 361 TYR A C 1
ATOM 2794 O O . TYR A 1 361 ? 9.399 6.262 -17.866 1.00 92.69 361 TYR A O 1
ATOM 2802 N N . THR A 1 362 ? 11.565 6.850 -18.002 1.00 92.62 362 THR A N 1
ATOM 2803 C CA . THR A 1 362 ? 12.124 5.642 -17.385 1.00 92.62 362 THR A CA 1
ATOM 2804 C C . THR A 1 362 ? 12.511 5.832 -15.920 1.00 92.62 362 THR A C 1
ATOM 2806 O O . THR A 1 362 ? 12.811 4.845 -15.253 1.00 92.62 362 THR A O 1
ATOM 2809 N N . ASP A 1 363 ? 12.449 7.061 -15.395 1.00 95.19 363 ASP A N 1
ATOM 2810 C CA . ASP A 1 363 ? 12.819 7.418 -14.019 1.00 95.19 363 ASP A CA 1
ATOM 2811 C C . ASP A 1 363 ? 11.711 7.037 -13.021 1.00 95.19 363 ASP A C 1
ATOM 2813 O O . ASP A 1 363 ? 11.089 7.879 -12.367 1.00 95.19 363 ASP A O 1
ATOM 2817 N N . HIS A 1 364 ? 11.430 5.736 -12.961 1.00 94.00 364 HIS A N 1
ATOM 2818 C CA . HIS A 1 364 ? 10.437 5.097 -12.113 1.00 94.00 364 HIS A CA 1
ATOM 2819 C C . HIS A 1 364 ? 10.993 3.799 -11.537 1.00 94.00 364 HIS A C 1
ATOM 2821 O O . HIS A 1 364 ? 11.627 3.006 -12.232 1.00 94.00 364 HIS A O 1
ATOM 2827 N N . TYR A 1 365 ? 10.680 3.549 -10.272 1.00 95.31 365 TYR A N 1
ATOM 2828 C CA . TYR A 1 365 ? 11.231 2.445 -9.508 1.00 95.31 365 TYR A CA 1
ATOM 2829 C C . TYR A 1 365 ? 10.158 1.826 -8.626 1.00 95.31 365 TYR A C 1
ATOM 2831 O O . TYR A 1 365 ? 9.369 2.528 -7.993 1.00 95.31 365 TYR A O 1
ATOM 2839 N N . ASN A 1 366 ? 10.193 0.502 -8.512 1.00 97.19 366 ASN A N 1
ATOM 2840 C CA . ASN A 1 366 ? 9.643 -0.162 -7.336 1.00 97.19 366 ASN A CA 1
ATOM 2841 C C . ASN A 1 366 ? 10.532 0.202 -6.142 1.00 97.19 366 ASN A C 1
ATOM 2843 O O . ASN A 1 366 ? 11.757 0.182 -6.267 1.00 97.19 366 ASN A O 1
ATOM 2847 N N . TYR A 1 367 ? 9.946 0.564 -5.006 1.00 97.38 367 TYR A N 1
ATOM 2848 C CA . TYR A 1 367 ? 10.668 1.231 -3.924 1.00 97.38 367 TYR A CA 1
ATOM 2849 C C . TYR A 1 367 ? 10.232 0.749 -2.541 1.00 97.38 367 TYR A C 1
ATOM 2851 O O . TYR A 1 367 ? 9.119 0.249 -2.345 1.00 97.38 367 TYR A O 1
ATOM 2859 N N . ILE A 1 368 ? 11.131 0.892 -1.574 1.00 98.06 368 ILE A N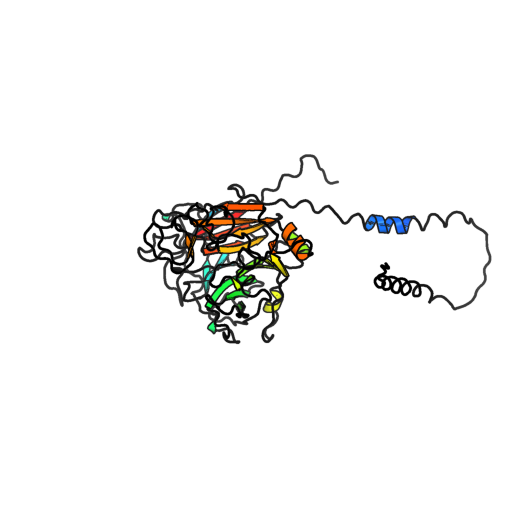 1
ATOM 2860 C CA . ILE A 1 368 ? 10.920 0.486 -0.186 1.00 98.06 368 ILE A CA 1
ATOM 2861 C C . ILE A 1 368 ? 11.562 1.493 0.764 1.00 98.06 368 ILE A C 1
ATOM 2863 O O . ILE A 1 368 ? 12.643 2.016 0.496 1.00 98.06 368 ILE A O 1
ATOM 2867 N N . TRP A 1 369 ? 10.905 1.728 1.898 1.00 98.56 369 TRP A N 1
ATOM 2868 C CA . TRP A 1 369 ? 11.409 2.561 2.987 1.00 98.56 369 TRP A CA 1
ATOM 2869 C C . TRP A 1 369 ? 11.320 1.792 4.306 1.00 98.56 369 TRP A C 1
ATOM 2871 O O . TRP A 1 369 ? 10.300 1.165 4.603 1.00 98.56 369 TRP A O 1
ATOM 2881 N N . LEU A 1 370 ? 12.400 1.827 5.084 1.00 98.19 370 LEU A N 1
ATOM 2882 C CA . LEU A 1 370 ? 12.541 1.146 6.365 1.00 98.19 370 LEU A CA 1
ATOM 2883 C C . LEU A 1 370 ? 12.664 2.182 7.485 1.00 98.19 370 LEU A C 1
ATOM 2885 O O . LEU A 1 370 ? 13.598 2.986 7.513 1.00 98.19 370 LEU A O 1
ATOM 2889 N N . TRP A 1 371 ? 11.723 2.143 8.419 1.00 98.50 371 TRP A N 1
ATOM 2890 C CA . TRP A 1 371 ? 11.571 3.098 9.514 1.00 98.50 371 TRP A CA 1
ATOM 2891 C C . TRP A 1 371 ? 11.814 2.405 10.854 1.00 98.50 371 TRP A C 1
ATOM 2893 O O . TRP A 1 371 ? 11.469 1.233 11.011 1.00 98.50 371 TRP A O 1
ATOM 2903 N N . ASP A 1 372 ? 12.387 3.107 11.831 1.00 97.81 372 ASP A N 1
ATOM 2904 C CA . ASP A 1 372 ? 12.595 2.545 13.170 1.00 97.81 372 ASP A CA 1
ATOM 2905 C C . ASP A 1 372 ? 11.303 2.663 13.998 1.00 97.81 372 ASP A C 1
ATOM 2907 O O . ASP A 1 372 ? 10.796 3.759 14.241 1.00 97.81 372 ASP A O 1
ATOM 2911 N N . VAL A 1 373 ? 10.765 1.534 14.469 1.00 98.25 373 VAL A N 1
ATOM 2912 C CA . VAL A 1 373 ? 9.562 1.498 15.323 1.00 98.25 373 VAL A CA 1
ATOM 2913 C C . VAL A 1 373 ? 9.787 2.253 16.635 1.00 98.25 373 VAL A C 1
ATOM 2915 O O . VAL A 1 373 ? 8.847 2.808 17.202 1.00 98.25 373 VAL A O 1
ATOM 2918 N N . ASN A 1 374 ? 11.027 2.337 17.118 1.00 97.12 374 ASN A N 1
ATOM 2919 C CA . ASN A 1 374 ? 11.338 3.131 18.301 1.00 97.12 374 ASN A CA 1
ATOM 2920 C C . ASN A 1 374 ? 11.149 4.633 18.048 1.00 97.12 374 ASN A C 1
ATOM 2922 O O . ASN A 1 374 ? 10.771 5.346 18.974 1.00 97.12 374 ASN A O 1
ATOM 2926 N N . ASP A 1 375 ? 11.363 5.124 16.824 1.00 98.38 375 ASP A N 1
ATOM 2927 C CA . ASP A 1 375 ? 11.062 6.520 16.487 1.00 98.38 375 ASP A CA 1
ATOM 2928 C C . ASP A 1 375 ? 9.548 6.755 16.419 1.00 98.38 375 ASP A C 1
ATOM 2930 O O . ASP A 1 375 ? 9.065 7.765 16.926 1.00 98.38 375 ASP A O 1
ATOM 2934 N N . LEU A 1 376 ? 8.777 5.779 15.931 1.00 98.44 376 LEU A N 1
ATOM 2935 C CA . LEU A 1 376 ? 7.310 5.820 16.001 1.00 98.44 376 LEU A CA 1
ATOM 2936 C C . LEU A 1 376 ? 6.800 5.876 17.453 1.00 98.44 376 LEU A C 1
ATOM 2938 O O . LEU A 1 376 ? 5.848 6.592 17.762 1.00 98.44 376 LEU A O 1
ATOM 2942 N N . LEU A 1 377 ? 7.456 5.162 18.374 1.00 97.81 377 LEU A N 1
ATOM 2943 C CA . LEU A 1 377 ? 7.141 5.244 19.803 1.00 97.81 377 LEU A CA 1
ATOM 2944 C C . LEU A 1 377 ? 7.466 6.616 20.398 1.00 97.81 377 LEU A C 1
ATOM 2946 O O . LEU A 1 377 ? 6.678 7.108 21.202 1.00 97.81 377 LEU A O 1
ATOM 2950 N N . LYS A 1 378 ? 8.567 7.253 19.982 1.00 98.31 378 LYS A N 1
ATOM 2951 C CA . LYS A 1 378 ? 8.893 8.631 20.391 1.00 98.31 378 LYS A CA 1
ATOM 2952 C C . LYS A 1 378 ? 7.837 9.629 19.917 1.00 98.31 378 LYS A C 1
ATOM 2954 O O . LYS A 1 378 ? 7.534 10.575 20.637 1.00 98.31 378 LYS A O 1
ATOM 2959 N N . VAL A 1 379 ? 7.251 9.421 18.735 1.00 98.69 379 VAL A N 1
ATOM 2960 C CA . VAL A 1 379 ? 6.109 10.227 18.270 1.00 98.69 379 VAL A CA 1
ATOM 2961 C C . VAL A 1 379 ? 4.909 10.019 19.185 1.00 98.69 379 VAL A C 1
ATOM 2963 O O . VAL A 1 379 ? 4.347 10.990 19.690 1.00 98.69 379 VAL A O 1
ATOM 2966 N N . LYS A 1 380 ? 4.564 8.759 19.478 1.00 97.19 380 LYS A N 1
ATOM 2967 C CA . LYS A 1 380 ? 3.456 8.419 20.383 1.00 97.19 380 LYS A CA 1
ATOM 2968 C C . LYS A 1 380 ? 3.612 9.068 21.769 1.00 97.19 380 LYS A C 1
ATOM 2970 O O . LYS A 1 380 ? 2.621 9.504 22.351 1.00 97.19 380 LYS A O 1
ATOM 2975 N N . THR A 1 381 ? 4.832 9.138 22.309 1.00 96.88 381 THR A N 1
ATOM 2976 C CA . THR A 1 381 ? 5.122 9.758 23.618 1.00 96.88 381 THR A CA 1
ATOM 2977 C C . THR A 1 381 ? 5.307 11.279 23.561 1.00 96.88 381 THR A C 1
ATOM 2979 O O . THR A 1 381 ? 5.450 11.909 24.610 1.00 96.88 381 THR A O 1
ATOM 2982 N N . GLY A 1 382 ? 5.265 11.887 22.370 1.00 97.31 382 GLY A N 1
ATOM 2983 C CA . GLY A 1 382 ? 5.433 13.328 22.165 1.00 97.31 382 GLY A CA 1
ATOM 2984 C C . GLY A 1 382 ? 6.879 13.820 22.286 1.00 97.31 382 GLY A C 1
ATOM 2985 O O . GLY A 1 382 ? 7.104 15.007 22.513 1.00 97.31 382 GLY A O 1
ATOM 2986 N N . GLU A 1 383 ? 7.862 12.926 22.170 1.00 98.12 383 GLU A N 1
ATOM 2987 C CA . GLU A 1 383 ? 9.290 13.263 22.208 1.00 98.12 383 GLU A CA 1
ATOM 2988 C C . GLU A 1 383 ? 9.782 13.887 20.893 1.00 98.12 383 GLU A C 1
ATOM 2990 O O . GLU A 1 383 ? 10.671 14.740 20.920 1.00 98.12 383 GLU A O 1
ATOM 2995 N N . ILE A 1 384 ? 9.206 13.483 19.756 1.00 98.31 384 ILE A N 1
ATOM 2996 C CA . ILE A 1 384 ? 9.464 14.048 18.421 1.00 98.31 384 ILE A CA 1
ATOM 2997 C C . ILE A 1 384 ? 8.147 14.203 17.650 1.00 98.31 384 ILE A C 1
ATOM 2999 O O . ILE A 1 384 ? 7.159 13.546 17.979 1.00 98.31 384 ILE A O 1
ATOM 3003 N N . ASN A 1 385 ? 8.113 15.052 16.619 1.00 98.62 385 ASN A N 1
ATOM 3004 C CA . ASN A 1 385 ? 6.920 15.177 15.780 1.00 98.62 385 ASN A CA 1
ATOM 3005 C C . ASN A 1 385 ? 6.826 14.020 14.774 1.00 98.62 385 ASN A C 1
ATOM 3007 O O . ASN A 1 385 ? 7.843 13.480 14.336 1.00 98.62 385 ASN A O 1
ATOM 3011 N N . SER A 1 386 ? 5.608 13.688 14.338 1.00 98.44 386 SER A N 1
ATOM 3012 C CA . SER A 1 386 ? 5.356 12.619 13.356 1.00 98.44 386 SER A CA 1
ATOM 3013 C C . SER A 1 386 ? 6.103 12.816 12.034 1.00 98.44 386 SER A C 1
ATOM 3015 O O . SER A 1 386 ? 6.523 11.845 11.414 1.00 98.44 386 SER A O 1
ATOM 3017 N N . TYR A 1 387 ? 6.300 14.069 11.627 1.00 98.31 387 TYR A N 1
ATOM 3018 C CA . TYR A 1 387 ? 6.986 14.458 10.393 1.00 98.31 387 TYR A CA 1
ATOM 3019 C C . TYR A 1 387 ? 8.506 14.636 10.552 1.00 98.31 387 TYR A C 1
ATOM 3021 O O . TYR A 1 387 ? 9.197 14.891 9.563 1.00 98.31 387 TYR A O 1
ATOM 3029 N N . ASP A 1 388 ? 9.053 14.510 11.767 1.00 98.19 388 ASP A N 1
ATOM 3030 C CA . ASP A 1 388 ? 10.506 14.554 12.008 1.00 98.19 388 ASP A CA 1
ATOM 3031 C C . ASP A 1 388 ? 11.163 13.177 11.811 1.00 98.19 388 ASP A C 1
ATOM 3033 O O . ASP A 1 388 ? 12.378 13.085 11.626 1.00 98.19 388 ASP A O 1
ATOM 3037 N N . VAL A 1 389 ? 10.368 12.101 11.802 1.00 98.38 389 VAL A N 1
ATOM 3038 C CA . VAL A 1 389 ? 10.847 10.733 11.575 1.00 98.38 389 VAL A CA 1
ATOM 3039 C C . VAL A 1 389 ? 11.404 10.601 10.153 1.00 98.38 389 VAL A C 1
ATOM 3041 O O . VAL A 1 389 ? 10.855 11.145 9.190 1.00 98.38 389 VAL A O 1
ATOM 3044 N N . ARG A 1 390 ? 12.514 9.877 9.997 1.00 97.75 390 ARG A N 1
ATOM 3045 C CA . ARG A 1 390 ? 13.120 9.558 8.697 1.00 97.75 390 ARG A CA 1
ATOM 3046 C C . ARG A 1 390 ? 13.331 8.052 8.572 1.00 97.75 390 ARG A C 1
ATOM 3048 O O . ARG A 1 390 ? 13.603 7.406 9.585 1.00 97.75 390 ARG A O 1
ATOM 3055 N N . PRO A 1 391 ? 13.226 7.482 7.360 1.00 98.19 391 PRO A N 1
ATOM 3056 C CA . PRO A 1 391 ? 13.605 6.098 7.164 1.00 98.19 391 PRO A CA 1
ATOM 3057 C C . PRO A 1 391 ? 15.115 5.993 7.377 1.00 98.19 391 PRO A C 1
ATOM 3059 O O . PRO A 1 391 ? 15.881 6.832 6.897 1.00 98.19 391 PRO A O 1
ATOM 3062 N N . TYR A 1 392 ? 15.553 4.976 8.110 1.00 97.38 392 TYR A N 1
ATOM 3063 C CA . TYR A 1 392 ? 16.981 4.743 8.321 1.00 97.38 392 TYR A CA 1
ATOM 3064 C C . TYR A 1 392 ? 17.638 4.106 7.087 1.00 97.38 392 TYR A C 1
ATOM 3066 O O . TYR A 1 392 ? 18.863 4.097 6.976 1.00 97.38 392 TYR A O 1
ATOM 3074 N N . GLU A 1 393 ? 16.832 3.538 6.188 1.00 97.06 393 GLU A N 1
ATOM 3075 C CA . GLU A 1 393 ? 17.256 2.927 4.933 1.00 97.06 393 GLU A CA 1
ATOM 3076 C C . GLU A 1 393 ? 16.081 2.913 3.954 1.00 97.06 393 GLU A C 1
ATOM 3078 O O . GLU A 1 393 ? 14.938 2.684 4.342 1.00 97.06 393 GLU A O 1
ATOM 3083 N N . TYR A 1 394 ? 16.350 3.192 2.687 1.00 97.56 394 TYR A N 1
ATOM 3084 C CA . TYR A 1 394 ? 15.366 3.202 1.612 1.00 97.56 394 TYR A CA 1
ATOM 3085 C C . TYR A 1 394 ? 16.089 3.007 0.281 1.00 97.56 394 TYR A C 1
ATOM 3087 O O . TYR A 1 394 ? 17.312 3.151 0.210 1.00 97.56 394 TYR A O 1
ATOM 3095 N N . GLY A 1 395 ? 15.355 2.634 -0.759 1.00 95.88 395 GLY A N 1
ATOM 3096 C CA . GLY A 1 395 ? 15.949 2.411 -2.068 1.00 95.88 395 GLY A CA 1
ATOM 3097 C C . GLY A 1 395 ? 15.062 1.617 -3.007 1.00 95.88 395 GLY A C 1
ATOM 3098 O O . GLY A 1 395 ? 13.935 1.238 -2.681 1.00 95.88 395 GLY A O 1
ATOM 3099 N N . GLU A 1 396 ? 15.617 1.331 -4.179 1.00 94.69 396 GLU A N 1
ATOM 3100 C CA . GLU A 1 396 ? 14.961 0.502 -5.178 1.00 94.69 396 GLU A CA 1
ATOM 3101 C C . GLU A 1 396 ? 14.769 -0.936 -4.679 1.00 94.69 396 GLU A C 1
ATOM 3103 O O . GLU A 1 396 ? 15.693 -1.592 -4.185 1.00 94.69 396 GLU A O 1
ATOM 3108 N N . LEU A 1 397 ? 13.562 -1.455 -4.879 1.00 93.69 397 LEU A N 1
ATOM 3109 C CA . LEU A 1 397 ? 13.214 -2.850 -4.673 1.00 93.69 397 LEU A CA 1
ATOM 3110 C C . LEU A 1 397 ? 13.185 -3.557 -6.031 1.00 93.69 397 LEU A C 1
ATOM 3112 O O . LEU A 1 397 ? 12.209 -3.471 -6.767 1.00 93.69 397 LEU A O 1
ATOM 3116 N N . VAL A 1 398 ? 14.256 -4.278 -6.364 1.00 92.31 398 VAL A N 1
ATOM 3117 C CA . VAL A 1 398 ? 14.343 -5.003 -7.641 1.00 92.31 398 VAL A CA 1
ATOM 3118 C C . VAL A 1 398 ? 13.532 -6.302 -7.584 1.00 92.31 398 VAL A C 1
ATOM 3120 O O . VAL A 1 398 ? 13.875 -7.238 -6.857 1.00 92.31 398 VAL A O 1
ATOM 3123 N N . LEU A 1 399 ? 12.480 -6.368 -8.395 1.00 94.06 399 LEU A N 1
ATOM 3124 C CA . LEU A 1 399 ? 11.508 -7.452 -8.472 1.00 94.06 399 LEU A CA 1
ATOM 3125 C C . LEU A 1 399 ? 11.613 -8.214 -9.809 1.00 94.06 399 LEU A C 1
ATOM 3127 O O . LEU A 1 399 ? 11.831 -7.609 -10.863 1.00 94.06 399 LEU A O 1
ATOM 3131 N N . PRO A 1 400 ? 11.417 -9.546 -9.817 1.00 93.62 400 PRO A N 1
ATOM 3132 C CA . PRO A 1 400 ? 11.149 -10.295 -11.036 1.00 93.62 400 PRO A CA 1
ATOM 3133 C C . PRO A 1 400 ? 9.977 -9.690 -11.801 1.00 93.62 400 PRO A C 1
ATOM 3135 O O . PRO A 1 400 ? 9.046 -9.164 -11.199 1.00 93.62 400 PRO A O 1
ATOM 3138 N N . PHE A 1 401 ? 10.000 -9.807 -13.128 1.00 92.75 401 PHE A N 1
ATOM 3139 C CA . PHE A 1 401 ? 8.940 -9.309 -14.012 1.00 92.75 401 PHE A CA 1
ATOM 3140 C C . PHE A 1 401 ? 8.735 -7.784 -13.998 1.00 92.75 401 PHE A C 1
ATOM 3142 O O . PHE A 1 401 ? 7.813 -7.314 -14.661 1.00 92.75 401 PHE A O 1
ATOM 3149 N N . GLN A 1 402 ? 9.577 -7.000 -13.306 1.00 90.94 402 GLN A N 1
ATOM 3150 C CA . GLN A 1 402 ? 9.489 -5.534 -13.339 1.00 90.94 402 GLN A CA 1
ATOM 3151 C C . GLN A 1 402 ? 9.861 -4.950 -14.706 1.00 90.94 402 GLN A C 1
ATOM 3153 O O . GLN A 1 402 ? 9.378 -3.888 -15.067 1.00 90.94 402 GLN A O 1
ATOM 3158 N N . ASP A 1 403 ? 10.696 -5.646 -15.476 1.00 84.25 403 ASP A N 1
ATOM 3159 C CA . ASP A 1 403 ? 11.062 -5.261 -16.834 1.00 84.25 403 ASP A CA 1
ATOM 3160 C C . ASP A 1 403 ? 10.758 -6.425 -17.779 1.00 84.25 403 ASP A C 1
ATOM 3162 O O . ASP A 1 403 ? 11.295 -7.526 -17.645 1.00 84.25 403 ASP A O 1
ATOM 3166 N N . THR A 1 404 ? 9.842 -6.184 -18.711 1.00 68.50 404 THR A N 1
ATOM 3167 C CA . THR A 1 404 ? 9.450 -7.145 -19.752 1.00 68.50 404 THR A CA 1
ATOM 3168 C C . THR A 1 404 ? 9.903 -6.696 -21.144 1.00 68.50 404 THR A C 1
ATOM 3170 O O . THR A 1 404 ? 9.486 -7.275 -22.145 1.00 68.50 404 THR A O 1
ATOM 3173 N N . GLY A 1 405 ? 10.723 -5.642 -21.231 1.00 6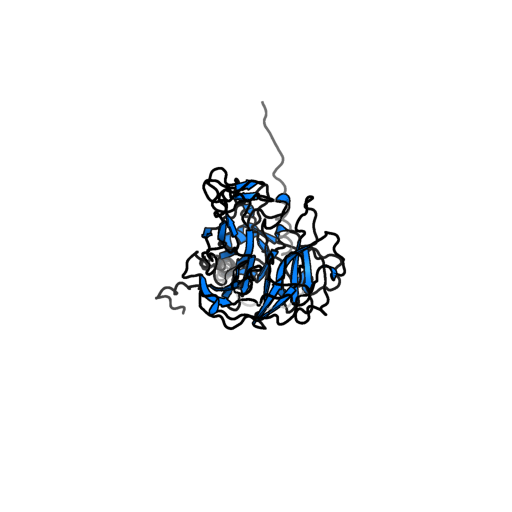3.81 405 GLY A N 1
ATOM 3174 C CA . GLY A 1 405 ? 11.178 -5.023 -22.477 1.00 63.81 405 GLY A CA 1
ATOM 3175 C C . GLY A 1 405 ? 10.127 -4.169 -23.198 1.00 63.81 405 GLY A C 1
ATOM 3176 O O . GLY A 1 405 ? 10.464 -3.481 -24.158 1.00 63.81 405 GLY A O 1
ATOM 3177 N N . LEU A 1 406 ? 8.863 -4.195 -22.755 1.00 60.84 406 LEU A N 1
ATOM 3178 C CA . LEU A 1 406 ? 7.771 -3.380 -23.306 1.00 60.84 406 LEU A CA 1
ATOM 3179 C C . LEU A 1 406 ? 7.368 -2.241 -22.366 1.00 60.84 406 LEU A C 1
ATOM 3181 O O . LEU A 1 406 ? 7.121 -1.127 -22.822 1.00 60.84 406 LEU A O 1
ATOM 3185 N N . THR A 1 407 ? 7.287 -2.523 -21.065 1.00 70.81 407 THR A N 1
ATOM 3186 C CA . THR A 1 407 ? 6.937 -1.561 -20.014 1.00 70.81 407 THR A CA 1
ATOM 3187 C C . THR A 1 407 ? 7.603 -1.930 -18.697 1.00 70.81 407 THR A C 1
ATOM 3189 O O . THR A 1 407 ? 7.786 -3.116 -18.410 1.00 70.81 407 THR A O 1
ATOM 3192 N N . TYR A 1 408 ? 7.902 -0.911 -17.888 1.00 86.25 408 TYR A N 1
ATOM 3193 C CA . TYR A 1 408 ? 8.288 -1.090 -16.494 1.00 86.25 408 TYR A CA 1
ATOM 3194 C C . TYR A 1 408 ? 7.034 -1.357 -15.650 1.00 86.25 408 TYR A C 1
ATOM 3196 O O . TYR A 1 408 ? 6.093 -0.559 -15.631 1.00 86.25 408 TYR A O 1
ATOM 3204 N N . ASN A 1 409 ? 6.991 -2.513 -15.001 1.00 92.56 409 ASN A N 1
ATOM 3205 C CA . ASN A 1 409 ? 5.865 -2.989 -14.215 1.00 92.56 409 ASN A CA 1
ATOM 3206 C C . ASN A 1 409 ? 6.058 -2.561 -12.760 1.00 92.56 409 ASN A C 1
ATOM 3208 O O . ASN A 1 409 ? 6.905 -3.097 -12.041 1.00 92.56 409 ASN A O 1
ATOM 3212 N N . LEU A 1 410 ? 5.259 -1.575 -12.357 1.00 94.75 410 LEU A N 1
ATOM 3213 C CA . LEU A 1 410 ? 5.270 -1.008 -11.015 1.00 94.75 410 LEU A CA 1
ATOM 3214 C C . LEU A 1 410 ? 4.430 -1.829 -10.032 1.00 94.75 410 LEU A C 1
ATOM 3216 O O . LEU A 1 410 ? 3.478 -2.511 -10.432 1.00 94.75 410 LEU A O 1
ATOM 3220 N N . ILE A 1 411 ? 4.731 -1.717 -8.739 1.00 96.62 411 ILE A N 1
ATOM 3221 C CA . ILE A 1 411 ? 3.878 -2.238 -7.672 1.00 96.62 411 ILE A CA 1
ATOM 3222 C C . ILE A 1 411 ? 2.520 -1.547 -7.767 1.00 96.62 411 ILE A C 1
ATOM 3224 O O . ILE A 1 411 ? 2.412 -0.327 -7.885 1.00 96.62 411 ILE A O 1
ATOM 3228 N N . GLY A 1 412 ? 1.460 -2.350 -7.758 1.00 95.25 412 GLY A N 1
ATOM 3229 C CA . GLY A 1 412 ? 0.093 -1.856 -7.633 1.00 95.25 412 GLY A CA 1
ATOM 3230 C C . GLY A 1 412 ? -0.536 -2.152 -6.296 1.00 95.25 412 GLY A C 1
ATOM 3231 O O . GLY A 1 412 ? -1.413 -1.415 -5.884 1.00 95.25 412 GLY A O 1
ATOM 3232 N N . ALA A 1 413 ? -0.103 -3.201 -5.613 1.00 96.25 413 ALA A N 1
ATOM 3233 C CA . ALA A 1 413 ? -0.566 -3.522 -4.277 1.00 96.25 413 ALA A CA 1
ATOM 3234 C C . ALA A 1 413 ? 0.460 -4.411 -3.587 1.00 96.25 413 ALA A C 1
ATOM 3236 O O . ALA A 1 413 ? 1.226 -5.109 -4.257 1.00 96.25 413 ALA A O 1
ATOM 3237 N N . ALA A 1 414 ? 0.424 -4.444 -2.266 1.00 97.88 414 ALA A N 1
ATOM 3238 C CA . ALA A 1 414 ? 1.139 -5.437 -1.491 1.00 97.88 414 ALA A CA 1
ATOM 3239 C C . ALA A 1 414 ? 0.357 -5.754 -0.218 1.00 97.88 414 ALA A C 1
ATOM 3241 O O . ALA A 1 414 ? -0.434 -4.933 0.241 1.00 97.88 414 ALA A O 1
ATOM 3242 N N . ASP A 1 415 ? 0.606 -6.932 0.337 1.00 98.19 415 ASP A N 1
ATOM 3243 C CA . ASP A 1 415 ? 0.135 -7.312 1.663 1.00 98.19 415 ASP A CA 1
ATOM 3244 C C . ASP A 1 415 ? 1.147 -8.247 2.335 1.00 98.19 415 ASP A C 1
ATOM 3246 O O . ASP A 1 415 ? 1.950 -8.903 1.661 1.00 98.19 415 ASP A O 1
ATOM 3250 N N . PHE A 1 416 ? 1.133 -8.293 3.662 1.00 97.12 416 PHE A N 1
ATOM 3251 C CA . PHE A 1 416 ? 2.049 -9.100 4.456 1.00 97.12 416 PHE A CA 1
ATOM 3252 C C . PHE A 1 416 ? 1.285 -10.015 5.405 1.00 97.12 416 PHE A C 1
ATOM 3254 O O . PHE A 1 416 ? 0.540 -9.554 6.264 1.00 97.12 416 PHE A O 1
ATOM 3261 N N . ASP A 1 417 ? 1.548 -11.317 5.305 1.00 95.19 417 ASP A N 1
ATOM 3262 C CA . ASP A 1 417 ? 1.016 -12.301 6.239 1.00 95.19 417 ASP A CA 1
ATOM 3263 C C . ASP A 1 417 ? 2.016 -12.544 7.386 1.00 95.19 417 ASP A C 1
ATOM 3265 O O . ASP A 1 417 ? 3.020 -13.245 7.193 1.00 95.19 417 ASP A O 1
ATOM 3269 N N . PRO A 1 418 ? 1.749 -12.037 8.607 1.00 90.19 418 PRO A N 1
ATOM 3270 C CA . PRO A 1 418 ? 2.641 -12.209 9.750 1.00 90.19 418 PRO A CA 1
ATOM 3271 C C . PRO A 1 418 ? 2.664 -13.642 10.296 1.00 90.19 418 PRO A C 1
ATOM 3273 O O . PRO A 1 418 ? 3.481 -13.946 11.159 1.00 90.19 418 PRO A O 1
ATOM 3276 N N . THR A 1 419 ? 1.766 -14.530 9.853 1.00 89.00 419 THR A N 1
ATOM 3277 C CA . THR A 1 419 ? 1.772 -15.939 10.277 1.00 89.00 419 THR A CA 1
ATOM 3278 C C . THR A 1 419 ? 2.763 -16.775 9.475 1.00 89.00 419 THR A C 1
ATOM 3280 O O . THR A 1 419 ? 3.344 -17.726 10.003 1.00 89.00 419 THR A O 1
ATOM 3283 N N . THR A 1 420 ? 2.988 -16.402 8.214 1.00 92.00 420 THR A N 1
ATOM 3284 C CA . THR A 1 420 ? 3.902 -17.090 7.298 1.00 92.00 420 THR A CA 1
ATOM 3285 C C . THR A 1 420 ? 5.139 -16.263 6.952 1.00 92.00 420 THR A C 1
ATOM 3287 O O . THR A 1 420 ? 6.003 -16.759 6.232 1.00 92.00 420 THR A O 1
ATOM 3290 N N . ASP A 1 421 ? 5.273 -15.044 7.479 1.00 93.75 421 ASP A N 1
ATOM 3291 C CA . ASP A 1 421 ? 6.249 -14.007 7.099 1.00 93.75 421 ASP A CA 1
ATOM 3292 C C . ASP A 1 421 ? 6.383 -13.823 5.578 1.00 93.75 421 ASP A C 1
ATOM 3294 O O . ASP A 1 421 ? 7.484 -13.594 5.058 1.00 93.75 421 ASP A O 1
ATOM 3298 N N . LEU A 1 422 ? 5.276 -13.994 4.852 1.00 96.25 422 LEU A N 1
ATOM 3299 C CA . LEU A 1 422 ? 5.241 -13.844 3.405 1.00 96.25 422 LEU A CA 1
ATOM 3300 C C . LEU A 1 422 ? 4.761 -12.442 3.037 1.00 96.25 422 LEU A C 1
ATOM 3302 O O . LEU A 1 422 ? 3.669 -12.020 3.408 1.00 96.25 422 LEU A O 1
ATOM 3306 N N . LEU A 1 423 ? 5.591 -11.742 2.272 1.00 97.62 423 LEU A N 1
ATOM 3307 C CA . LEU A 1 423 ? 5.268 -10.495 1.600 1.00 97.62 423 LEU A CA 1
ATOM 3308 C C . LEU A 1 423 ? 4.792 -10.814 0.182 1.00 97.62 423 LEU A C 1
ATOM 3310 O O . LEU A 1 423 ? 5.551 -11.330 -0.644 1.00 97.62 423 LEU A O 1
ATOM 3314 N N . TYR A 1 424 ? 3.537 -10.490 -0.090 1.00 98.31 424 TYR A N 1
ATOM 3315 C CA . TYR A 1 424 ? 2.899 -10.619 -1.390 1.00 98.31 424 TYR A CA 1
ATOM 3316 C C . TYR A 1 424 ? 2.933 -9.259 -2.077 1.00 98.31 424 TYR A C 1
ATOM 3318 O O . TYR A 1 424 ? 2.530 -8.256 -1.495 1.00 98.31 424 TYR A O 1
ATOM 3326 N N . ILE A 1 425 ? 3.417 -9.212 -3.314 1.00 98.12 425 ILE A N 1
ATOM 3327 C CA . ILE A 1 425 ? 3.507 -7.986 -4.106 1.00 98.12 425 ILE A CA 1
ATOM 3328 C C . ILE A 1 425 ? 2.849 -8.237 -5.455 1.00 98.12 425 ILE A C 1
ATOM 3330 O O . ILE A 1 425 ? 3.185 -9.176 -6.176 1.00 98.12 425 ILE A O 1
ATOM 3334 N N . LEU A 1 426 ? 1.923 -7.362 -5.812 1.00 97.38 426 LEU A N 1
ATOM 3335 C CA . LEU A 1 426 ? 1.186 -7.415 -7.058 1.00 97.38 426 LEU A CA 1
ATOM 3336 C C . LEU A 1 426 ? 1.771 -6.393 -8.031 1.00 97.38 426 LEU A C 1
ATOM 3338 O O . LEU A 1 426 ? 1.581 -5.186 -7.867 1.00 97.38 426 LEU A O 1
ATOM 3342 N N . LEU A 1 427 ? 2.465 -6.872 -9.060 1.00 95.62 427 LEU A N 1
ATOM 3343 C CA . LEU A 1 427 ? 2.999 -6.018 -10.117 1.00 95.62 427 LEU A CA 1
ATOM 3344 C C . LEU A 1 427 ? 1.927 -5.754 -11.172 1.00 95.62 427 LEU A C 1
ATOM 3346 O O . LEU A 1 427 ? 1.330 -6.686 -11.729 1.00 95.62 427 LEU A O 1
ATOM 3350 N N . LYS A 1 428 ? 1.693 -4.473 -11.471 1.00 92.81 428 LYS A N 1
ATOM 3351 C CA . LYS A 1 428 ? 0.790 -4.047 -12.543 1.00 92.81 428 LYS A CA 1
ATOM 3352 C C . LYS A 1 428 ? 1.331 -4.587 -13.866 1.00 92.81 428 LYS A C 1
ATOM 3354 O O . LYS A 1 428 ? 2.522 -4.495 -14.128 1.00 92.81 428 LYS A O 1
ATOM 3359 N N . ARG A 1 429 ? 0.446 -5.113 -14.721 1.00 88.44 429 ARG A N 1
ATOM 3360 C CA . ARG A 1 429 ? 0.759 -5.466 -16.121 1.00 88.44 429 ARG A CA 1
ATOM 3361 C C . ARG A 1 429 ? 1.856 -6.533 -16.318 1.00 88.44 429 ARG A C 1
ATOM 3363 O O . ARG A 1 429 ? 2.365 -6.684 -17.426 1.00 88.44 429 ARG A O 1
ATOM 3370 N N . GLY A 1 430 ? 2.189 -7.301 -15.279 1.00 87.81 430 GLY A N 1
ATOM 3371 C CA . GLY A 1 430 ? 3.292 -8.264 -15.321 1.00 87.81 430 GLY A CA 1
ATOM 3372 C C . GLY A 1 430 ? 3.077 -9.511 -16.182 1.00 87.81 430 GLY A C 1
ATOM 3373 O O . GLY A 1 430 ? 4.027 -10.261 -16.384 1.00 87.81 430 GLY A O 1
ATOM 3374 N N . ASP A 1 431 ? 1.871 -9.741 -16.710 1.00 90.50 431 ASP A N 1
ATOM 3375 C CA . ASP A 1 431 ? 1.575 -10.880 -17.581 1.00 90.50 431 ASP A CA 1
ATOM 3376 C C . ASP A 1 431 ? 1.064 -10.460 -18.975 1.00 90.50 431 ASP A C 1
ATOM 3378 O O . ASP A 1 431 ? -0.149 -10.323 -19.187 1.00 90.50 431 ASP A O 1
ATOM 3382 N N . PRO A 1 432 ? 1.974 -10.293 -19.952 1.00 88.88 432 PRO A N 1
ATOM 3383 C CA . PRO A 1 432 ? 1.634 -10.039 -21.349 1.00 88.88 432 PRO A CA 1
ATOM 3384 C C . PRO A 1 432 ? 1.264 -11.290 -22.162 1.00 88.88 432 PRO A C 1
ATOM 3386 O O . PRO A 1 432 ? 0.905 -11.153 -23.328 1.00 88.88 432 PRO A O 1
ATOM 3389 N N . LEU A 1 433 ? 1.354 -12.511 -21.616 1.00 90.25 433 LEU A N 1
ATOM 3390 C CA . LEU A 1 433 ? 1.205 -13.732 -22.426 1.00 90.25 433 LEU A CA 1
ATOM 3391 C C . LEU A 1 433 ? -0.251 -14.078 -22.759 1.00 90.25 433 LEU A C 1
ATOM 3393 O O . LEU A 1 433 ? -0.510 -14.828 -23.697 1.00 90.25 433 LEU A O 1
ATOM 3397 N N . GLN A 1 434 ? -1.212 -13.597 -21.968 1.00 90.50 434 GLN A N 1
ATOM 3398 C CA . GLN A 1 434 ? -2.614 -14.006 -22.114 1.00 90.50 434 GLN A CA 1
ATOM 3399 C C . GLN A 1 434 ? -3.387 -13.207 -23.166 1.00 90.50 434 GLN A C 1
ATOM 3401 O O . GLN A 1 434 ? -4.391 -13.702 -23.681 1.00 90.50 434 GLN A O 1
ATOM 3406 N N . SER A 1 435 ? -2.965 -11.977 -23.464 1.00 87.38 435 SER A N 1
ATOM 3407 C CA . SER A 1 435 ? -3.639 -11.089 -24.411 1.00 87.38 435 SER A CA 1
ATOM 3408 C C . SER A 1 435 ? -2.674 -10.032 -24.944 1.00 87.38 435 SER A C 1
ATOM 3410 O O . SER A 1 435 ? -1.862 -9.483 -24.206 1.00 87.38 435 SER A O 1
ATOM 3412 N N . ALA A 1 436 ? -2.805 -9.706 -26.232 1.00 82.75 436 ALA A N 1
ATOM 3413 C CA . ALA A 1 436 ? -2.027 -8.649 -26.880 1.00 82.75 436 ALA A CA 1
ATOM 3414 C C . ALA A 1 436 ? -2.506 -7.229 -26.517 1.00 82.75 436 ALA A C 1
ATOM 3416 O O . ALA A 1 436 ? -1.800 -6.258 -26.775 1.00 82.75 436 ALA A O 1
ATOM 3417 N N . PHE A 1 437 ? -3.710 -7.100 -25.953 1.00 83.81 437 PHE A N 1
ATOM 3418 C CA . PHE A 1 437 ? -4.363 -5.808 -25.701 1.00 83.81 437 PHE A CA 1
ATOM 3419 C C . PHE A 1 437 ? -4.561 -5.512 -24.216 1.00 83.81 437 PHE A C 1
ATOM 3421 O O . PHE A 1 437 ? -4.911 -4.395 -23.845 1.00 83.81 437 PHE A O 1
ATOM 3428 N N . GLU A 1 438 ? -4.380 -6.517 -23.365 1.00 85.94 438 GLU A N 1
ATOM 3429 C CA . GLU A 1 438 ? -4.731 -6.447 -21.957 1.00 85.94 438 GLU A CA 1
ATOM 3430 C C . GLU A 1 438 ? -3.722 -7.261 -21.155 1.00 85.94 438 GLU A C 1
ATOM 3432 O O . GLU A 1 438 ? -3.484 -8.429 -21.447 1.00 85.94 438 GLU A O 1
ATOM 3437 N N . GLN A 1 439 ? -3.116 -6.638 -20.150 1.00 87.62 439 GLN A N 1
ATOM 3438 C CA . GLN A 1 439 ? -2.087 -7.272 -19.334 1.00 87.62 439 GLN A CA 1
ATOM 3439 C C . GLN A 1 439 ? -2.642 -7.484 -17.931 1.00 87.62 439 GLN A C 1
ATOM 3441 O O . GLN A 1 439 ? -3.044 -6.528 -17.259 1.00 87.62 439 GLN A O 1
ATOM 3446 N N . ALA A 1 440 ? -2.685 -8.744 -17.501 1.00 89.31 440 ALA A N 1
ATOM 3447 C CA . ALA A 1 440 ? -3.048 -9.085 -16.134 1.00 89.31 440 ALA A CA 1
ATOM 3448 C C . ALA A 1 440 ? -1.892 -8.720 -15.185 1.00 89.31 440 ALA A C 1
ATOM 3450 O O . ALA A 1 440 ? -0.729 -8.678 -15.610 1.00 89.31 440 ALA A O 1
ATOM 3451 N N . PRO A 1 441 ? -2.177 -8.440 -13.904 1.00 94.44 441 PRO A N 1
ATOM 3452 C CA . PRO A 1 441 ? -1.122 -8.338 -12.916 1.00 94.44 441 PRO A CA 1
ATOM 3453 C C . PRO A 1 441 ? -0.509 -9.719 -12.637 1.00 94.44 441 PRO A C 1
ATOM 3455 O O . PRO A 1 441 ? -1.100 -10.760 -12.939 1.00 94.44 441 PRO A O 1
ATOM 3458 N N . ILE A 1 442 ? 0.668 -9.718 -12.023 1.00 95.00 442 ILE A N 1
ATOM 3459 C CA . ILE A 1 442 ? 1.350 -10.922 -11.536 1.00 95.00 442 ILE A CA 1
ATOM 3460 C C . ILE A 1 442 ? 1.602 -10.784 -10.039 1.00 95.00 442 ILE A C 1
ATOM 3462 O O . ILE A 1 442 ? 1.979 -9.707 -9.574 1.00 95.00 442 ILE A O 1
ATOM 3466 N N . MET A 1 443 ? 1.383 -11.861 -9.287 1.00 97.69 443 MET A N 1
ATOM 3467 C CA . MET A 1 443 ? 1.725 -11.907 -7.870 1.00 97.69 443 MET A CA 1
ATOM 3468 C C . MET A 1 443 ? 3.132 -12.475 -7.716 1.00 97.69 443 MET A C 1
ATOM 3470 O O . MET A 1 443 ? 3.390 -13.596 -8.156 1.00 97.69 443 MET A O 1
ATOM 3474 N N . VAL A 1 444 ? 4.025 -11.731 -7.070 1.00 97.81 444 VAL A N 1
ATOM 3475 C CA . VAL A 1 444 ? 5.343 -12.203 -6.631 1.00 97.81 444 VAL A CA 1
ATOM 3476 C C . VAL A 1 444 ? 5.357 -12.301 -5.111 1.00 97.81 444 VAL A C 1
ATOM 3478 O O . VAL A 1 444 ? 4.766 -11.471 -4.423 1.00 97.81 444 VAL A O 1
ATOM 3481 N N . VAL A 1 445 ? 6.006 -13.333 -4.578 1.00 98.12 445 VAL A N 1
ATOM 3482 C CA . VAL A 1 445 ? 5.966 -13.641 -3.146 1.00 98.12 445 VAL A CA 1
ATOM 3483 C C . VAL A 1 445 ? 7.378 -13.780 -2.600 1.00 98.12 445 VAL A C 1
ATOM 3485 O O . VAL A 1 445 ? 8.221 -14.474 -3.173 1.00 98.12 445 VAL A O 1
ATOM 3488 N N . TYR A 1 446 ? 7.625 -13.129 -1.471 1.00 97.19 446 TYR A N 1
ATOM 3489 C CA . TYR A 1 446 ? 8.893 -13.132 -0.757 1.00 97.19 446 TYR A CA 1
ATOM 3490 C C . TYR A 1 446 ? 8.687 -13.621 0.665 1.00 97.19 446 TYR A C 1
ATOM 3492 O O . TYR A 1 446 ? 7.710 -13.269 1.309 1.00 97.19 446 TYR A O 1
ATOM 3500 N N . LYS A 1 447 ? 9.639 -14.390 1.180 1.00 94.44 447 LYS A N 1
ATOM 3501 C CA . LYS A 1 447 ? 9.767 -14.680 2.603 1.00 94.44 447 LYS A CA 1
ATOM 3502 C C . LYS A 1 447 ? 10.709 -13.647 3.197 1.00 94.44 447 LYS A C 1
ATOM 3504 O O . LYS A 1 447 ? 11.807 -13.452 2.670 1.00 94.44 447 LYS A O 1
ATOM 3509 N N . LEU A 1 448 ? 10.296 -13.018 4.290 1.00 91.62 448 LEU A N 1
ATOM 3510 C CA . LEU A 1 448 ? 11.213 -12.214 5.083 1.00 91.62 448 LEU A CA 1
ATOM 3511 C C . LEU A 1 448 ? 12.108 -13.152 5.900 1.00 91.62 448 LEU A C 1
ATOM 3513 O O . LEU A 1 448 ? 11.626 -13.895 6.756 1.00 91.62 448 LEU A O 1
ATOM 3517 N N . ASP A 1 449 ? 13.410 -13.147 5.616 1.00 82.25 449 ASP A N 1
ATOM 3518 C CA . ASP A 1 449 ? 14.392 -13.889 6.405 1.00 82.25 449 ASP A CA 1
ATOM 3519 C C . ASP A 1 449 ? 14.892 -13.007 7.547 1.00 82.25 449 ASP A C 1
ATOM 3521 O O . ASP A 1 449 ? 15.748 -12.129 7.405 1.00 82.25 449 ASP A O 1
ATOM 3525 N N . LEU A 1 450 ? 14.303 -13.235 8.712 1.00 71.12 450 LEU A N 1
ATOM 3526 C CA . LEU A 1 450 ? 14.545 -12.480 9.932 1.00 71.12 450 LEU A CA 1
ATOM 3527 C C . LEU A 1 450 ? 15.781 -13.022 10.665 1.00 71.12 450 LEU A C 1
ATOM 3529 O O . LEU A 1 450 ? 15.689 -13.289 11.865 1.00 71.12 450 LEU A O 1
ATOM 3533 N N . VAL A 1 451 ? 16.901 -13.250 9.947 1.00 58.22 451 VAL A N 1
ATOM 3534 C CA . VAL A 1 451 ? 18.125 -13.897 10.468 1.00 58.22 451 VAL A CA 1
ATOM 3535 C C . VAL A 1 451 ? 18.439 -13.362 11.859 1.00 58.22 451 VAL A C 1
ATOM 3537 O O . VAL A 1 451 ? 18.905 -12.236 12.045 1.00 58.22 451 VAL A O 1
ATOM 3540 N N . ARG A 1 452 ? 18.163 -14.205 12.856 1.00 52.44 452 ARG A N 1
ATOM 3541 C CA . ARG A 1 452 ? 18.419 -13.915 14.261 1.00 52.44 452 ARG A CA 1
ATOM 3542 C C . ARG A 1 452 ? 19.936 -13.908 14.417 1.00 52.44 452 ARG A C 1
ATOM 3544 O O . ARG A 1 452 ? 20.549 -14.925 14.079 1.00 52.44 452 ARG A O 1
ATOM 3551 N N . PRO A 1 453 ? 20.580 -12.844 14.927 1.00 43.12 453 PRO A N 1
ATOM 3552 C CA . PRO A 1 453 ? 21.949 -13.005 15.379 1.00 43.12 453 PRO A CA 1
ATOM 3553 C C . PRO A 1 453 ? 21.953 -14.163 16.379 1.00 43.12 453 PRO A C 1
ATOM 3555 O O . PRO A 1 453 ? 21.154 -14.177 17.320 1.00 43.12 453 PRO A O 1
ATOM 3558 N N . ASN A 1 454 ? 22.794 -15.174 16.133 1.00 38.06 454 ASN A N 1
ATOM 3559 C CA . ASN A 1 454 ? 22.963 -16.266 17.084 1.00 38.06 454 ASN A CA 1
ATOM 3560 C C . ASN A 1 454 ? 23.240 -15.644 18.461 1.00 38.06 454 ASN A C 1
ATOM 3562 O O . ASN A 1 454 ? 24.048 -14.708 18.535 1.00 38.06 454 ASN A O 1
ATOM 3566 N N . PRO A 1 455 ? 22.605 -16.129 19.545 1.00 39.94 455 PRO A N 1
ATOM 3567 C CA . PRO A 1 455 ? 22.987 -15.692 20.877 1.00 39.94 455 PRO A CA 1
ATOM 3568 C C . PRO A 1 455 ? 24.505 -15.877 21.016 1.00 39.94 455 PRO A C 1
ATOM 3570 O O . PRO A 1 455 ? 25.027 -16.888 20.527 1.00 39.94 455 PRO A O 1
ATOM 3573 N N . PRO A 1 456 ? 25.228 -14.920 21.628 1.00 40.16 456 PRO A N 1
ATOM 3574 C CA . PRO A 1 456 ? 26.669 -15.028 21.781 1.00 40.16 456 PRO A CA 1
ATOM 3575 C C . PRO A 1 456 ? 27.021 -16.404 22.344 1.00 40.16 456 PRO A C 1
ATOM 3577 O O . PRO A 1 456 ? 26.528 -16.798 23.406 1.00 40.16 456 PRO A O 1
ATOM 3580 N N . THR A 1 457 ? 27.853 -17.160 21.627 1.00 41.59 457 THR A N 1
ATOM 3581 C CA . THR A 1 457 ? 28.388 -18.428 22.126 1.00 41.59 457 THR A CA 1
ATOM 3582 C C . THR A 1 457 ? 29.069 -18.168 23.466 1.00 41.59 457 THR A C 1
ATOM 3584 O O . THR A 1 457 ? 30.078 -17.468 23.513 1.00 41.59 457 THR A O 1
ATOM 3587 N N . GLY A 1 458 ? 28.506 -18.705 24.553 1.00 43.47 458 GLY A N 1
ATOM 3588 C CA . GLY A 1 458 ? 29.067 -18.580 25.902 1.00 43.47 458 GLY A CA 1
ATOM 3589 C C . GLY A 1 458 ? 28.110 -18.102 26.997 1.00 43.47 458 GLY A C 1
ATOM 3590 O O . GLY A 1 458 ? 28.508 -18.118 28.158 1.00 43.47 458 GLY A O 1
ATOM 3591 N N . VAL A 1 459 ? 26.863 -17.726 26.687 1.00 40.38 459 VAL A N 1
ATOM 3592 C CA . VAL A 1 459 ? 25.871 -17.391 27.727 1.00 40.38 459 VAL A CA 1
ATOM 3593 C C . VAL A 1 459 ? 24.971 -18.595 28.001 1.00 40.38 459 VAL A C 1
ATOM 3595 O O . VAL A 1 459 ? 24.026 -18.864 27.264 1.00 40.38 459 VAL A O 1
ATOM 3598 N N . SER A 1 460 ? 25.262 -19.331 29.075 1.00 34.75 460 SER A N 1
ATOM 3599 C CA . SER A 1 460 ? 24.295 -20.241 29.686 1.00 34.75 460 SER A CA 1
ATOM 3600 C C . SER A 1 460 ? 23.439 -19.454 30.676 1.00 34.75 460 SER A C 1
ATOM 3602 O O . SER A 1 460 ? 23.941 -18.900 31.654 1.00 34.75 460 SER A O 1
ATOM 3604 N N . VAL A 1 461 ? 22.135 -19.388 30.415 1.00 35.53 461 VAL A N 1
ATOM 3605 C CA . VAL A 1 461 ? 21.168 -18.919 31.410 1.00 35.53 461 VAL A CA 1
ATOM 3606 C C . VAL A 1 461 ? 21.009 -20.050 32.426 1.00 35.53 461 VAL A C 1
ATOM 3608 O O . VAL A 1 461 ? 20.645 -21.165 32.049 1.00 35.53 461 VAL A O 1
ATOM 3611 N N . LYS A 1 462 ? 21.383 -19.787 33.680 1.00 34.34 462 LYS A N 1
ATOM 3612 C CA . LYS A 1 462 ? 21.105 -20.671 34.818 1.00 34.34 462 LYS A CA 1
ATOM 3613 C C . LYS A 1 462 ? 19.723 -20.407 35.381 1.00 34.34 462 LYS A C 1
ATOM 3615 O O . LYS A 1 462 ? 19.353 -19.213 35.432 1.00 34.34 462 LYS A O 1
#

Secondary structure (DSSP, 8-state):
-------S--SSSSSTTTGGGTTS-----------------TTSSSSSSTTHHHHHHHHTTSSSS----PPPP-SSTTTEEEEEEEEE--S-BBTB-STTB-S-EEEETTTTEEEEE-BTTT-EEEEEE----B--S-GGGS-EE--SEEEEE-GGG-TT--TT---EEEEEEEETTEEEEEEE-S--SS------EEEES-GGGTTT--EEEEEEETTGGGGSS-EEEPPHHHHHHHT-SEEE---S-SS-GGGS-SS--EEEE-THHHHS-S--SS-EE-EEEEE---SSS-SSS-TT-TTS---S--TT-EEEEEEEPTTSSEEEEEEEEE--STT-EEESPBPTTSPBPSSEEESSTT-EEEEEEEEEHHHHHHHHTTSS-TTT---SEEEE---TTSB-SS-B--EEEEEEETTTTEEEEEEEEEE-SS-SS--EEEEEEEEE---PPPPPTT----

pLDDT: mean 83.59, std 22.75, range [25.36, 98.81]

Radius of gyration: 28.8 Å; chains: 1; bounding box: 56×77×111 Å